Protein AF-A0A328SES2-F1 (afdb_monomer)

Radius of gyration: 32.85 Å; Cα contacts (8 Å, |Δi|>4): 841; chains: 1; bounding box: 102×54×84 Å

Structure (mmCIF, N/CA/C/O backbone):
data_AF-A0A328SES2-F1
#
_entry.id   AF-A0A328SES2-F1
#
loop_
_atom_site.group_PDB
_atom_site.id
_atom_site.type_symbol
_atom_site.label_atom_id
_atom_site.label_alt_id
_atom_site.label_comp_id
_atom_site.label_asym_id
_atom_site.label_entity_id
_atom_site.label_seq_id
_atom_site.pdbx_PDB_ins_code
_atom_site.Cartn_x
_atom_site.Cartn_y
_atom_site.Cartn_z
_atom_site.occupancy
_atom_site.B_iso_or_equiv
_atom_site.auth_seq_id
_atom_site.auth_comp_id
_atom_site.auth_asym_id
_atom_site.auth_atom_id
_atom_site.pdbx_PDB_model_num
ATOM 1 N N . GLN A 1 1 ? 52.566 -11.538 -6.339 1.00 69.50 1 GLN A N 1
ATOM 2 C CA . GLN A 1 1 ? 52.940 -10.993 -7.663 1.00 69.50 1 GLN A CA 1
ATOM 3 C C . GLN A 1 1 ? 52.123 -9.730 -7.871 1.00 69.50 1 GLN A C 1
ATOM 5 O O . GLN A 1 1 ? 51.000 -9.699 -7.387 1.00 69.50 1 GLN A O 1
ATOM 10 N N . TYR A 1 2 ? 52.681 -8.711 -8.521 1.00 86.81 2 TYR A N 1
ATOM 11 C CA . TYR A 1 2 ? 51.977 -7.472 -8.868 1.00 86.81 2 TYR A CA 1
ATOM 12 C C . TYR A 1 2 ? 52.009 -7.308 -10.385 1.00 86.81 2 TYR A C 1
ATOM 14 O O . TYR A 1 2 ? 53.005 -7.678 -11.009 1.00 86.81 2 TYR A O 1
ATOM 22 N N . ILE A 1 3 ? 50.939 -6.761 -10.957 1.00 83.75 3 ILE A N 1
ATOM 23 C CA . ILE A 1 3 ? 50.891 -6.361 -12.366 1.00 83.75 3 ILE A CA 1
ATOM 24 C C . ILE A 1 3 ? 51.272 -4.878 -12.438 1.00 83.75 3 ILE A C 1
ATOM 26 O O . ILE A 1 3 ? 50.857 -4.085 -11.596 1.00 83.75 3 ILE A O 1
ATOM 30 N N . SER A 1 4 ? 52.121 -4.518 -13.399 1.00 88.75 4 SER A N 1
ATOM 31 C CA . SER A 1 4 ? 52.596 -3.143 -13.587 1.00 88.75 4 SER A CA 1
ATOM 32 C C . SER A 1 4 ? 51.468 -2.234 -14.075 1.00 88.75 4 SER A C 1
ATOM 34 O O . SER A 1 4 ? 50.729 -2.618 -14.973 1.00 88.75 4 SER A O 1
ATOM 36 N N . TYR A 1 5 ? 51.395 -0.991 -13.589 1.00 85.81 5 TYR A N 1
ATOM 37 C CA . TYR A 1 5 ? 50.496 0.025 -14.161 1.00 85.81 5 TYR A CA 1
ATOM 38 C C . TYR A 1 5 ? 50.817 0.380 -15.624 1.00 85.81 5 TYR A C 1
ATOM 40 O O . TYR A 1 5 ? 49.983 0.961 -16.307 1.00 85.81 5 TYR A O 1
ATOM 48 N N . TYR A 1 6 ? 52.012 0.030 -16.113 1.00 87.06 6 TYR A N 1
ATOM 49 C CA . TYR A 1 6 ? 52.391 0.181 -17.523 1.00 87.06 6 TYR A CA 1
ATOM 50 C C . TYR A 1 6 ? 51.956 -1.003 -18.401 1.00 87.06 6 TYR A C 1
ATOM 52 O O . TYR A 1 6 ? 52.249 -1.008 -19.596 1.00 87.06 6 TYR A O 1
ATOM 60 N N . ASP A 1 7 ? 51.309 -2.022 -17.829 1.00 85.12 7 ASP A N 1
ATOM 61 C CA . ASP A 1 7 ? 50.757 -3.133 -18.597 1.00 85.12 7 ASP A CA 1
ATOM 62 C C . ASP A 1 7 ? 49.535 -2.660 -19.399 1.00 85.12 7 ASP A C 1
ATOM 64 O O . ASP A 1 7 ? 48.521 -2.233 -18.848 1.00 85.12 7 ASP A O 1
ATOM 68 N N . THR A 1 8 ? 49.643 -2.709 -20.724 1.00 83.06 8 THR A N 1
ATOM 69 C CA . THR A 1 8 ? 48.606 -2.221 -21.642 1.00 83.06 8 THR A CA 1
ATOM 70 C C . THR A 1 8 ? 47.561 -3.277 -21.991 1.00 83.06 8 THR A C 1
ATOM 72 O O . THR A 1 8 ? 46.571 -2.956 -22.649 1.00 83.06 8 THR A O 1
ATOM 75 N N . SER A 1 9 ? 47.744 -4.530 -21.562 1.00 82.38 9 SER A N 1
ATOM 76 C CA . SER A 1 9 ? 46.785 -5.606 -21.829 1.00 82.38 9 SER A CA 1
ATOM 77 C C . SER A 1 9 ? 45.557 -5.530 -20.919 1.00 82.38 9 SER A C 1
ATOM 79 O O . SER A 1 9 ? 44.481 -5.952 -21.324 1.00 82.38 9 SER A O 1
ATOM 81 N N . LEU A 1 10 ? 45.698 -4.941 -19.724 1.00 74.56 10 LEU A N 1
ATOM 82 C CA . LEU A 1 10 ? 44.627 -4.789 -18.729 1.00 74.56 10 LEU A CA 1
ATOM 83 C C . LEU A 1 10 ? 43.798 -3.508 -18.906 1.00 74.56 10 LEU A C 1
ATOM 85 O O . LEU A 1 10 ? 42.602 -3.517 -18.641 1.00 74.56 10 LEU A O 1
ATOM 89 N N . SER A 1 11 ? 44.405 -2.413 -19.372 1.00 66.06 11 SER A N 1
ATOM 90 C CA . SER A 1 11 ? 43.724 -1.119 -19.563 1.00 66.06 11 SER A CA 1
ATOM 91 C C . SER A 1 11 ? 42.945 -1.002 -20.878 1.00 66.06 11 SER A C 1
ATOM 93 O O . SER A 1 11 ? 42.232 -0.023 -21.082 1.00 66.06 11 SER A O 1
ATOM 95 N N . THR A 1 12 ? 43.079 -1.981 -21.776 1.00 64.62 12 THR A N 1
ATOM 96 C CA . THR A 1 12 ? 42.439 -1.989 -23.102 1.00 64.62 12 THR A CA 1
ATOM 97 C C . THR A 1 12 ? 41.215 -2.901 -23.184 1.00 64.62 12 THR A C 1
ATOM 99 O O . THR A 1 12 ? 40.553 -2.930 -24.220 1.00 64.62 12 THR A O 1
ATOM 102 N N . VAL A 1 13 ? 40.884 -3.623 -22.107 1.00 59.59 13 VAL A N 1
ATOM 103 C CA . VAL A 1 13 ? 39.721 -4.514 -22.065 1.00 59.59 13 VAL A CA 1
ATOM 104 C C . VAL A 1 13 ? 38.493 -3.723 -21.620 1.00 59.59 13 VAL A C 1
ATOM 106 O O . VAL A 1 13 ? 38.260 -3.489 -20.433 1.00 59.59 13 VAL A O 1
ATOM 109 N N . THR A 1 14 ? 37.706 -3.275 -22.591 1.00 63.66 14 THR A N 1
ATOM 110 C CA . THR A 1 14 ? 36.329 -2.847 -22.361 1.00 63.66 14 THR A CA 1
ATOM 111 C C . THR A 1 14 ? 35.420 -4.075 -22.303 1.00 63.66 14 THR A C 1
ATOM 113 O O . THR A 1 14 ? 35.560 -4.960 -23.153 1.00 63.66 14 THR A O 1
ATOM 116 N N . PRO A 1 15 ? 34.440 -4.140 -21.385 1.00 73.19 15 PRO A N 1
ATOM 117 C CA . PRO A 1 15 ? 34.197 -3.300 -20.196 1.00 73.19 15 PRO A CA 1
ATOM 118 C C . PRO A 1 15 ? 34.728 -3.898 -18.867 1.00 73.19 15 PRO A C 1
ATOM 120 O O . PRO A 1 15 ? 34.744 -5.112 -18.671 1.00 73.19 15 PRO A O 1
ATOM 123 N N . SER A 1 16 ? 35.133 -3.024 -17.933 1.00 76.62 16 SER A N 1
ATOM 124 C CA . SER A 1 16 ? 35.461 -3.363 -16.533 1.00 76.62 16 SER A CA 1
ATOM 125 C C . SER A 1 16 ? 34.283 -3.021 -15.616 1.00 76.62 16 SER A C 1
ATOM 127 O O . SER A 1 16 ? 33.669 -1.972 -15.788 1.00 76.62 16 SER A O 1
ATOM 129 N N . TYR A 1 17 ? 33.996 -3.867 -14.622 1.00 82.69 17 TYR A N 1
ATOM 130 C CA . TYR A 1 17 ? 32.842 -3.712 -13.729 1.00 82.69 17 TYR A CA 1
ATOM 131 C C . TYR A 1 17 ? 33.246 -3.770 -12.255 1.00 82.69 17 TYR A C 1
ATOM 133 O O . TYR A 1 17 ? 34.118 -4.552 -11.873 1.00 82.69 17 TYR A O 1
ATOM 141 N N . GLY A 1 18 ? 32.572 -2.970 -11.427 1.00 87.12 18 GLY A N 1
ATOM 142 C CA . GLY A 1 18 ? 32.596 -3.073 -9.970 1.00 87.12 18 GLY A CA 1
ATOM 143 C C . GLY A 1 18 ? 31.227 -3.510 -9.456 1.00 87.12 18 GLY A C 1
ATOM 144 O O . GLY A 1 18 ? 30.206 -3.073 -9.980 1.00 87.12 18 GLY A O 1
ATOM 145 N N . PHE A 1 19 ? 31.205 -4.369 -8.438 1.00 88.50 19 PHE A N 1
ATOM 146 C CA . PHE A 1 19 ? 29.973 -4.815 -7.787 1.00 88.50 19 PHE A CA 1
ATOM 147 C C . PHE A 1 19 ? 29.880 -4.188 -6.401 1.00 88.50 19 PHE A C 1
ATOM 149 O O . PHE A 1 19 ? 30.814 -4.307 -5.606 1.00 88.50 19 PHE A O 1
ATOM 156 N N . ILE A 1 20 ? 28.750 -3.548 -6.116 1.00 87.31 20 ILE A N 1
ATOM 157 C CA . ILE A 1 20 ? 28.427 -2.993 -4.801 1.00 87.31 20 ILE A CA 1
ATOM 158 C C . ILE A 1 20 ? 27.392 -3.922 -4.166 1.00 87.31 20 ILE A C 1
ATOM 160 O O . ILE A 1 20 ? 26.314 -4.123 -4.721 1.00 87.31 20 ILE A O 1
ATOM 164 N N . LEU A 1 21 ? 27.736 -4.525 -3.028 1.00 87.00 21 LEU A N 1
ATOM 165 C CA . LEU A 1 21 ? 26.884 -5.469 -2.301 1.00 87.00 21 LEU A CA 1
ATOM 166 C C . LEU A 1 21 ? 26.515 -4.870 -0.942 1.00 87.00 21 LEU A C 1
ATOM 168 O O . LEU A 1 21 ? 27.121 -5.191 0.075 1.00 87.00 21 LEU A O 1
ATOM 172 N N . GLU A 1 22 ? 25.535 -3.970 -0.947 1.00 83.88 22 GLU A N 1
ATOM 173 C CA . GLU A 1 22 ? 25.108 -3.196 0.233 1.00 83.88 22 GLU A CA 1
ATOM 174 C C . GLU A 1 22 ? 23.605 -3.351 0.512 1.00 83.88 22 GLU A C 1
ATOM 176 O O . GLU A 1 22 ? 22.967 -2.486 1.113 1.00 83.88 22 GLU A O 1
ATOM 181 N N . ASN A 1 23 ? 23.002 -4.442 0.035 1.00 80.94 23 ASN A N 1
ATOM 182 C CA . ASN A 1 23 ? 21.570 -4.630 0.187 1.00 80.94 23 ASN A CA 1
ATOM 183 C C . ASN A 1 23 ? 21.208 -4.860 1.663 1.00 80.94 23 ASN A C 1
ATOM 185 O O . ASN A 1 23 ? 21.763 -5.744 2.312 1.00 80.94 23 ASN A O 1
ATOM 189 N N . THR A 1 24 ? 20.275 -4.060 2.180 1.00 85.81 24 THR A N 1
ATOM 190 C CA . THR A 1 24 ? 19.804 -4.142 3.575 1.00 85.81 24 THR A CA 1
ATOM 191 C C . THR A 1 24 ? 18.396 -4.718 3.690 1.00 85.81 24 THR A C 1
ATOM 193 O O . THR A 1 24 ? 17.947 -4.955 4.802 1.00 85.81 24 THR A O 1
ATOM 196 N N . VAL A 1 25 ? 17.697 -4.883 2.563 1.00 88.56 25 VAL A N 1
ATOM 197 C CA . VAL A 1 25 ? 16.331 -5.415 2.495 1.00 88.56 25 VAL A CA 1
ATOM 198 C C . VAL A 1 25 ? 16.408 -6.870 2.049 1.00 88.56 25 VAL A C 1
ATOM 200 O O . VAL A 1 25 ? 17.062 -7.177 1.051 1.00 88.56 25 VAL A O 1
ATOM 203 N N . GLU A 1 26 ? 15.771 -7.775 2.782 1.00 91.00 26 GLU A N 1
ATOM 204 C CA . GLU A 1 26 ? 15.745 -9.200 2.452 1.00 91.00 26 GLU A CA 1
ATOM 205 C C . GLU A 1 26 ? 14.610 -9.494 1.465 1.00 91.00 26 GLU A C 1
ATOM 207 O O . GLU A 1 26 ? 13.495 -9.823 1.854 1.00 91.00 26 GLU A O 1
ATOM 212 N N . TYR A 1 27 ? 14.889 -9.336 0.169 1.00 94.81 27 TYR A N 1
ATOM 213 C CA . TYR A 1 27 ? 13.911 -9.628 -0.879 1.00 94.81 27 TYR A CA 1
ATOM 214 C C . TYR A 1 27 ? 13.677 -11.139 -1.034 1.00 94.81 27 TYR A C 1
ATOM 216 O O . TYR A 1 27 ? 14.643 -11.906 -1.093 1.00 94.81 27 TYR A O 1
ATOM 224 N N . ASN A 1 28 ? 12.415 -11.558 -1.167 1.00 95.50 28 ASN A N 1
ATOM 225 C CA . ASN A 1 28 ? 12.016 -12.959 -1.367 1.00 95.50 28 ASN A CA 1
ATOM 226 C C . ASN A 1 28 ? 11.808 -13.315 -2.852 1.00 95.50 28 ASN A C 1
ATOM 228 O O . ASN A 1 28 ? 12.178 -14.422 -3.255 1.00 95.50 28 ASN A O 1
ATOM 232 N N . VAL A 1 29 ? 11.316 -12.384 -3.684 1.00 97.56 29 VAL A N 1
ATOM 233 C CA . VAL A 1 29 ? 11.115 -12.601 -5.131 1.00 97.56 29 VAL A CA 1
ATOM 234 C C . VAL A 1 29 ? 11.803 -11.526 -5.974 1.00 97.56 29 VAL A C 1
ATOM 236 O O . VAL A 1 29 ? 11.881 -10.353 -5.616 1.00 97.56 29 VAL A O 1
ATOM 239 N N . ASN A 1 30 ? 12.312 -11.944 -7.137 1.00 96.62 30 ASN A N 1
ATOM 240 C CA . ASN A 1 30 ? 12.826 -11.072 -8.193 1.00 96.62 30 ASN A CA 1
ATOM 241 C C . ASN A 1 30 ? 12.067 -11.352 -9.497 1.00 96.62 30 ASN A C 1
ATOM 243 O O . ASN A 1 30 ? 12.238 -12.411 -10.111 1.00 96.62 30 ASN A O 1
ATOM 247 N N . TYR A 1 31 ? 11.275 -10.378 -9.932 1.00 97.50 31 TYR A N 1
ATOM 248 C CA . TYR A 1 31 ? 10.583 -10.386 -11.213 1.00 97.50 31 TYR A CA 1
ATOM 249 C C . TYR A 1 31 ? 11.470 -9.742 -12.277 1.00 97.50 31 TYR A C 1
ATOM 251 O O . TYR A 1 31 ? 11.835 -8.570 -12.179 1.00 97.50 31 TYR A O 1
ATOM 259 N N . GLN A 1 32 ? 11.816 -10.509 -13.311 1.00 95.12 32 GLN A N 1
ATOM 260 C CA . GLN A 1 32 ? 12.711 -10.067 -14.379 1.00 95.12 32 GLN A CA 1
ATOM 261 C C . GLN A 1 32 ? 12.426 -10.803 -15.692 1.00 95.12 32 GLN A C 1
ATOM 263 O O . GLN A 1 32 ? 12.086 -11.988 -15.695 1.00 95.12 32 GLN A O 1
ATOM 268 N N . TYR A 1 33 ? 12.629 -10.110 -16.813 1.00 93.94 33 TYR A N 1
ATOM 269 C CA . TYR A 1 33 ? 12.623 -10.710 -18.157 1.00 93.94 33 TYR A CA 1
ATOM 270 C C . TYR A 1 33 ? 14.027 -10.978 -18.700 1.00 93.94 33 TYR A C 1
ATOM 272 O O . TYR A 1 33 ? 14.179 -11.658 -19.718 1.00 93.94 33 TYR A O 1
ATOM 280 N N . ASP A 1 34 ? 15.042 -10.482 -17.996 1.00 89.31 34 ASP A N 1
ATOM 281 C CA . ASP A 1 34 ? 16.450 -10.658 -18.297 1.00 89.31 34 ASP A CA 1
ATOM 282 C C . ASP A 1 34 ? 17.204 -11.301 -17.130 1.00 89.31 34 ASP A C 1
ATOM 284 O O . ASP A 1 34 ? 16.841 -11.149 -15.965 1.00 89.31 34 ASP A O 1
ATOM 288 N N . ILE A 1 35 ? 18.284 -12.012 -17.446 1.00 80.75 35 ILE A N 1
ATOM 289 C CA . ILE A 1 35 ? 19.232 -12.541 -16.448 1.00 80.75 35 ILE A CA 1
ATOM 290 C C . ILE A 1 35 ? 20.620 -11.918 -16.649 1.00 80.75 35 ILE A C 1
ATOM 292 O O . ILE A 1 35 ? 21.322 -11.646 -15.682 1.00 80.75 35 ILE A O 1
ATOM 296 N N . LEU A 1 36 ? 21.009 -11.703 -17.909 1.00 76.62 36 LEU A N 1
ATOM 297 C CA . LEU A 1 36 ? 22.247 -11.081 -18.394 1.00 76.62 36 LEU A CA 1
ATOM 298 C C . LEU A 1 36 ? 21.985 -10.594 -19.824 1.00 76.62 36 LEU A C 1
ATOM 300 O O . LEU A 1 36 ? 21.034 -11.071 -20.441 1.00 76.62 36 LEU A O 1
ATOM 304 N N . GLY A 1 37 ? 22.844 -9.760 -20.403 1.00 85.50 37 GLY A N 1
ATOM 305 C CA . GLY A 1 37 ? 22.768 -9.417 -21.824 1.00 85.50 37 GLY A CA 1
ATOM 306 C C . GLY A 1 37 ? 23.779 -8.367 -22.246 1.00 85.50 37 GLY A C 1
ATOM 307 O O . GLY A 1 37 ? 24.443 -7.763 -21.405 1.00 85.50 37 GLY A O 1
ATOM 308 N N . GLU A 1 38 ? 23.877 -8.152 -23.555 1.00 89.94 38 GLU A N 1
ATOM 309 C CA . GLU A 1 38 ? 24.496 -6.937 -24.078 1.00 89.94 38 GLU A CA 1
ATOM 310 C C . GLU A 1 38 ? 23.543 -5.773 -23.805 1.00 89.94 38 GLU A C 1
ATOM 312 O O . GLU A 1 38 ? 22.374 -5.814 -24.200 1.00 89.94 38 GLU A O 1
ATOM 317 N N . LEU A 1 39 ? 24.048 -4.765 -23.098 1.00 90.19 39 LEU A N 1
ATOM 318 C CA . LEU A 1 39 ? 23.336 -3.524 -22.843 1.00 90.19 39 LEU A CA 1
ATOM 319 C C . LEU A 1 39 ? 23.386 -2.634 -24.084 1.00 90.19 39 LEU A C 1
ATOM 321 O O . LEU A 1 39 ? 24.448 -2.423 -24.667 1.00 90.19 39 LEU A O 1
ATOM 325 N N . ASP A 1 40 ? 22.238 -2.072 -24.434 1.00 89.75 40 ASP A N 1
ATOM 326 C CA . ASP A 1 40 ? 22.080 -1.066 -25.473 1.00 89.75 40 ASP A CA 1
ATOM 327 C C . ASP A 1 40 ? 21.216 0.076 -24.920 1.00 89.75 40 ASP A C 1
ATOM 329 O O . ASP A 1 40 ? 20.254 -0.165 -24.186 1.00 89.75 40 ASP A O 1
ATOM 333 N N . LEU A 1 41 ? 21.565 1.319 -25.241 1.00 84.62 41 LEU A N 1
ATOM 334 C CA . LEU A 1 41 ? 20.807 2.499 -24.823 1.00 84.62 41 LEU A CA 1
ATOM 335 C C . LEU A 1 41 ? 19.921 2.917 -25.991 1.00 84.62 41 LEU A C 1
ATOM 337 O O . LEU A 1 41 ? 20.386 3.481 -26.983 1.00 84.62 41 LEU A O 1
ATOM 341 N N . TYR A 1 42 ? 18.639 2.574 -25.900 1.00 79.25 42 TYR A N 1
ATOM 342 C CA . TYR A 1 42 ? 17.709 2.707 -27.013 1.00 79.25 42 TYR A CA 1
ATOM 343 C C . TYR A 1 42 ? 17.295 4.177 -27.198 1.00 79.25 42 TYR A C 1
ATOM 345 O O . TYR A 1 42 ? 16.676 4.784 -26.324 1.00 79.25 42 TYR A O 1
ATOM 353 N N . GLY A 1 43 ? 17.703 4.764 -28.328 1.00 68.44 43 GLY A N 1
ATOM 354 C CA . GLY A 1 43 ? 17.666 6.212 -28.561 1.00 68.44 43 GLY A CA 1
ATOM 355 C C . GLY A 1 43 ? 16.283 6.810 -28.868 1.00 68.44 43 GLY A C 1
ATOM 356 O O . GLY A 1 43 ? 15.444 6.174 -29.502 1.00 68.44 43 GLY A O 1
ATOM 357 N N . ASN A 1 44 ? 16.113 8.080 -28.466 1.00 75.81 44 ASN A N 1
ATOM 358 C CA . ASN A 1 44 ? 14.940 8.978 -28.573 1.00 75.81 44 ASN A CA 1
ATOM 359 C C . ASN A 1 44 ? 13.743 8.707 -27.645 1.00 75.81 44 ASN A C 1
ATOM 361 O O . ASN A 1 44 ? 12.771 9.458 -27.700 1.00 75.81 44 ASN A O 1
ATOM 365 N N . ALA A 1 45 ? 13.810 7.696 -26.782 1.00 87.50 45 ALA A N 1
ATOM 366 C CA . ALA A 1 45 ? 12.790 7.442 -25.771 1.00 87.50 45 ALA A CA 1
ATOM 367 C C . ALA A 1 45 ? 13.338 7.699 -24.363 1.00 87.50 45 ALA A C 1
ATOM 369 O O . ALA A 1 45 ? 14.512 7.458 -24.084 1.00 87.50 45 ALA A O 1
ATOM 370 N N . THR A 1 46 ? 12.464 8.169 -23.482 1.00 93.31 46 THR A N 1
ATOM 371 C CA . THR A 1 46 ? 12.772 8.493 -22.080 1.00 93.31 46 THR A CA 1
ATOM 372 C C . THR A 1 46 ? 11.869 7.752 -21.105 1.00 93.31 46 THR A C 1
ATOM 374 O O . THR A 1 46 ? 12.041 7.881 -19.901 1.00 93.31 46 THR A O 1
ATOM 377 N N . GLU A 1 47 ? 10.907 6.971 -21.602 1.00 97.06 47 GLU A N 1
ATOM 378 C CA . GLU A 1 47 ? 9.938 6.250 -20.782 1.00 97.06 47 GLU A CA 1
ATOM 379 C C . GLU A 1 47 ? 9.864 4.790 -21.212 1.00 97.06 47 GLU A C 1
ATOM 381 O O . GLU A 1 47 ? 9.793 4.471 -22.404 1.00 97.06 47 GLU A O 1
ATOM 386 N N . TYR A 1 48 ? 9.895 3.897 -20.232 1.00 97.62 48 TYR A N 1
ATOM 387 C CA . TYR A 1 48 ? 9.928 2.460 -20.449 1.00 97.62 48 TYR A CA 1
ATOM 388 C C . TYR A 1 48 ? 9.293 1.716 -19.287 1.00 97.62 48 TYR A C 1
ATOM 390 O O . TYR A 1 48 ? 9.235 2.221 -18.169 1.00 97.62 48 TYR A O 1
ATOM 398 N N . ARG A 1 49 ? 8.777 0.517 -19.553 1.00 98.06 49 ARG A N 1
ATOM 399 C CA . ARG A 1 49 ? 8.084 -0.278 -18.545 1.00 98.06 49 ARG A CA 1
ATOM 400 C C . ARG A 1 49 ? 8.183 -1.767 -18.788 1.00 98.06 49 ARG A C 1
ATOM 402 O O . ARG A 1 49 ? 8.246 -2.213 -19.936 1.00 98.06 49 ARG A O 1
ATOM 409 N N . ASN A 1 50 ? 8.098 -2.509 -17.692 1.00 98.25 50 ASN A N 1
ATOM 410 C CA . ASN A 1 50 ? 7.832 -3.937 -17.712 1.00 98.25 50 ASN A CA 1
ATOM 411 C C . ASN A 1 50 ? 6.539 -4.239 -16.941 1.00 98.25 50 ASN A C 1
ATOM 413 O O . ASN A 1 50 ? 6.317 -3.684 -15.865 1.00 98.25 50 ASN A O 1
ATOM 417 N N . ASN A 1 51 ? 5.723 -5.134 -17.493 1.00 97.62 51 ASN A N 1
ATOM 418 C CA . ASN A 1 51 ? 4.495 -5.645 -16.890 1.00 97.62 51 ASN A CA 1
ATOM 419 C C . ASN A 1 51 ? 4.767 -7.059 -16.391 1.00 97.62 51 ASN A C 1
ATOM 421 O O . ASN A 1 51 ? 5.259 -7.871 -17.167 1.00 97.62 51 ASN A O 1
ATOM 425 N N . TYR A 1 52 ? 4.410 -7.362 -15.152 1.00 97.81 52 TYR A N 1
ATOM 426 C CA . TYR A 1 52 ? 4.612 -8.653 -14.504 1.00 97.81 52 TYR A CA 1
ATOM 427 C C . TYR A 1 52 ? 3.279 -9.207 -14.000 1.00 97.81 52 TYR A C 1
ATOM 429 O O . TYR A 1 52 ? 2.308 -8.468 -13.857 1.00 97.81 52 TYR A O 1
ATOM 437 N N . VAL A 1 53 ? 3.246 -10.509 -13.720 1.00 97.50 53 VAL A N 1
ATOM 438 C CA . VAL A 1 53 ? 2.135 -11.158 -13.015 1.00 97.50 53 VAL A CA 1
ATOM 439 C C . VAL A 1 53 ? 2.667 -11.629 -11.673 1.00 97.50 53 VAL A C 1
ATOM 441 O O . VAL A 1 53 ? 3.643 -12.384 -11.650 1.00 97.50 53 VAL A O 1
ATOM 444 N N . ALA A 1 54 ? 2.058 -11.168 -10.585 1.00 98.06 54 ALA A N 1
ATOM 445 C CA . ALA A 1 54 ? 2.400 -11.580 -9.233 1.00 98.06 54 ALA A CA 1
ATOM 446 C C . ALA A 1 54 ? 2.136 -13.082 -9.055 1.00 98.06 54 ALA A C 1
ATOM 448 O O . ALA A 1 54 ? 1.091 -13.589 -9.469 1.00 98.06 54 ALA A O 1
ATOM 449 N N . ILE A 1 55 ? 3.094 -13.799 -8.469 1.00 96.75 55 ILE A N 1
ATOM 450 C CA . ILE A 1 55 ? 2.991 -15.254 -8.249 1.00 96.75 55 ILE A CA 1
ATOM 451 C C . ILE A 1 55 ? 2.600 -15.617 -6.815 1.00 96.75 55 ILE A C 1
ATOM 453 O O . ILE A 1 55 ? 2.331 -16.783 -6.546 1.00 96.75 55 ILE A O 1
ATOM 457 N N . GLU A 1 56 ? 2.590 -14.634 -5.918 1.00 95.62 56 GLU A N 1
ATOM 458 C CA . GLU A 1 56 ? 2.174 -14.750 -4.525 1.00 95.62 56 GLU A CA 1
ATOM 459 C C . GLU A 1 56 ? 1.761 -13.374 -3.982 1.00 95.62 56 GLU A C 1
ATOM 461 O O . GLU A 1 56 ? 1.991 -12.347 -4.630 1.00 95.62 56 GLU A O 1
ATOM 466 N N . ASP A 1 57 ? 1.123 -13.375 -2.813 1.00 94.50 57 ASP A N 1
ATOM 467 C CA . ASP A 1 57 ? 0.823 -12.170 -2.043 1.00 94.50 57 ASP A CA 1
ATOM 468 C C . ASP A 1 57 ? 2.113 -11.606 -1.447 1.00 94.50 57 ASP A C 1
ATOM 470 O O . ASP A 1 57 ? 2.779 -12.286 -0.671 1.00 94.50 57 ASP A O 1
ATOM 474 N N . ASP A 1 58 ? 2.443 -10.363 -1.786 1.00 97.12 58 ASP A N 1
ATOM 475 C CA . ASP A 1 58 ? 3.7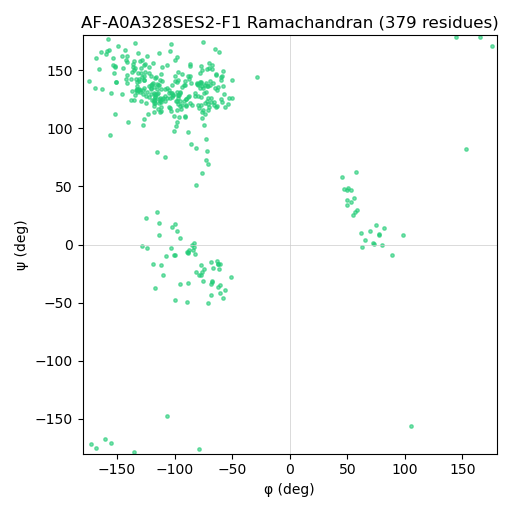38 -9.767 -1.462 1.00 97.12 58 ASP A CA 1
ATOM 476 C C . ASP A 1 58 ? 3.662 -8.231 -1.470 1.00 97.12 58 ASP A C 1
ATOM 478 O O . ASP A 1 58 ? 2.638 -7.620 -1.802 1.00 97.12 58 ASP A O 1
ATOM 482 N N . LEU A 1 59 ? 4.778 -7.590 -1.127 1.00 97.94 59 LEU A N 1
ATOM 483 C CA . LEU A 1 59 ? 4.962 -6.146 -1.219 1.00 97.94 59 LEU A CA 1
ATOM 484 C C . LEU A 1 59 ? 6.124 -5.822 -2.163 1.00 97.94 59 LEU A C 1
ATOM 486 O O . LEU A 1 59 ? 7.247 -6.262 -1.932 1.00 97.94 59 LEU A O 1
ATOM 490 N N . ILE A 1 60 ? 5.901 -5.014 -3.200 1.00 98.50 60 ILE A N 1
ATOM 491 C CA . ILE A 1 60 ? 6.982 -4.477 -4.039 1.00 98.50 60 ILE A CA 1
ATOM 492 C C . ILE A 1 60 ? 7.766 -3.464 -3.206 1.00 98.50 60 ILE A C 1
ATOM 494 O O . ILE A 1 60 ? 7.213 -2.449 -2.789 1.00 98.50 60 ILE A O 1
ATOM 498 N N . ALA A 1 61 ? 9.051 -3.738 -2.993 1.00 97.88 61 ALA A N 1
ATOM 499 C CA . ALA A 1 61 ? 9.928 -2.979 -2.101 1.00 97.88 61 ALA A CA 1
ATOM 500 C C . ALA A 1 61 ? 11.126 -2.342 -2.821 1.00 97.88 61 ALA A C 1
ATOM 502 O O . ALA A 1 61 ? 11.777 -1.436 -2.293 1.00 97.88 61 ALA A O 1
ATOM 503 N N . GLY A 1 62 ? 11.433 -2.796 -4.038 1.00 97.81 62 GLY A N 1
ATOM 504 C CA . GLY A 1 62 ? 12.540 -2.258 -4.814 1.00 97.81 62 GLY A CA 1
ATOM 505 C C . GLY A 1 62 ? 12.357 -2.403 -6.317 1.00 97.81 62 GLY A C 1
ATOM 506 O O . GLY A 1 62 ? 11.705 -3.326 -6.807 1.00 97.81 62 GLY A O 1
ATOM 507 N N . VAL A 1 63 ? 13.006 -1.510 -7.058 1.00 98.44 63 VAL A N 1
ATOM 508 C CA . VAL A 1 63 ? 13.057 -1.523 -8.522 1.00 98.44 63 VAL A CA 1
ATOM 509 C C . VAL A 1 63 ? 14.510 -1.468 -8.971 1.00 98.44 63 VAL A C 1
ATOM 511 O O . VAL A 1 63 ? 15.283 -0.628 -8.525 1.00 98.44 63 VAL A O 1
ATOM 514 N N . GLY A 1 64 ? 14.904 -2.372 -9.858 1.00 96.94 64 GLY A N 1
ATOM 515 C CA . GLY A 1 64 ? 16.232 -2.384 -10.461 1.00 96.94 64 GLY A CA 1
ATOM 516 C C . GLY A 1 64 ? 16.198 -1.832 -11.876 1.00 96.94 64 GLY A C 1
ATOM 517 O O . GLY A 1 64 ? 15.387 -2.297 -12.672 1.00 96.94 64 GLY A O 1
ATOM 518 N N . THR A 1 65 ? 17.087 -0.897 -12.207 1.00 96.94 65 THR A N 1
ATOM 519 C CA . THR A 1 65 ? 17.302 -0.444 -13.592 1.00 96.94 65 THR A CA 1
ATOM 520 C C . THR A 1 65 ? 18.747 -0.008 -13.832 1.00 96.94 65 THR A C 1
ATOM 522 O O . THR A 1 65 ? 19.543 0.066 -12.896 1.00 96.94 65 THR A O 1
ATOM 525 N N . TYR A 1 66 ? 19.109 0.249 -15.088 1.00 95.31 66 TYR A N 1
ATOM 526 C CA . TYR A 1 66 ? 20.424 0.750 -15.480 1.00 95.31 66 TYR A CA 1
ATOM 527 C C . TYR A 1 66 ? 20.390 2.253 -15.782 1.00 95.31 66 TYR A C 1
ATOM 529 O O . TYR A 1 66 ? 19.510 2.725 -16.498 1.00 95.31 66 TYR A O 1
ATOM 537 N N . PHE A 1 67 ? 21.398 2.982 -15.307 1.00 95.06 67 PHE A N 1
ATOM 538 C CA . PHE A 1 67 ? 21.623 4.393 -15.626 1.00 95.06 67 PHE A CA 1
ATOM 539 C C . PHE A 1 67 ? 22.923 4.576 -16.410 1.00 95.06 67 PHE A C 1
ATOM 541 O O . PHE A 1 67 ? 23.943 3.980 -16.066 1.00 95.06 67 PHE A O 1
ATOM 548 N N . GLU A 1 68 ? 22.902 5.420 -17.445 1.00 92.00 68 GLU A N 1
ATOM 549 C CA . GLU A 1 68 ? 24.096 5.723 -18.254 1.00 92.00 68 GLU A CA 1
ATOM 550 C C . GLU A 1 68 ? 25.155 6.507 -17.466 1.00 92.00 68 GLU A C 1
ATOM 552 O O . GLU A 1 68 ? 26.350 6.305 -17.674 1.00 92.00 68 GLU A O 1
ATOM 557 N N . ASP A 1 69 ? 24.733 7.354 -16.528 1.00 93.06 69 ASP A N 1
ATOM 558 C CA . ASP A 1 69 ? 25.615 8.200 -15.722 1.00 93.06 69 ASP A CA 1
ATOM 559 C C . ASP A 1 69 ? 25.096 8.327 -14.281 1.00 93.06 69 ASP A C 1
ATOM 561 O O . ASP A 1 69 ? 23.960 7.956 -13.973 1.00 93.06 69 ASP A O 1
ATOM 565 N N . SER A 1 70 ? 25.939 8.854 -13.397 1.00 95.62 70 SER A N 1
ATOM 566 C CA . SER A 1 70 ? 25.537 9.444 -12.119 1.00 95.62 70 SER A CA 1
ATOM 567 C C . SER A 1 70 ? 24.787 10.762 -12.331 1.00 95.62 70 SER A C 1
ATOM 569 O O . SER A 1 70 ? 24.984 11.442 -13.336 1.00 95.62 70 SER A O 1
ATOM 571 N N . GLY A 1 71 ? 23.961 11.168 -11.367 1.00 97.56 71 GLY A N 1
ATOM 572 C CA . GLY A 1 71 ? 23.264 12.455 -11.437 1.00 97.56 71 GLY A CA 1
ATOM 573 C C . GLY A 1 71 ? 22.059 12.466 -12.381 1.00 97.56 71 GLY A C 1
ATOM 574 O O . GLY A 1 71 ? 21.506 13.532 -12.637 1.00 97.56 71 GLY A O 1
ATOM 575 N N . VAL A 1 72 ? 21.645 11.307 -12.899 1.00 96.88 72 VAL A N 1
ATOM 576 C CA . VAL A 1 72 ? 20.480 11.185 -13.778 1.00 96.88 72 VAL A CA 1
ATOM 577 C C . VAL A 1 72 ? 19.216 11.219 -12.936 1.00 96.88 72 VAL A C 1
ATOM 579 O O . VAL A 1 72 ? 18.986 10.327 -12.121 1.00 96.88 72 VAL A O 1
ATOM 582 N N . GLU A 1 73 ? 18.384 12.231 -13.153 1.00 98.12 73 GLU A N 1
ATOM 583 C CA . GLU A 1 73 ? 17.046 12.289 -12.571 1.00 98.12 73 GLU A CA 1
ATOM 584 C C . GLU A 1 73 ? 16.159 11.185 -13.156 1.00 98.12 73 GLU A C 1
ATOM 586 O O . GLU A 1 73 ? 16.187 10.892 -14.359 1.00 98.12 73 GLU A O 1
ATOM 591 N N . TYR A 1 74 ? 15.361 10.563 -12.297 1.00 98.00 74 TYR A N 1
ATOM 592 C CA . TYR A 1 74 ? 14.390 9.562 -12.701 1.00 98.00 74 TYR A CA 1
ATOM 593 C C . TYR A 1 74 ? 13.092 9.686 -11.911 1.00 98.00 74 TYR A C 1
ATOM 595 O O . TYR A 1 74 ? 13.073 10.173 -10.779 1.00 98.00 74 TYR A O 1
ATOM 603 N N . LYS A 1 75 ? 12.018 9.171 -12.508 1.00 98.62 75 LYS A N 1
ATOM 604 C CA . LYS A 1 75 ? 10.729 8.933 -11.859 1.00 98.62 75 LYS A CA 1
ATOM 605 C C . LYS A 1 75 ? 10.318 7.482 -12.081 1.00 98.62 75 LYS A C 1
ATOM 607 O O . LYS A 1 75 ? 10.423 6.978 -13.197 1.00 98.62 75 LYS A O 1
ATOM 612 N N . ILE A 1 76 ? 9.862 6.827 -11.026 1.00 98.75 76 ILE A N 1
ATOM 613 C CA . ILE A 1 76 ? 9.298 5.480 -11.023 1.00 98.75 76 ILE A CA 1
ATOM 614 C C . ILE A 1 76 ? 7.816 5.610 -10.707 1.00 98.75 76 ILE A C 1
ATOM 616 O O . ILE A 1 76 ? 7.438 6.306 -9.767 1.00 98.75 76 ILE A O 1
ATOM 620 N N . GLU A 1 77 ? 6.993 4.913 -11.475 1.00 98.62 77 GLU A N 1
ATOM 621 C CA . GLU A 1 77 ? 5.569 4.748 -11.219 1.00 98.62 77 GLU A CA 1
ATOM 622 C C . GLU A 1 77 ? 5.255 3.253 -11.161 1.00 98.62 77 GLU A C 1
ATOM 624 O O . GLU A 1 77 ? 5.676 2.482 -12.032 1.00 98.62 77 GLU A O 1
ATOM 629 N N . ILE A 1 78 ? 4.531 2.842 -10.122 1.00 98.69 78 ILE A N 1
ATOM 630 C CA . ILE A 1 78 ? 4.082 1.460 -9.953 1.00 98.69 78 ILE A CA 1
ATOM 631 C C . ILE A 1 78 ? 2.575 1.429 -10.113 1.00 98.69 78 ILE A C 1
ATOM 633 O O . ILE A 1 78 ? 1.853 2.103 -9.378 1.00 98.69 78 ILE A O 1
ATOM 637 N N . TYR A 1 79 ? 2.115 0.621 -11.060 1.00 98.38 79 TYR A N 1
ATOM 638 C CA . TYR A 1 79 ? 0.699 0.366 -11.273 1.00 98.38 79 TYR A CA 1
ATOM 639 C C . TYR A 1 79 ? 0.374 -1.065 -10.877 1.00 98.38 79 TYR A C 1
ATOM 641 O O . TYR A 1 79 ? 1.142 -1.970 -11.196 1.00 98.38 79 TYR A O 1
ATOM 649 N N . VAL A 1 80 ? -0.774 -1.280 -10.246 1.00 98.06 80 VAL A N 1
ATOM 650 C CA . VAL A 1 80 ? -1.324 -2.611 -9.964 1.00 98.06 80 VAL A CA 1
ATOM 651 C C . VAL A 1 80 ? -2.729 -2.645 -10.544 1.00 98.06 80 VAL A C 1
ATOM 653 O O . VAL A 1 80 ? -3.550 -1.795 -10.208 1.00 98.06 80 VAL A O 1
ATOM 656 N N . ASN A 1 81 ? -2.989 -3.587 -11.450 1.00 96.69 81 ASN A N 1
ATOM 657 C CA . ASN A 1 81 ? -4.246 -3.714 -12.192 1.00 96.69 81 ASN A CA 1
ATOM 658 C C . ASN A 1 81 ? -4.684 -2.392 -12.853 1.00 96.69 81 ASN A C 1
ATOM 660 O O . ASN A 1 81 ? -5.821 -1.956 -12.708 1.00 96.69 81 ASN A O 1
ATOM 664 N N . ASP A 1 82 ? -3.744 -1.752 -13.557 1.00 95.75 82 ASP A N 1
ATOM 665 C CA . ASP A 1 82 ? -3.898 -0.459 -14.246 1.00 95.75 82 ASP A CA 1
ATOM 666 C C . ASP A 1 82 ? -4.154 0.765 -13.336 1.00 95.75 82 ASP A C 1
ATOM 668 O O . ASP A 1 82 ? -4.290 1.885 -13.833 1.00 95.75 82 ASP A O 1
ATOM 672 N N . GLU A 1 83 ? -4.139 0.603 -12.010 1.00 96.00 83 GLU A N 1
ATOM 673 C CA . GLU A 1 83 ? -4.226 1.710 -11.054 1.00 96.00 83 GLU A CA 1
ATOM 674 C C . GLU A 1 83 ? -2.841 2.134 -10.566 1.00 96.00 83 GLU A C 1
ATOM 676 O O . GLU A 1 83 ? -2.069 1.306 -10.087 1.00 96.00 83 GLU A O 1
ATOM 681 N N . LEU A 1 84 ? -2.534 3.433 -10.640 1.00 96.38 84 LEU A N 1
ATOM 682 C CA . LEU A 1 84 ? -1.304 3.994 -10.078 1.00 96.38 84 LEU A CA 1
ATOM 683 C C . LEU A 1 84 ? -1.329 3.871 -8.549 1.00 96.38 84 LEU A C 1
ATOM 685 O O . LEU A 1 84 ? -2.243 4.392 -7.910 1.00 96.38 84 LEU A O 1
ATOM 689 N N . LYS A 1 85 ? -0.323 3.206 -7.974 1.00 95.94 85 LYS A N 1
ATOM 690 C CA . LYS A 1 85 ? -0.196 2.989 -6.524 1.00 95.94 85 LYS A CA 1
ATOM 691 C C . LYS A 1 85 ? 0.937 3.773 -5.872 1.00 95.94 85 LYS A C 1
ATOM 693 O O . LYS A 1 85 ? 0.850 4.039 -4.684 1.00 95.94 85 LYS A O 1
ATOM 698 N N . LEU A 1 86 ? 1.985 4.110 -6.624 1.00 97.62 86 LEU A N 1
ATOM 699 C CA . LEU A 1 86 ? 3.147 4.833 -6.106 1.00 97.62 86 LEU A CA 1
ATOM 700 C C . LEU A 1 86 ? 3.793 5.671 -7.206 1.00 97.62 86 LEU A C 1
ATOM 702 O O . LEU A 1 86 ? 3.957 5.187 -8.330 1.00 97.62 86 LEU A O 1
ATOM 706 N N . THR A 1 87 ? 4.226 6.883 -6.853 1.00 97.69 87 THR A N 1
ATOM 707 C CA . THR A 1 87 ? 5.178 7.678 -7.641 1.00 97.69 87 THR A CA 1
ATOM 708 C C . THR A 1 87 ? 6.400 8.014 -6.793 1.00 97.69 87 THR A C 1
ATOM 710 O O . THR A 1 87 ? 6.269 8.601 -5.726 1.00 97.69 87 THR A O 1
ATOM 713 N N . GLN A 1 88 ? 7.599 7.712 -7.285 1.00 97.94 88 GLN A N 1
ATOM 714 C CA . GLN A 1 88 ? 8.848 8.036 -6.594 1.00 97.94 88 GLN A CA 1
ATOM 715 C C . GLN A 1 88 ? 9.846 8.686 -7.543 1.00 97.94 88 GLN A C 1
ATOM 717 O O . GLN A 1 88 ? 10.076 8.201 -8.648 1.00 97.94 88 GLN A O 1
ATOM 722 N N . ASN A 1 89 ? 10.472 9.772 -7.100 1.00 98.31 89 ASN A N 1
ATOM 723 C CA . ASN A 1 89 ? 11.521 10.457 -7.850 1.00 98.31 89 ASN A CA 1
ATOM 724 C C . ASN A 1 89 ? 12.883 10.191 -7.209 1.00 98.31 89 ASN A C 1
ATOM 726 O O . ASN A 1 89 ? 12.976 9.954 -6.006 1.00 98.31 89 ASN A O 1
ATOM 730 N N . GLY A 1 90 ? 13.950 10.280 -7.993 1.00 98.06 90 GLY A N 1
ATOM 731 C CA . GLY A 1 90 ? 15.298 10.152 -7.462 1.00 98.06 90 GLY A CA 1
ATOM 732 C C . GLY A 1 90 ? 16.376 10.567 -8.448 1.00 98.06 90 GLY A C 1
ATOM 733 O O . GLY A 1 90 ? 16.099 11.070 -9.536 1.00 98.06 90 GLY A O 1
ATOM 734 N N . VAL A 1 91 ? 17.625 10.364 -8.033 1.00 98.12 91 VAL A N 1
ATOM 735 C CA . VAL A 1 91 ? 18.820 10.675 -8.819 1.00 98.12 91 VAL A CA 1
ATOM 736 C C . VAL A 1 91 ? 19.756 9.473 -8.781 1.00 98.12 91 VAL A C 1
ATOM 738 O O . VAL A 1 91 ? 19.985 8.900 -7.714 1.00 98.12 91 VAL A O 1
ATOM 741 N N . SER A 1 92 ? 20.279 9.061 -9.935 1.00 97.31 92 SER A N 1
ATOM 742 C CA . SER A 1 92 ? 21.189 7.920 -10.024 1.00 97.31 92 SER A CA 1
ATOM 743 C C . SER A 1 92 ? 22.504 8.199 -9.273 1.00 97.31 92 SER A C 1
ATOM 745 O O . SER A 1 92 ? 23.110 9.265 -9.434 1.00 97.31 92 SER A O 1
ATOM 747 N N . PRO A 1 93 ? 23.003 7.253 -8.462 1.00 95.00 93 PRO A N 1
ATOM 748 C CA . PRO A 1 93 ? 24.256 7.449 -7.734 1.00 95.00 93 PRO A CA 1
ATOM 749 C C . PRO A 1 93 ? 25.501 7.236 -8.609 1.00 95.00 93 PRO A C 1
ATOM 751 O O . PRO A 1 93 ? 26.565 7.775 -8.311 1.00 95.00 93 PRO A O 1
ATOM 754 N N . PHE A 1 94 ? 25.393 6.435 -9.670 1.00 93.94 94 PHE A N 1
ATOM 755 C CA . PHE A 1 94 ? 26.493 6.052 -10.555 1.00 93.94 94 PHE A CA 1
ATOM 756 C C . PHE A 1 94 ? 25.972 5.562 -11.911 1.00 93.94 94 PHE A C 1
ATOM 758 O O . PHE A 1 94 ? 24.808 5.186 -12.035 1.00 93.94 94 PHE A O 1
ATOM 765 N N . SER A 1 95 ? 26.869 5.511 -12.900 1.00 93.25 95 SER A N 1
ATOM 766 C CA . SER A 1 95 ? 26.663 4.757 -14.141 1.00 93.25 95 SER A CA 1
ATOM 767 C C . SER A 1 95 ? 26.670 3.259 -13.838 1.00 93.25 95 SER A C 1
ATOM 769 O O . SER A 1 95 ? 27.640 2.746 -13.269 1.00 93.25 95 SER A O 1
ATOM 771 N N . GLY A 1 96 ? 25.600 2.549 -14.182 1.00 93.31 96 GLY A N 1
ATOM 772 C CA . GLY A 1 96 ? 25.467 1.132 -13.862 1.00 93.31 96 GLY A CA 1
ATOM 773 C C . GLY A 1 96 ? 24.050 0.692 -13.521 1.00 93.31 96 GLY A C 1
ATOM 774 O O . GLY A 1 96 ? 23.112 1.485 -13.475 1.00 93.31 96 GLY A O 1
ATOM 775 N N . PHE A 1 97 ? 23.914 -0.607 -13.253 1.00 94.12 97 PHE A N 1
ATOM 776 C CA . PHE A 1 97 ? 22.686 -1.169 -12.703 1.00 94.12 97 PHE A CA 1
ATOM 777 C C . PHE A 1 97 ? 22.568 -0.813 -11.221 1.00 94.12 97 PHE A C 1
ATOM 779 O O . PHE A 1 97 ? 23.503 -1.037 -10.450 1.00 94.12 97 PHE A O 1
ATOM 786 N N . HIS A 1 98 ? 21.414 -0.295 -10.823 1.00 94.88 98 HIS A N 1
ATOM 787 C CA . HIS A 1 98 ? 21.135 0.128 -9.464 1.00 94.88 98 HIS A CA 1
ATOM 788 C C . HIS A 1 98 ? 19.779 -0.409 -9.005 1.00 94.88 98 HIS A C 1
ATOM 790 O O . HIS A 1 98 ? 18.780 -0.302 -9.716 1.00 94.88 98 HIS A O 1
ATOM 796 N N . THR A 1 99 ? 19.755 -0.979 -7.800 1.00 95.56 99 THR A N 1
ATOM 797 C CA . THR A 1 99 ? 18.523 -1.351 -7.101 1.00 95.56 99 THR A CA 1
ATOM 798 C C . THR A 1 99 ? 18.082 -0.178 -6.238 1.00 95.56 99 THR A C 1
ATOM 800 O O . THR A 1 99 ? 18.719 0.143 -5.236 1.00 95.56 99 THR A O 1
ATOM 803 N N . ILE A 1 100 ? 16.986 0.444 -6.643 1.00 96.56 100 ILE A N 1
ATOM 804 C CA . ILE A 1 100 ? 16.348 1.580 -5.991 1.00 96.56 100 ILE A CA 1
ATOM 805 C C . ILE A 1 100 ? 15.400 1.018 -4.937 1.00 96.56 100 ILE A C 1
ATOM 807 O O . ILE A 1 100 ? 14.510 0.230 -5.262 1.00 96.56 100 ILE A O 1
ATOM 811 N N . LYS A 1 101 ? 15.610 1.400 -3.676 1.00 95.69 101 LYS A N 1
ATOM 812 C CA . LYS A 1 101 ? 14.670 1.096 -2.591 1.00 95.69 101 LYS A CA 1
ATOM 813 C C . LYS A 1 101 ? 13.474 2.024 -2.721 1.00 95.69 101 LYS A C 1
ATOM 815 O O . LYS A 1 101 ? 13.661 3.220 -2.959 1.00 95.69 101 LYS A O 1
ATOM 820 N N . LEU A 1 102 ? 12.279 1.471 -2.586 1.00 97.19 102 LEU A N 1
ATOM 821 C CA . LEU A 1 102 ? 11.077 2.284 -2.573 1.00 97.19 102 LEU A CA 1
ATOM 822 C C . LEU A 1 102 ? 10.886 2.904 -1.187 1.00 97.19 102 LEU A C 1
ATOM 824 O O . LEU A 1 102 ? 11.102 2.229 -0.180 1.00 97.19 102 LEU A O 1
ATOM 828 N N . ASP A 1 103 ? 10.493 4.175 -1.148 1.00 95.31 103 ASP A N 1
ATOM 829 C CA . ASP A 1 103 ? 10.210 4.903 0.096 1.00 95.31 103 ASP A CA 1
ATOM 830 C C . ASP A 1 103 ? 8.962 4.333 0.790 1.00 95.31 103 ASP A C 1
ATOM 832 O O . ASP A 1 103 ? 8.896 4.275 2.020 1.00 95.31 103 ASP A O 1
ATOM 836 N N . SER A 1 104 ? 8.023 3.838 -0.021 1.00 96.75 104 SER A N 1
ATOM 837 C CA . SER A 1 104 ? 6.836 3.099 0.397 1.00 96.75 104 SER A CA 1
ATOM 838 C C . SER A 1 104 ? 6.649 1.860 -0.459 1.00 96.75 104 SER A C 1
ATOM 840 O O . SER A 1 104 ? 6.898 1.873 -1.665 1.00 96.75 104 SER A O 1
ATOM 842 N N . TYR A 1 105 ? 6.212 0.775 0.166 1.00 98.06 105 TYR A N 1
ATOM 843 C CA . TYR A 1 105 ? 6.008 -0.494 -0.515 1.00 98.06 105 TYR A CA 1
ATOM 844 C C . TYR A 1 105 ? 4.612 -0.559 -1.128 1.00 98.06 105 TYR A C 1
ATOM 846 O O . TYR A 1 105 ? 3.689 0.114 -0.672 1.00 98.06 105 TYR A O 1
ATOM 854 N N . VAL A 1 106 ? 4.446 -1.379 -2.162 1.00 98.25 106 VAL A N 1
ATOM 855 C CA . VAL A 1 106 ? 3.166 -1.527 -2.870 1.00 98.25 106 VAL A CA 1
ATOM 856 C C . VAL A 1 106 ? 2.666 -2.955 -2.729 1.00 98.25 106 VAL A C 1
ATOM 858 O O . VAL A 1 106 ? 3.355 -3.885 -3.137 1.00 98.25 106 VAL A O 1
ATOM 861 N N . SER A 1 107 ? 1.469 -3.130 -2.170 1.00 96.38 107 SER A N 1
ATOM 862 C CA . SER A 1 107 ? 0.860 -4.455 -2.020 1.00 96.38 107 SER A CA 1
ATOM 863 C C . SER A 1 107 ? 0.414 -5.027 -3.366 1.00 96.38 107 SER A C 1
ATOM 865 O O . SER A 1 107 ? -0.185 -4.321 -4.181 1.00 96.38 107 SER A O 1
ATOM 867 N N . ILE A 1 108 ? 0.703 -6.310 -3.574 1.00 97.00 108 ILE A N 1
ATOM 868 C CA . ILE A 1 108 ? 0.250 -7.118 -4.708 1.00 97.00 108 ILE A CA 1
ATOM 869 C C . ILE A 1 108 ? -0.306 -8.449 -4.199 1.00 97.00 108 ILE A C 1
ATOM 871 O O . ILE A 1 108 ? 0.149 -8.984 -3.186 1.00 97.00 108 ILE A O 1
ATOM 875 N N . LYS A 1 109 ? -1.301 -8.980 -4.904 1.00 94.88 109 LYS A N 1
ATOM 876 C CA . LYS A 1 109 ? -1.918 -10.284 -4.647 1.00 94.88 109 LYS A CA 1
ATOM 877 C C . LYS A 1 109 ? -1.588 -11.271 -5.754 1.00 94.88 109 LYS A C 1
ATOM 879 O O . LYS A 1 109 ? -1.367 -10.862 -6.894 1.00 94.88 109 LYS A O 1
ATOM 884 N N . GLU A 1 110 ? -1.567 -12.566 -5.439 1.00 96.44 110 GLU A N 1
ATOM 885 C CA . GLU A 1 110 ? -1.342 -13.606 -6.451 1.00 96.44 110 GLU A CA 1
ATOM 886 C C . GLU A 1 110 ? -2.283 -13.403 -7.656 1.00 96.44 110 GLU A C 1
ATOM 888 O O . GLU A 1 110 ? -3.505 -13.319 -7.518 1.00 96.44 110 GLU A O 1
ATOM 893 N N . GLY A 1 111 ? -1.706 -13.331 -8.857 1.00 97.31 111 GLY A N 1
ATOM 894 C CA . GLY A 1 111 ? -2.436 -13.109 -10.104 1.00 97.31 111 GLY A CA 1
ATOM 895 C C . GLY A 1 111 ? -2.631 -11.644 -10.504 1.00 97.31 111 GLY A C 1
ATOM 896 O O . GLY A 1 111 ? -3.028 -11.408 -11.649 1.00 97.31 111 GLY A O 1
ATOM 897 N N . ASP A 1 112 ? -2.310 -10.675 -9.640 1.00 97.62 112 ASP A N 1
ATOM 898 C CA . ASP A 1 112 ? -2.303 -9.259 -10.015 1.00 97.62 112 ASP A CA 1
ATOM 899 C C . ASP A 1 112 ? -1.325 -9.004 -11.164 1.00 97.62 112 ASP A C 1
ATOM 901 O O . ASP A 1 112 ? -0.217 -9.551 -11.211 1.00 97.62 112 ASP A O 1
ATOM 905 N N . VAL A 1 113 ? -1.717 -8.117 -12.080 1.00 97.81 113 VAL A N 1
ATOM 906 C CA . VAL A 1 113 ? -0.806 -7.586 -13.095 1.00 97.81 113 VAL A CA 1
ATOM 907 C C . VAL A 1 113 ? -0.245 -6.274 -12.578 1.00 97.81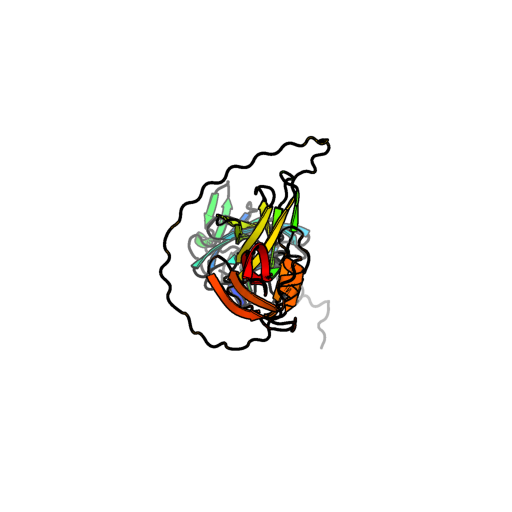 113 VAL A C 1
ATOM 909 O O . VAL A 1 113 ? -0.990 -5.309 -12.412 1.00 97.81 113 VAL A O 1
ATOM 912 N N . PHE A 1 114 ? 1.066 -6.206 -12.364 1.00 98.56 114 PHE A N 1
ATOM 913 C CA . PHE A 1 114 ? 1.718 -4.971 -11.942 1.00 98.56 114 PHE A CA 1
ATOM 914 C C . PHE A 1 114 ? 2.716 -4.469 -12.981 1.00 98.56 114 PHE A C 1
ATOM 916 O O . PHE A 1 114 ? 3.404 -5.238 -13.650 1.00 98.56 114 PHE A O 1
ATOM 923 N N . THR A 1 115 ? 2.782 -3.152 -13.131 1.00 98.69 115 THR A N 1
ATOM 924 C CA . THR A 1 115 ? 3.643 -2.464 -14.090 1.00 98.69 115 THR A CA 1
ATOM 925 C C . THR A 1 115 ? 4.642 -1.612 -13.340 1.00 98.69 115 THR A C 1
ATOM 927 O O . THR A 1 115 ? 4.254 -0.766 -12.538 1.00 98.69 115 THR A O 1
ATOM 930 N N . VAL A 1 116 ? 5.921 -1.798 -13.648 1.00 98.81 116 VAL A N 1
ATOM 931 C CA . VAL A 1 116 ? 6.980 -0.881 -13.228 1.00 98.81 116 VAL A CA 1
ATOM 932 C C . VAL A 1 116 ? 7.318 -0.001 -14.419 1.00 98.81 116 VAL A C 1
ATOM 934 O O . VAL A 1 116 ? 7.869 -0.490 -15.408 1.00 98.81 116 VAL A O 1
ATOM 937 N N . GLN A 1 117 ? 6.967 1.279 -14.329 1.00 98.69 117 GLN A N 1
ATOM 938 C CA . GLN A 1 117 ? 7.215 2.290 -15.349 1.00 98.69 117 GLN A CA 1
ATOM 939 C C . GLN A 1 117 ? 8.300 3.249 -14.861 1.00 98.69 117 GLN A C 1
ATOM 941 O O . GLN A 1 117 ? 8.273 3.700 -13.719 1.00 98.69 117 GLN A O 1
ATOM 946 N N . ILE A 1 118 ? 9.267 3.558 -15.720 1.00 98.56 118 ILE A N 1
ATOM 947 C CA . ILE A 1 118 ? 10.409 4.409 -15.393 1.00 98.56 118 ILE A CA 1
ATOM 948 C C . ILE A 1 118 ? 10.554 5.490 -16.458 1.00 98.56 118 ILE A C 1
ATOM 950 O O . ILE A 1 118 ? 10.535 5.209 -17.656 1.00 98.56 118 ILE A O 1
ATOM 954 N N . MET A 1 119 ? 10.702 6.728 -15.996 1.00 97.69 119 MET A N 1
ATOM 955 C CA . MET A 1 119 ? 11.031 7.894 -16.798 1.00 97.69 119 MET A CA 1
ATOM 956 C C . MET A 1 119 ? 12.441 8.339 -16.426 1.00 97.69 119 MET A C 1
ATOM 958 O O . MET A 1 119 ? 12.736 8.541 -15.249 1.00 97.69 119 MET A O 1
ATOM 962 N N . SER A 1 120 ? 13.322 8.450 -17.414 1.00 95.50 120 SER A N 1
ATOM 963 C CA . SER A 1 120 ? 14.733 8.801 -17.235 1.00 95.50 120 SER A CA 1
ATOM 964 C C . SER A 1 120 ? 15.301 9.425 -18.518 1.00 95.50 120 SER A C 1
ATOM 966 O O . SER A 1 120 ? 14.556 9.736 -19.442 1.00 95.50 120 SER A O 1
ATOM 968 N N . ASN A 1 121 ? 16.616 9.629 -18.599 1.00 92.56 121 ASN A N 1
ATOM 969 C CA . ASN A 1 121 ? 17.257 10.227 -19.774 1.00 92.56 121 ASN A CA 1
ATOM 970 C C . ASN A 1 121 ? 17.386 9.265 -20.972 1.00 92.56 121 ASN A C 1
ATOM 972 O O . ASN A 1 121 ? 17.450 9.735 -22.106 1.00 92.56 121 ASN A O 1
ATOM 976 N N . TYR A 1 122 ? 17.387 7.948 -20.733 1.00 92.38 122 TYR A N 1
ATOM 977 C CA . TYR A 1 122 ? 17.453 6.902 -21.761 1.00 92.38 122 TYR A CA 1
ATOM 978 C C . TYR A 1 122 ? 16.641 5.664 -21.376 1.00 92.38 122 TYR A C 1
ATOM 980 O O . TYR A 1 122 ? 16.351 5.428 -20.201 1.00 92.38 122 TYR A O 1
ATOM 988 N N . VAL A 1 123 ? 16.337 4.832 -22.378 1.00 95.12 123 VAL A N 1
ATOM 989 C CA . VAL A 1 123 ? 15.766 3.494 -22.193 1.00 95.12 123 VAL A CA 1
ATOM 990 C C . VAL A 1 123 ? 16.881 2.440 -22.258 1.00 95.12 123 VAL A C 1
ATOM 992 O O . VAL A 1 123 ? 17.365 2.132 -23.352 1.00 95.12 123 VAL A O 1
ATOM 995 N N . PRO A 1 124 ? 17.302 1.853 -21.123 1.00 94.88 124 PRO A N 1
ATOM 996 C CA . PRO A 1 124 ? 18.267 0.764 -21.117 1.00 94.88 124 PRO A CA 1
ATOM 997 C C . PRO A 1 124 ? 17.595 -0.545 -21.534 1.00 94.88 124 PRO A C 1
ATOM 999 O O . PRO A 1 124 ? 16.594 -0.969 -20.947 1.00 94.88 124 PRO A O 1
ATOM 1002 N N . VAL A 1 125 ? 18.158 -1.222 -22.532 1.00 94.06 125 VAL A N 1
ATOM 1003 C CA . VAL A 1 125 ? 17.619 -2.485 -23.046 1.00 94.06 125 VAL A CA 1
ATOM 1004 C C . VAL A 1 125 ? 18.702 -3.547 -23.100 1.00 94.06 125 VAL A C 1
ATOM 1006 O O . VAL A 1 125 ? 19.870 -3.260 -23.347 1.00 94.06 125 VAL A O 1
ATOM 1009 N N . LEU A 1 126 ? 18.303 -4.793 -22.887 1.00 93.25 126 LEU A N 1
ATOM 1010 C CA . LEU A 1 126 ? 19.179 -5.951 -22.929 1.00 93.25 126 LEU A CA 1
ATOM 1011 C C . LEU A 1 126 ? 18.806 -6.845 -24.109 1.00 93.25 126 LEU A C 1
ATOM 1013 O O . LEU A 1 126 ? 17.628 -7.106 -24.375 1.00 93.25 126 LEU A O 1
ATOM 1017 N N . LYS A 1 127 ? 19.832 -7.323 -24.811 1.00 90.44 127 LYS A N 1
ATOM 1018 C CA . LYS A 1 127 ? 19.733 -8.259 -25.941 1.00 90.44 127 LYS A CA 1
ATOM 1019 C C . LYS A 1 127 ? 20.779 -9.371 -25.816 1.00 90.44 127 LYS A C 1
ATOM 1021 O O . LYS A 1 127 ? 21.511 -9.436 -24.828 1.00 90.44 127 LYS A O 1
ATOM 1026 N N . ASP A 1 128 ? 20.811 -10.259 -26.805 1.00 83.56 128 ASP A N 1
ATOM 1027 C CA . ASP A 1 128 ? 21.900 -11.219 -27.039 1.00 83.56 128 ASP A CA 1
ATOM 1028 C C . ASP A 1 128 ? 22.262 -12.091 -25.821 1.00 83.56 128 ASP A C 1
ATOM 1030 O O . ASP A 1 128 ? 23.4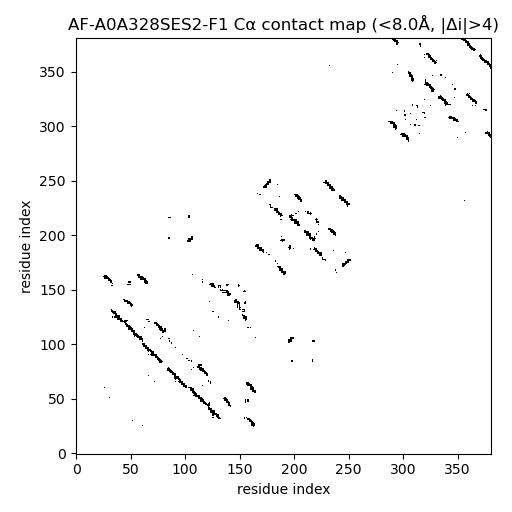22 -12.278 -25.457 1.00 83.56 128 ASP A O 1
ATOM 1034 N N . SER A 1 129 ? 21.233 -12.645 -25.173 1.00 79.44 129 SER A N 1
ATOM 1035 C CA . SER A 1 129 ? 21.344 -13.573 -24.040 1.00 79.44 129 SER A CA 1
ATOM 1036 C C . SER A 1 129 ? 20.035 -14.361 -23.864 1.00 79.44 129 SER A C 1
ATOM 1038 O O . SER A 1 129 ? 19.175 -14.363 -24.746 1.00 79.44 129 SER A O 1
ATOM 1040 N N . ARG A 1 130 ? 19.864 -15.058 -22.736 1.00 78.31 130 ARG A N 1
ATOM 1041 C CA . ARG A 1 130 ? 18.644 -15.790 -22.355 1.00 78.31 130 ARG A CA 1
ATOM 1042 C C . ARG A 1 130 ? 17.542 -14.840 -21.870 1.00 78.31 130 ARG A C 1
ATOM 1044 O O . ARG A 1 130 ? 17.121 -14.927 -20.720 1.00 78.31 130 ARG A O 1
ATOM 1051 N N . GLN A 1 131 ? 17.104 -13.938 -22.744 1.00 83.44 131 GLN A N 1
ATOM 1052 C CA . GLN A 1 131 ? 15.961 -13.069 -22.472 1.00 83.44 131 GLN A CA 1
ATOM 1053 C C . GLN A 1 131 ? 14.647 -13.831 -22.653 1.00 83.44 131 GLN A C 1
ATOM 1055 O O . GLN A 1 131 ? 14.535 -14.703 -23.522 1.00 83.44 131 GLN A O 1
ATOM 1060 N N . HIS A 1 132 ? 13.634 -13.469 -21.871 1.00 85.50 132 HIS A N 1
ATOM 1061 C CA . HIS A 1 132 ? 12.281 -13.982 -22.029 1.00 85.50 132 HIS A CA 1
ATOM 1062 C C . HIS A 1 132 ? 11.406 -12.957 -22.761 1.00 85.50 132 HIS A C 1
ATOM 1064 O O . HIS A 1 132 ? 10.870 -12.019 -22.175 1.00 85.50 132 HIS A O 1
ATOM 1070 N N . TYR A 1 133 ? 11.255 -13.150 -24.071 1.00 87.62 133 TYR A N 1
ATOM 1071 C CA . TYR A 1 133 ? 10.473 -12.266 -24.935 1.00 87.62 133 TYR A CA 1
ATOM 1072 C C . TYR A 1 133 ? 8.976 -12.578 -24.848 1.00 87.62 133 TYR A C 1
ATOM 1074 O O . TYR A 1 133 ? 8.417 -13.295 -25.681 1.00 87.62 133 TYR A O 1
ATOM 1082 N N . VAL A 1 134 ? 8.318 -12.032 -23.828 1.00 88.44 134 VAL A N 1
ATOM 1083 C CA . VAL A 1 134 ? 6.861 -12.115 -23.680 1.00 88.44 134 VAL A CA 1
ATOM 1084 C C . VAL A 1 134 ? 6.214 -10.921 -24.379 1.00 88.44 134 VAL A C 1
ATOM 1086 O O . VAL A 1 134 ? 6.541 -9.762 -24.119 1.00 88.44 134 VAL A O 1
ATOM 1089 N N . LYS A 1 135 ? 5.276 -11.198 -25.291 1.00 86.50 135 LYS A N 1
ATOM 1090 C CA . LYS A 1 135 ? 4.580 -10.155 -26.051 1.00 86.50 135 LYS A CA 1
ATOM 1091 C C . LYS A 1 135 ? 3.851 -9.200 -25.102 1.00 86.50 135 LYS A C 1
ATOM 1093 O O . LYS A 1 135 ? 2.979 -9.628 -24.357 1.00 86.50 135 LYS A O 1
ATOM 1098 N N . GLY A 1 136 ? 4.168 -7.909 -25.196 1.00 85.62 136 GLY A N 1
ATOM 1099 C CA . GLY A 1 136 ? 3.535 -6.856 -24.398 1.00 85.62 136 GLY A CA 1
ATOM 1100 C C . GLY A 1 136 ? 4.070 -6.731 -22.972 1.00 85.62 136 GLY A C 1
ATOM 1101 O O . GLY A 1 136 ? 3.616 -5.851 -22.253 1.00 85.62 136 GLY A O 1
ATOM 1102 N N . ALA A 1 137 ? 5.034 -7.559 -22.565 1.00 92.75 137 ALA A N 1
ATOM 1103 C CA . ALA A 1 137 ? 5.590 -7.504 -21.218 1.00 92.75 137 ALA A CA 1
ATOM 1104 C C . ALA A 1 137 ? 6.658 -6.424 -21.041 1.00 92.75 137 ALA A C 1
ATOM 1106 O O . ALA A 1 137 ? 6.878 -5.986 -19.926 1.00 92.75 137 ALA A O 1
ATOM 1107 N N . SER A 1 138 ? 7.319 -5.995 -22.117 1.00 95.69 138 SER A N 1
ATOM 1108 C CA . SER A 1 138 ? 8.387 -4.998 -22.062 1.00 95.69 138 SER A CA 1
ATOM 1109 C C . SER A 1 138 ? 8.203 -3.972 -23.168 1.00 95.69 138 SER A C 1
ATOM 1111 O O . SER A 1 138 ? 8.031 -4.335 -24.340 1.00 95.69 138 SER A O 1
ATOM 1113 N N . GLN A 1 139 ? 8.146 -2.697 -22.795 1.00 95.88 139 GLN A N 1
ATOM 1114 C CA . GLN A 1 139 ? 7.691 -1.633 -23.680 1.00 95.88 139 GLN A CA 1
ATOM 1115 C C . GLN A 1 139 ? 8.454 -0.334 -23.440 1.00 95.88 139 GLN A C 1
ATOM 1117 O O . GLN A 1 139 ? 8.868 -0.043 -22.322 1.00 95.88 139 GLN A O 1
ATOM 1122 N N . TYR A 1 140 ? 8.565 0.481 -24.482 1.00 95.31 140 TYR A N 1
ATOM 1123 C CA . TYR A 1 140 ? 9.015 1.867 -24.384 1.00 95.31 140 TYR A CA 1
ATOM 1124 C C . TYR A 1 140 ? 7.996 2.791 -25.044 1.00 95.31 140 TYR A C 1
ATOM 1126 O O . TYR A 1 140 ? 7.222 2.358 -25.906 1.00 95.31 140 TYR A O 1
ATOM 1134 N N . LEU A 1 141 ? 7.965 4.049 -24.620 1.00 94.50 141 LEU A N 1
ATOM 1135 C CA . LEU A 1 141 ? 7.069 5.043 -25.193 1.00 94.50 141 LEU A CA 1
ATOM 1136 C C . LEU A 1 141 ? 7.730 5.707 -26.405 1.00 94.50 141 LEU A C 1
ATOM 1138 O O . LEU A 1 141 ? 8.851 6.210 -26.319 1.00 94.50 141 LEU A O 1
ATOM 1142 N N . CYS A 1 142 ? 7.023 5.730 -27.532 1.00 90.38 142 CYS A N 1
ATOM 1143 C CA . CYS A 1 142 ? 7.451 6.399 -28.757 1.00 90.38 142 CYS A CA 1
ATOM 1144 C C . CYS A 1 142 ? 6.257 7.131 -29.369 1.00 90.38 142 CYS A C 1
ATOM 1146 O O . CYS A 1 142 ? 5.211 6.521 -29.583 1.00 90.38 142 CYS A O 1
ATOM 1148 N N . ASP A 1 143 ? 6.386 8.440 -29.602 1.00 88.62 143 ASP A N 1
ATOM 1149 C CA . ASP A 1 143 ? 5.324 9.287 -30.166 1.00 88.62 143 ASP A CA 1
ATOM 1150 C C . ASP A 1 143 ? 3.958 9.131 -29.456 1.00 88.62 143 ASP A C 1
ATOM 1152 O O . ASP A 1 143 ? 2.898 9.130 -30.081 1.00 88.62 143 ASP A O 1
ATOM 1156 N N . GLY A 1 144 ? 3.982 8.972 -28.125 1.00 90.25 144 GLY A N 1
ATOM 1157 C CA . GLY A 1 144 ? 2.785 8.796 -27.291 1.00 90.25 144 GLY A CA 1
ATOM 1158 C C . GLY A 1 144 ? 2.160 7.395 -27.333 1.00 90.25 144 GLY A C 1
ATOM 1159 O O . GLY A 1 144 ? 1.076 7.197 -26.786 1.00 90.25 144 GLY A O 1
ATOM 1160 N N . VAL A 1 145 ? 2.819 6.417 -27.961 1.00 92.50 145 VAL A N 1
ATOM 1161 C CA . VAL A 1 145 ? 2.341 5.034 -28.082 1.00 92.50 145 VAL A CA 1
ATOM 1162 C C . VAL A 1 145 ? 3.334 4.067 -27.442 1.00 92.50 145 VAL A C 1
ATOM 1164 O O . VAL A 1 145 ? 4.537 4.134 -27.682 1.00 92.50 145 VAL A O 1
ATOM 1167 N N . TRP A 1 146 ? 2.827 3.132 -26.634 1.00 94.12 146 TRP A N 1
ATOM 1168 C CA . TRP A 1 146 ? 3.635 2.060 -26.052 1.00 94.12 146 TRP A CA 1
ATOM 1169 C C . TRP A 1 146 ? 4.003 1.017 -27.108 1.00 94.12 146 TRP A C 1
ATOM 1171 O O . TRP A 1 146 ? 3.150 0.263 -27.589 1.00 94.12 146 TRP A O 1
ATOM 1181 N N . VAL A 1 147 ? 5.289 0.937 -27.436 1.00 93.25 147 VAL A N 1
ATOM 1182 C CA . VAL A 1 147 ? 5.845 -0.011 -28.403 1.00 93.25 147 VAL A CA 1
ATOM 1183 C C . VAL A 1 147 ? 6.407 -1.219 -27.661 1.00 93.25 147 VAL A C 1
ATOM 1185 O O . VAL A 1 147 ? 7.177 -1.082 -26.717 1.00 93.25 147 VAL A O 1
ATOM 1188 N N . ASN A 1 148 ? 6.013 -2.425 -28.076 1.00 93.88 148 ASN A N 1
ATOM 1189 C CA . ASN A 1 148 ? 6.509 -3.673 -27.497 1.00 93.88 148 ASN A CA 1
ATOM 1190 C C . ASN A 1 148 ? 7.926 -3.981 -27.997 1.00 93.88 148 ASN A C 1
ATOM 1192 O O . ASN A 1 148 ? 8.087 -4.399 -29.139 1.00 93.88 148 ASN A O 1
ATOM 1196 N N . ILE A 1 149 ? 8.932 -3.861 -27.133 1.00 91.88 149 ILE A N 1
ATOM 1197 C CA . ILE A 1 149 ? 10.336 -4.000 -27.539 1.00 91.88 149 ILE A CA 1
ATOM 1198 C C . ILE A 1 149 ? 10.770 -5.460 -27.745 1.00 91.88 149 ILE A C 1
ATOM 1200 O O . ILE A 1 149 ? 11.732 -5.750 -28.457 1.00 91.88 149 ILE A O 1
ATOM 1204 N N . SER A 1 150 ? 10.003 -6.410 -27.203 1.00 88.81 150 SER A N 1
ATOM 1205 C CA . SER A 1 150 ? 10.274 -7.843 -27.378 1.00 88.81 150 SER A CA 1
ATOM 1206 C C . SER A 1 150 ? 10.218 -8.309 -28.838 1.00 88.81 150 SER A C 1
ATOM 1208 O O . SER A 1 150 ? 10.841 -9.314 -29.172 1.00 88.81 150 SER A O 1
ATOM 1210 N N . THR A 1 151 ? 9.551 -7.571 -29.740 1.00 89.00 151 THR A N 1
ATOM 1211 C CA . THR A 1 151 ? 9.571 -7.876 -31.186 1.00 89.00 151 THR A CA 1
ATOM 1212 C C . THR A 1 151 ? 10.929 -7.635 -31.840 1.00 89.00 151 THR A C 1
ATOM 1214 O O . THR A 1 151 ? 11.166 -8.120 -32.943 1.00 89.00 151 THR A O 1
ATOM 1217 N N . GLU A 1 152 ? 11.824 -6.915 -31.165 1.00 88.56 152 GLU A N 1
ATOM 1218 C CA . GLU A 1 152 ? 13.188 -6.624 -31.613 1.00 88.56 152 GLU A CA 1
ATOM 1219 C C . GLU A 1 152 ? 14.230 -7.506 -30.909 1.00 88.56 152 GLU A C 1
ATOM 1221 O O . GLU A 1 152 ? 15.422 -7.207 -30.948 1.00 88.56 152 GLU A O 1
ATOM 1226 N N . ASN A 1 153 ? 13.798 -8.595 -30.257 1.00 90.44 153 ASN A N 1
ATOM 1227 C CA . ASN A 1 153 ? 14.642 -9.458 -29.423 1.00 90.44 153 ASN A CA 1
ATOM 1228 C C . ASN A 1 153 ? 15.365 -8.674 -28.312 1.00 90.44 153 ASN A C 1
ATOM 1230 O O . ASN A 1 153 ? 16.530 -8.924 -27.988 1.00 90.44 153 ASN A O 1
ATOM 1234 N N . ARG A 1 154 ? 14.651 -7.728 -27.703 1.00 91.81 154 ARG A N 1
ATOM 1235 C CA . ARG A 1 154 ? 15.131 -6.870 -26.617 1.00 91.81 154 ARG A CA 1
ATOM 1236 C C . ARG A 1 154 ? 14.140 -6.871 -25.462 1.00 91.81 154 ARG A C 1
ATOM 1238 O O . ARG A 1 154 ? 12.961 -7.158 -25.654 1.00 91.81 154 ARG A O 1
ATOM 1245 N N . VAL A 1 155 ? 14.617 -6.534 -24.273 1.00 94.69 155 VAL A N 1
ATOM 1246 C CA . VAL A 1 155 ? 13.788 -6.260 -23.091 1.00 94.69 155 VAL A CA 1
ATOM 1247 C C . VAL A 1 155 ? 14.356 -5.050 -22.367 1.00 94.69 155 VAL A C 1
ATOM 1249 O O . VAL A 1 155 ? 15.572 -4.880 -22.316 1.00 94.69 155 VAL A O 1
ATOM 1252 N N . CYS A 1 156 ? 13.503 -4.195 -21.823 1.00 95.31 156 CYS A N 1
ATOM 1253 C CA . CYS A 1 156 ? 13.928 -3.123 -20.938 1.00 95.31 156 CYS A CA 1
ATOM 1254 C C . CYS A 1 156 ? 14.579 -3.721 -19.687 1.00 95.31 156 CYS A C 1
ATOM 1256 O O . CYS A 1 156 ? 14.054 -4.677 -19.106 1.00 95.31 156 CYS A O 1
ATOM 1258 N N . SER A 1 157 ? 15.707 -3.143 -19.279 1.00 95.44 157 SER A N 1
ATOM 1259 C CA . SER A 1 157 ? 16.448 -3.528 -18.078 1.00 95.44 157 SER A CA 1
ATOM 1260 C C . SER A 1 157 ? 15.695 -3.060 -16.833 1.00 95.44 157 SER A C 1
ATOM 1262 O O . SER A 1 157 ? 16.109 -2.105 -16.186 1.00 95.44 157 SER A O 1
ATOM 1264 N N . ILE A 1 158 ? 14.582 -3.716 -16.511 1.00 97.31 158 ILE A N 1
ATOM 1265 C CA . ILE A 1 158 ? 13.807 -3.481 -15.293 1.00 97.31 158 ILE A CA 1
ATOM 1266 C C . ILE A 1 158 ? 13.711 -4.792 -14.526 1.00 97.31 158 ILE A C 1
ATOM 1268 O O . ILE A 1 158 ? 13.408 -5.837 -15.106 1.00 97.31 158 ILE A O 1
ATOM 1272 N N . LYS A 1 159 ? 13.909 -4.707 -13.213 1.00 97.38 159 LYS A N 1
ATOM 1273 C CA . LYS A 1 159 ? 13.592 -5.764 -12.252 1.00 97.38 159 LYS A CA 1
ATOM 1274 C C . LYS A 1 159 ? 12.693 -5.204 -11.159 1.00 97.38 159 LYS A C 1
ATOM 1276 O O . LYS A 1 159 ? 12.829 -4.031 -10.812 1.00 97.38 159 LYS A O 1
ATOM 1281 N N . ALA A 1 160 ? 11.811 -6.028 -10.613 1.00 98.50 160 ALA A N 1
ATOM 1282 C CA . ALA A 1 160 ? 11.050 -5.699 -9.411 1.00 98.50 160 ALA A CA 1
ATOM 1283 C C . ALA A 1 160 ? 11.400 -6.690 -8.302 1.00 98.50 160 ALA A C 1
ATOM 1285 O O . ALA A 1 160 ? 11.492 -7.893 -8.551 1.00 98.50 160 ALA A O 1
ATOM 1286 N N . TYR A 1 161 ? 11.607 -6.174 -7.098 1.00 98.06 161 TYR A N 1
ATOM 1287 C CA . TYR A 1 161 ? 11.970 -6.955 -5.925 1.00 98.06 161 TYR A CA 1
ATOM 1288 C C . TYR A 1 161 ? 10.877 -6.821 -4.877 1.00 98.06 161 TYR A C 1
ATOM 1290 O O . TYR A 1 161 ? 10.462 -5.699 -4.565 1.00 98.06 161 TYR A O 1
ATOM 1298 N N . THR A 1 162 ? 10.427 -7.948 -4.341 1.00 98.31 162 THR A N 1
ATOM 1299 C CA . THR A 1 162 ? 9.382 -7.978 -3.318 1.00 98.31 162 THR A CA 1
ATOM 1300 C C . THR A 1 162 ? 9.910 -8.467 -1.978 1.00 98.31 162 THR A C 1
ATOM 1302 O O . THR A 1 162 ? 11.023 -8.995 -1.889 1.00 98.31 162 THR A O 1
ATOM 1305 N N . VAL A 1 163 ? 9.120 -8.223 -0.938 1.00 97.19 163 VAL A N 1
ATOM 1306 C CA . VAL A 1 163 ? 9.246 -8.796 0.402 1.00 97.19 163 VAL A CA 1
ATOM 1307 C C . VAL A 1 163 ? 7.901 -9.394 0.810 1.00 97.19 163 VAL A C 1
ATOM 1309 O O . VAL A 1 163 ? 6.861 -8.974 0.299 1.00 97.19 163 VAL A O 1
ATOM 1312 N N . ALA A 1 164 ? 7.928 -10.315 1.773 1.00 95.44 164 ALA A N 1
ATOM 1313 C CA . ALA A 1 164 ? 6.718 -10.887 2.350 1.00 95.44 164 ALA A CA 1
ATOM 1314 C C . ALA A 1 164 ? 5.826 -9.810 2.995 1.00 95.44 164 ALA A C 1
ATOM 1316 O O . ALA A 1 164 ? 6.322 -8.867 3.615 1.00 95.44 164 ALA A O 1
ATOM 1317 N N . ASP A 1 165 ? 4.508 -9.979 2.892 1.00 92.94 165 ASP A N 1
ATOM 1318 C CA . ASP A 1 165 ? 3.531 -9.113 3.556 1.00 92.94 165 ASP A CA 1
ATOM 1319 C C . ASP A 1 165 ? 3.463 -9.410 5.068 1.00 92.94 165 ASP A C 1
ATOM 1321 O O . ASP A 1 165 ? 2.870 -10.398 5.507 1.00 92.94 165 ASP A O 1
ATOM 1325 N N . ASP A 1 166 ? 4.081 -8.544 5.875 1.00 92.19 166 ASP A N 1
ATOM 1326 C CA . ASP A 1 166 ? 4.060 -8.569 7.345 1.00 92.19 166 ASP A CA 1
ATOM 1327 C C . ASP A 1 166 ? 3.355 -7.337 7.949 1.00 92.19 166 ASP A C 1
ATOM 1329 O O . ASP A 1 166 ? 3.657 -6.886 9.063 1.00 92.19 166 ASP A O 1
ATOM 1333 N N . THR A 1 167 ? 2.418 -6.771 7.186 1.00 94.75 167 THR A N 1
ATOM 1334 C CA . THR A 1 167 ? 1.835 -5.461 7.474 1.00 94.75 167 THR A CA 1
ATOM 1335 C C . THR A 1 167 ? 0.971 -5.410 8.735 1.00 94.75 167 THR A C 1
ATOM 1337 O O . THR A 1 167 ? 0.316 -6.372 9.152 1.00 94.75 167 THR A O 1
ATOM 1340 N N . LYS A 1 168 ? 0.945 -4.223 9.344 1.00 92.94 168 LYS A N 1
ATOM 1341 C CA . LYS A 1 168 ? 0.144 -3.877 10.523 1.00 92.94 168 LYS A CA 1
ATOM 1342 C C . LYS A 1 168 ? -0.399 -2.455 10.421 1.00 92.94 168 LYS A C 1
ATOM 1344 O O . LYS A 1 168 ? 0.166 -1.605 9.729 1.00 92.94 168 LYS A O 1
ATOM 1349 N N . ILE A 1 169 ? -1.458 -2.188 11.179 1.00 93.75 169 ILE A N 1
ATOM 1350 C CA . ILE A 1 169 ? -1.993 -0.839 11.379 1.00 93.75 169 ILE A CA 1
ATOM 1351 C C . ILE A 1 169 ? -1.343 -0.185 12.605 1.00 93.75 169 ILE A C 1
ATOM 1353 O O . ILE A 1 169 ? -1.189 -0.811 13.655 1.00 93.75 169 ILE A O 1
ATOM 1357 N N . ILE A 1 170 ? -0.986 1.092 12.470 1.00 92.81 170 ILE A N 1
ATOM 1358 C CA . ILE A 1 170 ? -0.581 1.983 13.563 1.00 92.81 170 ILE A CA 1
ATOM 1359 C C . ILE A 1 170 ? -1.286 3.343 13.438 1.00 92.81 170 ILE A C 1
ATOM 1361 O O . ILE A 1 170 ? -1.932 3.635 12.431 1.00 92.81 170 ILE A O 1
ATOM 1365 N N . ASN A 1 171 ? -1.114 4.207 14.444 1.00 90.69 171 ASN A N 1
ATOM 1366 C CA . ASN A 1 171 ? -1.632 5.584 14.474 1.00 90.69 171 ASN A CA 1
ATOM 1367 C C . ASN A 1 171 ? -3.157 5.699 14.285 1.00 90.69 171 ASN A C 1
ATOM 1369 O O . ASN A 1 171 ? -3.641 6.715 13.803 1.00 90.69 171 ASN A O 1
ATOM 1373 N N . ASN A 1 172 ? -3.902 4.669 14.681 1.00 89.75 172 ASN A N 1
ATOM 1374 C CA . ASN A 1 172 ? -5.358 4.617 14.697 1.00 89.75 172 ASN A CA 1
ATOM 1375 C C . ASN A 1 172 ? -5.846 4.673 16.150 1.00 89.75 172 ASN A C 1
ATOM 1377 O O . ASN A 1 172 ? -6.184 3.646 16.723 1.00 89.75 172 ASN A O 1
ATOM 1381 N N . SER A 1 173 ? -5.805 5.842 16.780 1.00 85.75 173 SER A N 1
ATOM 1382 C CA . SER A 1 173 ? -6.216 6.011 18.179 1.00 85.75 173 SER A CA 1
ATOM 1383 C C . SER A 1 173 ? -7.577 6.684 18.296 1.00 85.75 173 SER A C 1
ATOM 1385 O O . SER A 1 173 ? -8.039 7.315 17.348 1.00 85.75 173 SER A O 1
ATOM 1387 N N . ASP A 1 174 ? -8.172 6.632 19.487 1.00 88.25 174 ASP A N 1
ATOM 1388 C CA . ASP A 1 174 ? -9.316 7.475 19.836 1.00 88.25 174 ASP A CA 1
ATOM 1389 C C . ASP A 1 174 ? -9.045 8.953 19.513 1.00 88.25 174 ASP A C 1
ATOM 1391 O O . ASP A 1 174 ? -7.935 9.454 19.738 1.00 88.25 174 ASP A O 1
ATOM 1395 N N . ILE A 1 175 ? -10.068 9.660 19.031 1.00 86.94 175 ILE A N 1
ATOM 1396 C CA . ILE A 1 175 ? -9.999 11.096 18.742 1.00 86.94 175 ILE A CA 1
ATOM 1397 C C . ILE A 1 175 ? -11.248 11.830 19.229 1.00 86.94 175 ILE A C 1
ATOM 1399 O O . ILE A 1 175 ? -12.342 11.273 19.299 1.00 86.94 175 ILE A O 1
ATOM 1403 N N . SER A 1 176 ? -11.074 13.112 19.541 1.00 88.69 176 SER A N 1
ATOM 1404 C CA . SER A 1 176 ? -12.162 14.053 19.793 1.00 88.69 176 SER A CA 1
ATOM 1405 C C . SER A 1 176 ? -12.058 15.188 18.782 1.00 88.69 176 SER A C 1
ATOM 1407 O O . SER A 1 176 ? -10.972 15.730 18.573 1.00 88.69 176 SER A O 1
ATOM 1409 N N . VAL A 1 177 ? -13.169 15.485 18.120 1.00 89.56 177 VAL A N 1
ATOM 1410 C CA . VAL A 1 177 ? -13.270 16.430 17.007 1.00 89.56 177 VAL A CA 1
ATOM 1411 C C . VAL A 1 177 ? -14.481 17.326 17.215 1.00 89.56 177 VAL A C 1
ATOM 1413 O O . VAL A 1 177 ? -15.456 16.906 17.832 1.00 89.56 177 VAL A O 1
ATOM 1416 N N . ASP A 1 178 ? -14.452 18.544 16.689 1.00 88.75 178 ASP A N 1
ATOM 1417 C CA . ASP A 1 178 ? -15.612 19.434 16.757 1.00 88.75 178 ASP A CA 1
ATOM 1418 C C . ASP A 1 178 ? -16.529 19.202 15.553 1.00 88.75 178 ASP A C 1
ATOM 1420 O O . ASP A 1 178 ? -16.070 18.928 14.438 1.00 88.75 178 ASP A O 1
ATOM 1424 N N . TYR A 1 179 ? -17.839 19.313 15.753 1.00 87.38 179 TYR A N 1
ATOM 1425 C CA . TYR A 1 179 ? -18.795 19.206 14.657 1.00 87.38 179 TYR A CA 1
ATOM 1426 C C . TYR A 1 179 ? -18.521 20.261 13.570 1.00 87.38 179 TYR A C 1
ATOM 1428 O O . TYR A 1 179 ? -18.265 21.427 13.872 1.00 87.38 179 TYR A O 1
ATOM 1436 N N . ALA A 1 180 ? -18.591 19.845 12.300 1.00 78.25 180 ALA A N 1
ATOM 1437 C CA . ALA A 1 180 ? -18.333 20.680 11.120 1.00 78.25 180 ALA A CA 1
ATOM 1438 C C . ALA A 1 180 ? -16.923 21.320 11.051 1.00 78.25 180 ALA A C 1
ATOM 1440 O O . ALA A 1 180 ? -16.763 22.399 10.481 1.00 78.25 180 ALA A O 1
ATOM 1441 N N . SER A 1 181 ? -15.900 20.668 11.623 1.00 76.94 181 SER A N 1
ATOM 1442 C CA . SER A 1 181 ? -14.523 21.192 11.704 1.00 76.94 181 SER A CA 1
ATOM 1443 C C . SER A 1 181 ? -13.528 20.649 10.660 1.00 76.94 181 SER A C 1
ATOM 1445 O O . SER A 1 181 ? -12.324 20.774 10.868 1.00 76.94 181 SER A O 1
ATOM 1447 N N . ASP A 1 182 ? -13.987 20.050 9.552 1.00 85.31 182 ASP A N 1
ATOM 1448 C CA . ASP A 1 182 ? -13.130 19.363 8.560 1.00 85.31 182 ASP A CA 1
ATOM 1449 C C . ASP A 1 182 ? -12.158 18.358 9.223 1.00 85.31 182 ASP A C 1
ATOM 1451 O O . ASP A 1 182 ? -10.951 18.335 8.963 1.00 85.31 182 ASP A O 1
ATOM 1455 N N . SER A 1 183 ? -12.682 17.538 10.139 1.00 89.56 183 SER A N 1
ATOM 1456 C CA . SER A 1 183 ? -11.892 16.587 10.925 1.00 89.56 183 SER A CA 1
ATOM 1457 C C . SER A 1 183 ? -11.836 15.195 10.293 1.00 89.56 183 SER A C 1
ATOM 1459 O O . SER A 1 183 ? -12.803 14.720 9.702 1.00 89.56 183 SER A O 1
ATOM 1461 N N . PHE A 1 184 ? -10.704 14.504 10.462 1.00 94.62 184 PHE A N 1
ATOM 1462 C CA . PHE A 1 184 ? -10.446 13.196 9.856 1.00 94.62 184 PHE A CA 1
ATOM 1463 C C . PHE A 1 184 ? -10.037 12.162 10.902 1.00 94.62 184 PHE A C 1
ATOM 1465 O O . PHE A 1 184 ? -9.234 12.455 11.789 1.00 94.62 184 PHE A O 1
ATOM 1472 N N . PHE A 1 185 ? -10.511 10.930 10.733 1.00 95.69 185 PHE A N 1
ATOM 1473 C CA . PHE A 1 185 ? -9.915 9.766 11.381 1.00 95.69 185 PHE A CA 1
ATOM 1474 C C . PHE A 1 185 ? -8.852 9.168 10.460 1.00 95.69 185 PHE A C 1
ATOM 1476 O O . PHE A 1 185 ? -9.044 9.115 9.240 1.00 95.69 185 PHE A O 1
ATOM 1483 N N . THR A 1 186 ? -7.731 8.723 11.028 1.00 97.06 186 THR A N 1
ATOM 1484 C CA . THR A 1 186 ? -6.590 8.213 10.263 1.00 97.06 186 THR A CA 1
ATOM 1485 C C . THR A 1 186 ? -6.128 6.849 10.768 1.00 97.06 186 THR A C 1
ATOM 1487 O O . THR A 1 186 ? -6.293 6.493 11.933 1.00 97.06 186 THR A O 1
ATOM 1490 N N . ALA A 1 187 ? -5.551 6.069 9.862 1.00 97.12 187 ALA A N 1
ATOM 1491 C CA . ALA A 1 187 ? -4.811 4.854 10.164 1.00 97.12 187 ALA A CA 1
ATOM 1492 C C . ALA A 1 187 ? -3.617 4.770 9.213 1.00 97.12 187 ALA A C 1
ATOM 1494 O O . ALA A 1 187 ? -3.731 5.134 8.042 1.00 97.12 187 ALA A O 1
ATOM 1495 N N . LYS A 1 188 ? -2.471 4.293 9.698 1.00 97.50 188 LYS A N 1
ATOM 1496 C CA . LYS A 1 188 ? -1.267 4.129 8.882 1.00 97.50 188 LYS A CA 1
ATOM 1497 C C . LYS A 1 188 ? -0.926 2.650 8.737 1.00 97.50 188 LYS A C 1
ATOM 1499 O O . LYS A 1 188 ? -0.774 1.958 9.743 1.00 97.50 188 LYS A O 1
ATOM 1504 N N . VAL A 1 189 ? -0.798 2.186 7.498 1.00 97.81 189 VAL A N 1
ATOM 1505 C CA . VAL A 1 189 ? -0.350 0.829 7.166 1.00 97.81 189 VAL A CA 1
ATOM 1506 C C . VAL A 1 189 ? 1.166 0.841 7.026 1.00 97.81 189 VAL A C 1
ATOM 1508 O O . VAL A 1 189 ? 1.723 1.619 6.244 1.00 97.81 189 VAL A O 1
ATOM 1511 N N . VAL A 1 190 ? 1.834 -0.024 7.784 1.00 96.81 190 VAL A N 1
ATOM 1512 C CA . VAL A 1 190 ? 3.287 -0.210 7.718 1.00 96.81 190 VAL A CA 1
ATOM 1513 C C . VAL A 1 190 ? 3.655 -1.688 7.731 1.00 96.81 190 VAL A C 1
ATOM 1515 O O . VAL A 1 190 ? 2.919 -2.502 8.287 1.00 96.81 190 VAL A O 1
ATOM 1518 N N . THR A 1 191 ? 4.813 -2.033 7.182 1.00 94.06 191 THR A N 1
ATOM 1519 C CA . THR A 1 191 ? 5.487 -3.318 7.430 1.00 94.06 191 THR A CA 1
ATOM 1520 C C . THR A 1 191 ? 5.919 -3.439 8.895 1.00 94.06 191 THR A C 1
ATOM 1522 O O . THR A 1 191 ? 5.914 -2.461 9.663 1.00 94.06 191 THR A O 1
ATOM 1525 N N . ALA A 1 192 ? 6.328 -4.634 9.326 1.00 89.75 192 ALA A N 1
ATOM 1526 C CA . ALA A 1 192 ? 6.756 -4.845 10.709 1.00 89.75 192 ALA A CA 1
ATOM 1527 C C . ALA A 1 192 ? 7.961 -3.965 11.093 1.00 89.75 192 ALA A C 1
ATOM 1529 O O . ALA A 1 192 ? 8.012 -3.482 12.234 1.00 89.75 192 ALA A O 1
ATOM 1530 N N . ASP A 1 193 ? 8.869 -3.721 10.141 1.00 87.44 193 ASP A N 1
ATOM 1531 C CA . ASP A 1 193 ? 10.058 -2.870 10.275 1.00 87.44 193 ASP A CA 1
ATOM 1532 C C . ASP A 1 193 ? 9.794 -1.365 10.058 1.00 87.44 193 ASP A C 1
ATOM 1534 O O . ASP A 1 193 ? 10.684 -0.547 10.292 1.00 87.44 193 ASP A O 1
ATOM 1538 N N . GLY A 1 194 ? 8.554 -0.985 9.729 1.00 91.75 194 GLY A N 1
ATOM 1539 C CA . GLY A 1 194 ? 8.080 0.400 9.753 1.00 91.75 194 GLY A CA 1
ATOM 1540 C C . GLY A 1 194 ? 8.071 1.134 8.411 1.00 91.75 194 GLY A C 1
ATOM 1541 O O . GLY A 1 194 ? 7.802 2.337 8.411 1.00 91.75 194 GLY A O 1
ATOM 1542 N N . HIS A 1 195 ? 8.323 0.454 7.288 1.00 94.56 195 HIS A N 1
ATOM 1543 C CA . HIS A 1 195 ? 8.131 1.036 5.956 1.00 94.56 195 HIS A CA 1
ATOM 1544 C C . HIS A 1 195 ? 6.641 1.239 5.680 1.00 94.56 195 HIS A C 1
ATOM 1546 O O . HIS A 1 195 ? 5.813 0.390 6.004 1.00 94.56 195 HIS A O 1
ATOM 1552 N N . ALA A 1 196 ? 6.287 2.383 5.101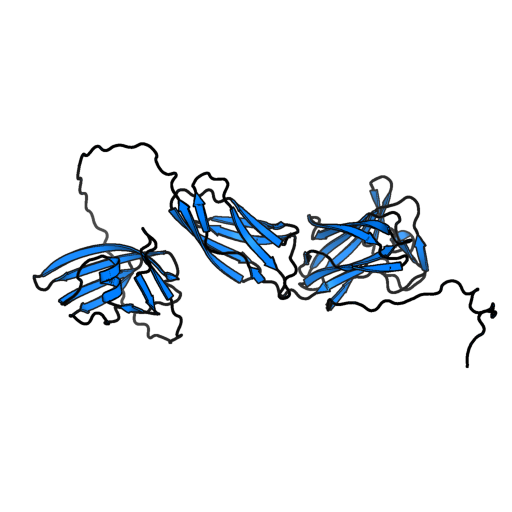 1.00 97.38 196 ALA A N 1
ATOM 1553 C CA . ALA A 1 196 ? 4.909 2.680 4.733 1.00 97.38 196 ALA A CA 1
ATOM 1554 C C . ALA A 1 196 ? 4.452 1.817 3.549 1.00 97.38 196 ALA A C 1
ATOM 1556 O O . ALA A 1 196 ? 5.267 1.413 2.721 1.00 97.38 196 ALA A O 1
ATOM 1557 N N . VAL A 1 197 ? 3.148 1.544 3.464 1.00 97.62 197 VAL A N 1
ATOM 1558 C CA . VAL A 1 197 ? 2.559 0.797 2.342 1.00 97.62 197 VAL A CA 1
ATOM 1559 C C . VAL A 1 197 ? 1.561 1.674 1.601 1.00 97.62 197 VAL A C 1
ATOM 1561 O O . VAL A 1 197 ? 0.520 2.030 2.153 1.00 97.62 197 VAL A O 1
ATOM 1564 N N . ALA A 1 198 ? 1.879 2.013 0.355 1.00 96.88 198 ALA A N 1
ATOM 1565 C CA . ALA A 1 198 ? 1.085 2.883 -0.502 1.00 96.88 198 ALA A CA 1
ATOM 1566 C C . ALA A 1 198 ? -0.001 2.108 -1.263 1.00 96.88 198 ALA A C 1
ATOM 1568 O O . ALA A 1 198 ? 0.187 0.954 -1.663 1.00 96.88 198 ALA A O 1
ATOM 1569 N N . GLY A 1 199 ? -1.155 2.749 -1.470 1.00 93.38 199 GLY A N 1
ATOM 1570 C CA . GLY A 1 199 ? -2.261 2.195 -2.248 1.00 93.38 199 GLY A CA 1
ATOM 1571 C C . GLY A 1 199 ? -2.997 1.013 -1.602 1.00 93.38 199 GLY A C 1
ATOM 1572 O O . GLY A 1 199 ? -3.797 0.360 -2.278 1.00 93.38 199 GLY A O 1
ATOM 1573 N N . ALA A 1 200 ? -2.749 0.736 -0.320 1.00 94.56 200 ALA A N 1
ATOM 1574 C CA . ALA A 1 200 ? -3.354 -0.354 0.436 1.00 94.56 200 ALA A CA 1
ATOM 1575 C C . ALA A 1 200 ? -4.831 -0.049 0.762 1.00 94.56 200 ALA A C 1
ATOM 1577 O O . ALA A 1 200 ? -5.126 1.047 1.244 1.00 94.56 200 ALA A O 1
ATOM 1578 N N . PRO A 1 201 ? -5.774 -0.980 0.523 1.00 93.75 201 PRO A N 1
ATOM 1579 C CA . PRO A 1 201 ? -7.194 -0.754 0.780 1.00 93.75 201 PRO A CA 1
ATOM 1580 C C . PRO A 1 201 ? -7.529 -0.925 2.268 1.00 93.75 201 PRO A C 1
ATOM 1582 O O . PRO A 1 201 ? -7.376 -2.012 2.819 1.00 93.75 201 PRO A O 1
ATOM 1585 N N . VAL A 1 202 ? -8.037 0.129 2.904 1.00 96.75 202 VAL A N 1
ATOM 1586 C CA . VAL A 1 202 ? -8.464 0.155 4.311 1.00 96.75 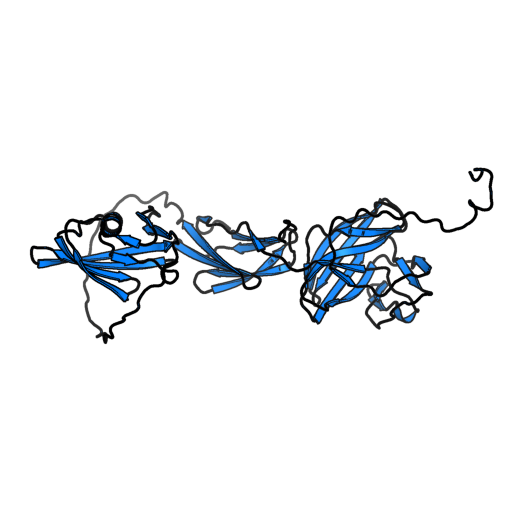202 VAL A CA 1
ATOM 1587 C C . VAL A 1 202 ? -9.962 0.445 4.385 1.00 96.75 202 VAL A C 1
ATOM 1589 O O . VAL A 1 202 ? -10.449 1.401 3.775 1.00 96.75 202 VAL A O 1
ATOM 1592 N N . GLY A 1 203 ? -10.696 -0.373 5.139 1.00 97.31 203 GLY A N 1
ATOM 1593 C CA . GLY A 1 203 ? -12.118 -0.174 5.407 1.00 97.31 203 GLY A CA 1
ATOM 1594 C C . GLY A 1 203 ? -12.333 0.500 6.758 1.00 97.31 203 GLY A C 1
ATOM 1595 O O . GLY A 1 203 ? -11.897 -0.021 7.778 1.00 97.31 203 GLY A O 1
ATOM 1596 N N . PHE A 1 204 ? -13.026 1.634 6.787 1.00 97.12 204 PHE A N 1
ATOM 1597 C CA . PHE A 1 204 ? -13.485 2.263 8.025 1.00 97.12 204 PHE A CA 1
ATOM 1598 C C . PHE A 1 204 ? -14.994 2.112 8.158 1.00 97.12 204 PHE A C 1
ATOM 1600 O O . PHE A 1 204 ? -15.731 2.558 7.283 1.00 97.12 204 PHE A O 1
ATOM 1607 N N . THR A 1 205 ? -15.468 1.523 9.251 1.00 92.56 205 THR A N 1
ATOM 1608 C CA . THR A 1 205 ? -16.895 1.387 9.551 1.00 92.56 205 THR A CA 1
ATOM 1609 C C . THR A 1 205 ? -17.261 2.242 10.753 1.00 92.56 205 THR A C 1
ATOM 1611 O O . THR A 1 205 ? -16.773 2.000 11.852 1.00 92.56 205 THR A O 1
ATOM 1614 N N . ILE A 1 206 ? -18.145 3.217 10.557 1.00 90.50 206 ILE A N 1
ATOM 1615 C CA . ILE A 1 206 ? -18.696 4.077 11.611 1.00 90.50 206 ILE A CA 1
ATOM 1616 C C . ILE A 1 206 ? -20.213 4.147 11.427 1.00 90.50 206 ILE A C 1
ATOM 1618 O O . ILE A 1 206 ? -20.697 4.223 10.298 1.00 90.50 206 ILE A O 1
ATOM 1622 N N . ASN A 1 207 ? -20.979 4.034 12.517 1.00 85.56 207 ASN A N 1
ATOM 1623 C CA . ASN A 1 207 ? -22.451 4.075 12.476 1.00 85.56 207 ASN A CA 1
ATOM 1624 C C . ASN A 1 207 ? -23.075 3.070 11.468 1.00 85.56 207 ASN A C 1
ATOM 1626 O O . ASN A 1 207 ? -24.036 3.360 10.758 1.00 85.56 207 ASN A O 1
ATOM 1630 N N . GLY A 1 208 ? -22.466 1.885 11.337 1.00 81.62 208 GLY A N 1
ATOM 1631 C CA . GLY A 1 208 ? -22.888 0.843 10.390 1.00 81.62 208 GLY A CA 1
ATOM 1632 C C . GLY A 1 208 ? -22.593 1.130 8.908 1.00 81.62 208 GLY A C 1
ATOM 1633 O O . GLY A 1 208 ? -22.932 0.304 8.060 1.00 81.62 208 GLY A O 1
ATOM 1634 N N . LYS A 1 209 ? -21.956 2.260 8.574 1.00 90.56 209 LYS A N 1
ATOM 1635 C CA . LYS A 1 209 ? -21.549 2.622 7.211 1.00 90.56 209 LYS A CA 1
ATOM 1636 C C . LYS A 1 209 ? -20.053 2.390 7.021 1.00 90.56 209 LYS A C 1
ATOM 1638 O O . LYS A 1 209 ? -19.245 2.930 7.768 1.00 90.56 209 LYS A O 1
ATOM 1643 N N . THR A 1 210 ? -19.695 1.645 5.978 1.00 94.44 210 THR A N 1
ATOM 1644 C CA . THR A 1 210 ? -18.296 1.390 5.608 1.00 94.44 210 THR A CA 1
ATOM 1645 C C . THR A 1 210 ? -17.828 2.334 4.502 1.00 94.44 210 THR A C 1
ATOM 1647 O O . THR A 1 210 ? -18.487 2.477 3.468 1.00 94.44 210 THR A O 1
ATOM 1650 N N . VAL A 1 211 ? -16.665 2.948 4.705 1.00 95.75 211 VAL A N 1
ATOM 1651 C CA . VAL A 1 211 ? -15.924 3.750 3.731 1.00 95.75 211 VAL A CA 1
ATOM 1652 C C . VAL A 1 211 ? -14.614 3.030 3.433 1.00 95.75 211 VAL A C 1
ATOM 1654 O O . VAL A 1 211 ? -13.784 2.861 4.320 1.00 95.75 211 VAL A O 1
ATOM 1657 N N . ASN A 1 212 ? -14.426 2.605 2.184 1.00 95.62 212 ASN A N 1
ATOM 1658 C CA . ASN A 1 212 ? -13.157 2.042 1.732 1.00 95.62 212 ASN A CA 1
ATOM 1659 C C . ASN A 1 212 ? -12.296 3.165 1.160 1.00 95.62 212 ASN A C 1
ATOM 1661 O O . ASN A 1 212 ? -12.724 3.858 0.233 1.00 95.62 212 ASN A O 1
ATOM 1665 N N . VAL A 1 213 ? -11.097 3.331 1.702 1.00 96.06 213 VAL A N 1
ATOM 1666 C CA . VAL A 1 213 ? -10.099 4.283 1.210 1.00 96.06 213 VAL A CA 1
ATOM 1667 C C . VAL A 1 213 ? -8.793 3.555 0.935 1.00 96.06 213 VAL A C 1
ATOM 1669 O O . VAL A 1 213 ? -8.521 2.507 1.512 1.00 96.06 213 VAL A O 1
ATOM 1672 N N . THR A 1 214 ? -7.972 4.102 0.051 1.00 94.75 214 THR A N 1
ATOM 1673 C CA . THR A 1 214 ? -6.610 3.612 -0.172 1.00 94.75 214 THR A CA 1
ATOM 1674 C C . THR A 1 214 ? -5.618 4.484 0.579 1.00 94.75 214 THR A C 1
ATOM 1676 O O . THR A 1 214 ? -5.818 5.697 0.668 1.00 94.75 214 THR A O 1
ATOM 1679 N N . THR A 1 215 ? -4.549 3.888 1.100 1.00 97.00 215 THR A N 1
ATOM 1680 C CA . THR A 1 215 ? -3.445 4.654 1.682 1.00 97.00 215 THR A CA 1
ATOM 1681 C C . THR A 1 215 ? -2.739 5.511 0.633 1.00 97.00 215 THR A C 1
ATOM 1683 O O . THR A 1 215 ? -2.645 5.131 -0.538 1.00 97.00 215 THR A O 1
ATOM 1686 N N . ASP A 1 216 ? -2.244 6.669 1.057 1.00 96.00 216 ASP A N 1
ATOM 1687 C CA . ASP A 1 216 ? -1.364 7.522 0.255 1.00 96.00 216 ASP A CA 1
ATOM 1688 C C . ASP A 1 216 ? 0.094 7.016 0.237 1.00 96.00 216 ASP A C 1
ATOM 1690 O O . ASP A 1 216 ? 0.414 5.965 0.797 1.00 96.00 216 ASP A O 1
ATOM 1694 N N . ASP A 1 217 ? 0.990 7.782 -0.396 1.00 93.38 217 ASP A N 1
ATOM 1695 C CA . ASP A 1 217 ? 2.425 7.477 -0.475 1.00 93.38 217 ASP A CA 1
ATOM 1696 C C . ASP A 1 217 ? 3.120 7.473 0.901 1.00 93.38 217 ASP A C 1
ATOM 1698 O O . ASP A 1 217 ? 4.226 6.960 1.009 1.00 93.38 217 ASP A O 1
ATOM 1702 N N . GLU A 1 218 ? 2.504 7.996 1.968 1.00 95.25 218 GLU A N 1
ATOM 1703 C CA . GLU A 1 218 ? 3.015 7.893 3.345 1.00 95.25 218 GLU A CA 1
ATOM 1704 C C . GLU A 1 218 ? 2.392 6.716 4.117 1.00 95.25 218 GLU A C 1
ATOM 1706 O O . GLU A 1 218 ? 2.642 6.544 5.321 1.00 95.25 218 GLU A O 1
ATOM 1711 N N . GLY A 1 219 ? 1.586 5.897 3.440 1.00 96.81 219 GLY A N 1
ATOM 1712 C CA . GLY A 1 219 ? 0.869 4.767 4.014 1.00 96.81 219 GLY A CA 1
ATOM 1713 C C . GLY A 1 219 ? -0.343 5.172 4.849 1.00 96.81 219 GLY A C 1
ATOM 1714 O O . GLY A 1 219 ? -0.811 4.362 5.648 1.00 96.81 219 GLY A O 1
ATOM 1715 N N . ILE A 1 220 ? -0.845 6.404 4.715 1.00 97.75 220 ILE A N 1
ATOM 1716 C CA . ILE A 1 220 ? -1.938 6.935 5.534 1.00 97.75 220 ILE A CA 1
ATOM 1717 C C . ILE A 1 220 ? -3.267 6.781 4.796 1.00 97.75 220 ILE A C 1
ATOM 1719 O O . ILE A 1 220 ? -3.486 7.331 3.719 1.00 97.75 220 ILE A O 1
ATOM 1723 N N . ALA A 1 221 ? -4.186 6.056 5.420 1.00 97.56 221 ALA A N 1
ATOM 1724 C CA . ALA A 1 221 ? -5.597 6.027 5.082 1.00 97.56 221 ALA A CA 1
ATOM 1725 C C . ALA A 1 221 ? -6.330 7.023 5.986 1.00 97.56 221 ALA A C 1
ATOM 1727 O O . ALA A 1 221 ? -6.144 7.016 7.205 1.00 97.56 221 ALA A O 1
ATOM 1728 N N . LYS A 1 222 ? -7.175 7.879 5.410 1.00 96.06 222 LYS A N 1
ATOM 1729 C CA . LYS A 1 222 ? -7.987 8.827 6.179 1.00 96.06 222 LYS A CA 1
ATOM 1730 C C . LYS A 1 222 ? -9.379 8.981 5.596 1.00 96.06 222 LYS A C 1
ATOM 1732 O O . LYS A 1 222 ? -9.540 8.952 4.377 1.00 96.06 222 LYS A O 1
ATOM 1737 N N . PHE A 1 223 ? -10.362 9.191 6.460 1.00 94.56 223 PHE A N 1
ATOM 1738 C CA . PHE A 1 223 ? -11.714 9.552 6.048 1.00 94.56 223 PHE A CA 1
ATOM 1739 C C . PHE A 1 223 ? -12.249 10.692 6.913 1.00 94.56 223 PHE A C 1
ATOM 1741 O O . PHE A 1 223 ? -11.835 10.869 8.059 1.00 94.56 223 PHE A O 1
ATOM 1748 N N . GLU A 1 224 ? -13.124 11.495 6.320 1.00 94.75 224 GLU A N 1
ATOM 1749 C CA . GLU A 1 224 ? -13.738 12.650 6.967 1.00 94.75 224 GLU A CA 1
ATOM 1750 C C . GLU A 1 224 ? -14.835 12.210 7.941 1.00 94.75 224 GLU A C 1
ATOM 1752 O O . GLU A 1 224 ? -15.663 11.354 7.616 1.00 94.75 224 GLU A O 1
ATOM 1757 N N . ILE A 1 225 ? -14.857 12.820 9.123 1.00 93.50 225 ILE A N 1
ATOM 1758 C CA . ILE A 1 225 ? -15.901 12.605 10.122 1.00 93.50 225 ILE A CA 1
ATOM 1759 C C . ILE A 1 225 ? -17.008 13.627 9.887 1.00 93.50 225 ILE A C 1
ATOM 1761 O O . ILE A 1 225 ? -16.837 14.816 10.140 1.00 93.50 225 ILE A O 1
ATOM 1765 N N . ILE A 1 226 ? -18.155 13.129 9.430 1.00 91.94 226 ILE A N 1
ATOM 1766 C CA . ILE A 1 226 ? -19.349 13.926 9.107 1.00 91.94 226 ILE A CA 1
ATOM 1767 C C . ILE A 1 226 ? -20.527 13.641 10.046 1.00 91.94 226 ILE A C 1
ATOM 1769 O O . ILE A 1 226 ? -21.650 14.053 9.768 1.00 91.94 226 ILE A O 1
ATOM 1773 N N . GLU A 1 227 ? -20.294 12.865 11.102 1.00 89.31 227 GLU A N 1
ATOM 1774 C CA . GLU A 1 227 ? -21.344 12.470 12.035 1.00 89.31 227 GLU A CA 1
ATOM 1775 C C . GLU A 1 227 ? -21.780 13.661 12.908 1.00 89.31 227 GLU A C 1
ATOM 1777 O O . GLU A 1 227 ? -20.990 14.567 13.184 1.00 89.31 227 GLU A O 1
ATOM 1782 N N . ASP A 1 228 ? -23.042 13.658 13.339 1.00 90.62 228 ASP A N 1
ATOM 1783 C CA . ASP A 1 228 ? -23.584 14.634 14.291 1.00 90.62 228 ASP A CA 1
ATOM 1784 C C . ASP A 1 228 ? -22.849 14.576 15.650 1.00 90.62 228 ASP A C 1
ATOM 1786 O O . ASP A 1 228 ? -22.125 13.619 15.928 1.00 90.62 228 ASP A O 1
ATOM 1790 N N . PRO A 1 229 ? -23.011 15.577 16.539 1.00 89.62 229 PRO A N 1
ATOM 1791 C CA . PRO A 1 229 ? -22.454 15.504 17.884 1.00 89.62 229 PRO A CA 1
ATOM 1792 C C . PRO A 1 229 ? -22.853 14.215 18.615 1.00 89.62 229 PRO A C 1
ATOM 1794 O O . PRO A 1 229 ? -24.036 13.893 18.746 1.00 89.62 229 PRO A O 1
ATOM 1797 N N . GLY A 1 230 ? -21.862 13.484 19.117 1.00 80.06 230 GLY A N 1
ATOM 1798 C CA . GLY A 1 230 ? -22.065 12.166 19.704 1.00 80.06 230 GLY A CA 1
ATOM 1799 C C . GLY A 1 230 ? -20.773 11.374 19.874 1.00 80.06 230 GLY A C 1
ATOM 1800 O O . GLY A 1 230 ? -19.685 11.817 19.518 1.00 80.06 230 GLY A O 1
ATOM 1801 N N . ILE A 1 231 ? -20.904 10.174 20.436 1.00 77.75 231 ILE A N 1
ATOM 1802 C CA . ILE A 1 231 ? -19.799 9.226 20.608 1.00 77.75 231 ILE A CA 1
ATOM 1803 C C . ILE A 1 231 ? -20.047 8.026 19.706 1.00 77.75 231 ILE A C 1
ATOM 1805 O O . ILE A 1 231 ? -21.080 7.355 19.830 1.00 77.75 231 ILE A O 1
ATOM 1809 N N . TYR A 1 232 ? -19.0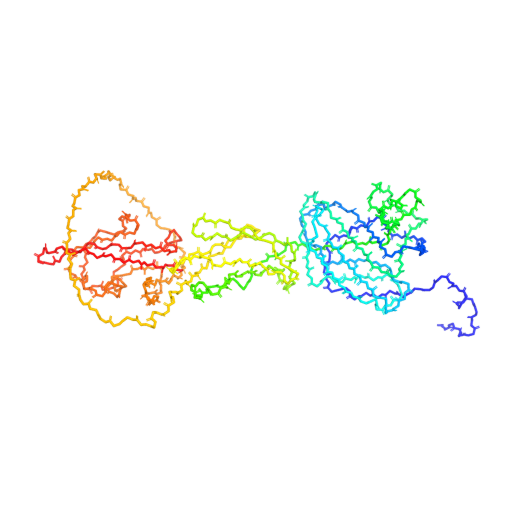72 7.747 18.847 1.00 82.94 232 TYR A N 1
ATOM 1810 C CA . TYR A 1 232 ? -19.118 6.711 17.827 1.00 82.94 232 TYR A CA 1
ATOM 1811 C C . TYR A 1 232 ? -17.972 5.722 18.004 1.00 82.94 232 TYR A C 1
ATOM 1813 O O . TYR A 1 232 ? -16.871 6.090 18.409 1.00 82.94 232 TYR A O 1
ATOM 1821 N N . ILE A 1 233 ? -18.228 4.466 17.642 1.00 82.06 233 ILE A N 1
ATOM 1822 C CA . ILE A 1 233 ? -17.180 3.463 17.460 1.00 82.06 233 ILE A CA 1
ATOM 1823 C C . ILE A 1 233 ? -16.838 3.438 15.975 1.00 82.06 233 ILE A C 1
ATOM 1825 O O . ILE A 1 233 ? -17.716 3.208 15.139 1.00 82.06 233 ILE A O 1
ATOM 1829 N N . VAL A 1 234 ? -15.567 3.663 15.661 1.00 90.00 234 VAL A N 1
ATOM 1830 C CA . VAL A 1 234 ? -15.010 3.420 14.334 1.00 90.00 234 VAL A CA 1
ATOM 1831 C C . VAL A 1 234 ? -14.247 2.102 14.351 1.00 90.00 234 VAL A C 1
ATOM 1833 O O . VAL A 1 234 ? -13.415 1.8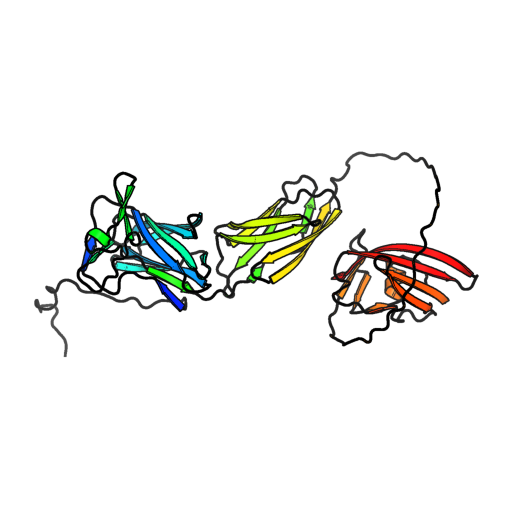60 15.223 1.00 90.00 234 VAL A O 1
ATOM 1836 N N . THR A 1 235 ? -14.554 1.237 13.393 1.00 89.62 235 THR A N 1
ATOM 1837 C CA . THR A 1 235 ? -13.830 -0.013 13.151 1.00 89.62 235 THR A CA 1
ATOM 1838 C C . THR A 1 235 ? -12.938 0.164 11.929 1.00 89.62 235 THR A C 1
ATOM 1840 O O . THR A 1 235 ? -13.428 0.574 10.881 1.00 89.62 235 THR A O 1
ATOM 1843 N N . THR A 1 236 ? -11.647 -0.120 12.061 1.00 94.00 236 THR A N 1
ATOM 1844 C CA . THR A 1 236 ? -10.671 -0.136 10.968 1.00 94.00 236 THR A CA 1
ATOM 1845 C C . THR A 1 236 ? -10.369 -1.579 10.598 1.00 94.00 236 THR A C 1
ATOM 1847 O O . THR A 1 236 ? -9.798 -2.301 11.414 1.00 94.00 236 THR A O 1
ATOM 1850 N N . ASP A 1 237 ? -10.691 -1.972 9.371 1.00 92.75 237 ASP A N 1
ATOM 1851 C CA . ASP A 1 237 ? -10.450 -3.302 8.821 1.00 92.75 237 ASP A CA 1
ATOM 1852 C C . ASP A 1 237 ? -9.361 -3.250 7.741 1.00 92.75 237 ASP A C 1
ATOM 1854 O O . ASP A 1 237 ? -9.446 -2.488 6.7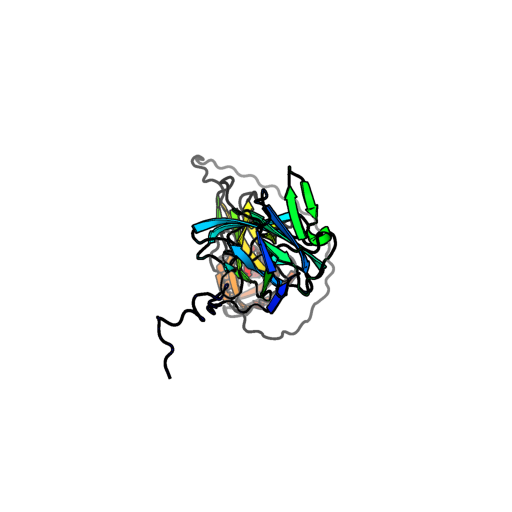71 1.00 92.75 237 ASP A O 1
ATOM 1858 N N . TYR A 1 238 ? -8.330 -4.077 7.904 1.00 93.38 238 TYR A N 1
ATOM 1859 C CA . TYR A 1 238 ? -7.236 -4.224 6.944 1.00 93.38 238 TYR A CA 1
ATOM 1860 C C . TYR A 1 238 ? -6.583 -5.602 7.083 1.00 93.38 238 TYR A C 1
ATOM 1862 O O . TYR A 1 238 ? -6.238 -6.011 8.184 1.00 93.38 238 TYR A O 1
ATOM 1870 N N . ASN A 1 239 ? -6.395 -6.321 5.974 1.00 85.88 239 ASN A N 1
ATOM 1871 C CA . ASN A 1 239 ? -5.681 -7.607 5.926 1.00 85.88 239 ASN A CA 1
ATOM 1872 C C . ASN A 1 239 ? -6.105 -8.620 7.021 1.00 85.88 239 ASN A C 1
ATOM 1874 O O . ASN A 1 239 ? -5.275 -9.200 7.719 1.00 85.88 239 ASN A O 1
ATOM 1878 N N . ASN A 1 240 ? -7.419 -8.811 7.200 1.00 82.38 240 ASN A N 1
ATOM 1879 C CA . ASN A 1 240 ? -8.034 -9.642 8.254 1.00 82.38 240 ASN A CA 1
ATOM 1880 C C . ASN A 1 240 ? -7.764 -9.190 9.706 1.00 82.38 240 ASN A C 1
ATOM 1882 O O . ASN A 1 240 ? -8.084 -9.919 10.645 1.00 82.38 240 ASN A O 1
ATOM 1886 N N . GLN A 1 241 ? -7.195 -8.003 9.904 1.00 83.94 241 GLN A N 1
ATOM 1887 C CA . GLN A 1 241 ? -7.062 -7.337 11.196 1.00 83.94 241 GLN A CA 1
ATOM 1888 C C . GLN A 1 241 ? -8.204 -6.330 11.347 1.00 83.94 241 GLN A C 1
ATOM 1890 O O . GLN A 1 241 ? -8.576 -5.664 10.381 1.00 83.94 241 GLN A O 1
ATOM 1895 N N . SER A 1 242 ? -8.740 -6.217 12.562 1.00 87.19 242 SER A N 1
ATOM 1896 C CA . SER A 1 242 ? -9.811 -5.279 12.892 1.00 87.19 242 SER A CA 1
ATOM 1897 C C . SER A 1 242 ? -9.475 -4.543 14.185 1.00 87.19 242 SER A C 1
ATOM 1899 O O . SER A 1 242 ? -9.057 -5.164 15.165 1.00 87.19 242 SER A O 1
ATOM 1901 N N . TYR A 1 243 ? -9.633 -3.221 14.179 1.00 85.06 243 TYR A N 1
ATOM 1902 C CA . TYR A 1 243 ? -9.317 -2.346 15.307 1.00 85.06 243 TYR A CA 1
ATOM 1903 C C . TYR A 1 243 ? -10.490 -1.423 15.598 1.00 85.06 243 TYR A C 1
ATOM 1905 O O . TYR A 1 243 ? -10.997 -0.780 14.685 1.00 85.06 243 TYR A O 1
ATOM 1913 N N . GLN A 1 244 ? -10.880 -1.297 16.863 1.00 85.31 244 GLN A N 1
ATOM 1914 C CA . GLN A 1 244 ? -11.946 -0.389 17.282 1.00 85.31 244 GLN A CA 1
ATOM 1915 C C . GLN A 1 244 ? -11.373 0.824 18.005 1.00 85.31 244 GLN A C 1
ATOM 1917 O O . GLN A 1 244 ? -10.519 0.681 18.878 1.00 85.31 244 GLN A O 1
ATOM 1922 N N . ASN A 1 245 ? -11.867 2.006 17.646 1.00 86.75 245 ASN A N 1
ATOM 1923 C CA . ASN A 1 245 ? -11.523 3.277 18.274 1.00 86.75 245 ASN A CA 1
ATOM 1924 C C . ASN A 1 245 ? -12.775 4.114 18.522 1.00 86.75 245 ASN A C 1
ATOM 1926 O O . ASN A 1 245 ? -13.803 3.938 17.865 1.00 86.75 245 ASN A O 1
ATOM 1930 N N . ILE A 1 246 ? -12.677 5.044 19.462 1.00 80.12 246 ILE A N 1
ATOM 1931 C CA . ILE A 1 246 ? -13.731 5.998 19.783 1.00 80.12 246 ILE A CA 1
ATOM 1932 C C . ILE A 1 246 ? -13.495 7.303 19.029 1.00 80.12 246 ILE A C 1
ATOM 1934 O O . ILE A 1 246 ? -12.419 7.895 19.091 1.00 80.12 246 ILE A O 1
ATOM 1938 N N . VAL A 1 247 ? -14.544 7.775 18.366 1.00 85.81 247 VAL A N 1
ATOM 1939 C CA . VAL A 1 247 ? -14.623 9.122 17.810 1.00 85.81 247 VAL A CA 1
ATOM 1940 C C . VAL A 1 247 ? -15.670 9.891 18.602 1.00 85.81 247 VAL A C 1
ATOM 1942 O O . VAL A 1 247 ? -16.856 9.559 18.559 1.00 85.81 247 VAL A O 1
ATOM 1945 N N . THR A 1 248 ? -15.233 10.921 19.320 1.00 86.31 248 THR A N 1
ATOM 1946 C CA . THR A 1 248 ? -16.126 11.862 20.003 1.00 86.31 248 THR A CA 1
ATOM 1947 C C . THR A 1 248 ? -16.292 13.102 19.140 1.00 86.31 248 THR A C 1
ATOM 1949 O O . THR A 1 248 ? -15.330 13.838 18.933 1.00 86.31 248 THR A O 1
ATOM 1952 N N . VAL A 1 249 ? -17.507 13.351 18.663 1.00 90.00 249 VAL A N 1
ATOM 1953 C CA . VAL A 1 249 ? -17.875 14.582 17.965 1.00 90.00 249 VAL A CA 1
ATOM 1954 C C . VAL A 1 249 ? -18.502 15.538 18.976 1.00 90.00 249 VAL A C 1
ATOM 1956 O O . VAL A 1 249 ? -19.606 15.302 19.468 1.00 90.00 249 VAL A O 1
ATOM 1959 N N . ASN A 1 250 ? -17.795 16.611 19.312 1.00 86.06 250 ASN A N 1
ATOM 1960 C CA . ASN A 1 250 ? -18.281 17.636 20.226 1.00 86.06 250 ASN A CA 1
ATOM 1961 C C . ASN A 1 250 ? -19.279 18.545 19.502 1.00 86.06 250 ASN A C 1
ATOM 1963 O O . ASN A 1 250 ? -19.063 18.953 18.358 1.00 86.06 250 ASN A O 1
ATOM 1967 N N . GLY A 1 251 ? -20.360 18.914 20.189 1.00 83.06 251 GLY A N 1
ATOM 1968 C CA . GLY A 1 251 ? -21.209 20.011 19.738 1.00 83.06 251 GLY A CA 1
ATOM 1969 C C . GLY A 1 251 ? -20.427 21.323 19.758 1.00 83.06 251 GLY A C 1
ATOM 1970 O O . GLY A 1 251 ? -19.587 21.533 20.633 1.00 83.06 251 GLY A O 1
ATOM 1971 N N . VAL A 1 252 ? -20.706 22.215 18.808 1.00 70.25 252 VAL A N 1
ATOM 1972 C CA . VAL A 1 252 ? -20.171 23.581 18.857 1.00 70.25 252 VAL A CA 1
ATOM 1973 C C . VAL A 1 252 ? -20.625 24.215 20.181 1.00 70.25 252 VAL A C 1
ATOM 1975 O O . VAL A 1 252 ? -21.823 24.151 20.475 1.00 70.25 252 VAL A O 1
ATOM 1978 N N . PRO A 1 253 ? -19.727 24.808 20.991 1.00 50.12 253 PRO A N 1
ATOM 1979 C CA . PRO A 1 253 ? -20.138 25.546 22.176 1.00 50.12 253 PRO A CA 1
ATOM 1980 C C . PRO A 1 253 ? -21.133 26.642 21.773 1.00 50.12 253 PRO A C 1
ATOM 1982 O O . PRO A 1 253 ? -20.804 27.517 20.972 1.00 50.12 253 PRO A O 1
ATOM 1985 N N . ASP A 1 254 ? -22.358 26.570 22.298 1.00 43.56 254 ASP A N 1
ATOM 1986 C CA . ASP A 1 254 ? -23.396 27.590 22.115 1.00 43.56 254 ASP A CA 1
ATOM 1987 C C . ASP A 1 254 ? -22.979 28.820 22.952 1.00 43.56 254 ASP A C 1
ATOM 1989 O O . ASP A 1 254 ? -23.420 29.004 24.088 1.00 43.56 254 ASP A O 1
ATOM 1993 N N . ASP A 1 255 ? -22.074 29.651 22.424 1.00 41.56 255 ASP A N 1
ATOM 1994 C CA . ASP A 1 255 ? -21.797 30.999 22.943 1.00 41.56 255 ASP A CA 1
ATOM 1995 C C . ASP A 1 255 ? -23.000 31.904 22.608 1.00 41.56 255 ASP A C 1
ATOM 1997 O O . ASP A 1 255 ? -22.942 32.738 21.711 1.00 41.56 255 ASP A O 1
ATOM 2001 N N . ASP A 1 256 ? -24.132 31.641 23.271 1.00 42.84 256 ASP A N 1
ATOM 2002 C CA . ASP A 1 256 ? -25.243 32.551 23.595 1.00 42.84 256 ASP A CA 1
ATOM 2003 C C . ASP A 1 256 ? -26.562 31.773 23.738 1.00 42.84 256 ASP A C 1
ATOM 2005 O O . ASP A 1 256 ? -27.412 31.827 22.851 1.00 42.84 256 ASP A O 1
ATOM 2009 N N . LYS A 1 257 ? -26.824 31.156 24.901 1.00 35.06 257 LYS A N 1
ATOM 2010 C CA . LYS A 1 257 ? -28.202 31.082 25.432 1.00 35.06 257 LYS A CA 1
ATOM 2011 C C . LYS A 1 257 ? -28.250 31.272 26.943 1.00 35.06 257 LYS A C 1
ATOM 2013 O O . LYS A 1 257 ? -27.924 30.396 27.737 1.00 35.06 257 LYS A O 1
ATOM 2018 N N . LYS A 1 258 ? -28.710 32.468 27.317 1.00 33.47 258 LYS A N 1
ATOM 2019 C CA . LYS A 1 258 ? -29.329 32.755 28.612 1.00 33.47 258 LYS A CA 1
ATOM 2020 C C . LYS A 1 258 ? -30.549 31.853 28.818 1.00 33.47 258 LYS A C 1
ATOM 2022 O O . LYS A 1 258 ? -31.225 31.503 27.856 1.00 33.47 258 LYS A O 1
ATOM 2027 N N . SER A 1 259 ? -30.774 31.551 30.094 1.00 34.53 259 SER A N 1
ATOM 2028 C CA . SER A 1 259 ? -31.972 30.972 30.706 1.00 34.53 259 SER A CA 1
ATOM 2029 C C . SER A 1 259 ? -33.278 31.295 29.985 1.00 34.53 259 SER A C 1
ATOM 2031 O O . SER A 1 259 ? -33.454 32.435 29.566 1.00 34.53 259 SER A O 1
ATOM 2033 N N . ASP A 1 260 ? -34.200 30.332 29.960 1.00 30.14 260 ASP A N 1
ATOM 2034 C CA . ASP A 1 260 ? -35.515 30.476 30.598 1.00 30.14 260 ASP A CA 1
ATOM 2035 C C . ASP A 1 260 ? -36.167 29.087 30.773 1.00 30.14 260 ASP A C 1
ATOM 2037 O O . ASP A 1 260 ? -36.122 28.242 29.878 1.00 30.14 260 ASP A O 1
ATOM 2041 N N . ASP A 1 261 ? -36.704 28.858 31.975 1.00 33.69 261 ASP A N 1
ATOM 2042 C CA . ASP A 1 261 ? -37.545 27.725 32.374 1.00 33.69 261 ASP A CA 1
ATOM 2043 C C . ASP A 1 261 ? -38.822 27.636 31.517 1.00 33.69 261 ASP A C 1
ATOM 2045 O O . ASP A 1 261 ? -39.430 28.664 31.237 1.00 33.69 261 ASP A O 1
ATOM 2049 N N . GLU A 1 262 ? -39.299 26.422 31.215 1.00 29.69 262 GLU A N 1
ATOM 2050 C CA . GLU A 1 262 ? -40.660 25.982 31.581 1.00 29.69 262 GLU A CA 1
ATOM 2051 C C . GLU A 1 262 ? -40.904 24.498 31.239 1.00 29.69 262 GLU A C 1
ATOM 2053 O O . GLU A 1 262 ? -40.458 23.962 30.226 1.00 29.69 262 GLU A O 1
ATOM 2058 N N . SER A 1 263 ? -41.617 23.841 32.151 1.00 29.91 263 SER A N 1
ATOM 2059 C CA . SER A 1 263 ? -42.067 22.448 32.151 1.00 29.91 263 SER A CA 1
ATOM 2060 C C . SER A 1 263 ? -43.108 22.131 31.074 1.00 29.91 263 SER A C 1
ATOM 2062 O O . SER A 1 263 ? -43.941 22.981 30.788 1.00 29.91 263 SER A O 1
ATOM 2064 N N . ASP A 1 264 ? -43.199 20.868 30.636 1.00 25.59 264 ASP A N 1
ATOM 2065 C CA . ASP A 1 264 ? -44.463 20.120 30.757 1.00 25.59 264 ASP A CA 1
ATOM 2066 C C . ASP A 1 264 ? -44.327 18.619 30.450 1.00 25.59 264 ASP A C 1
ATOM 2068 O O . ASP A 1 264 ? -43.710 18.179 29.482 1.00 25.59 264 ASP A O 1
ATOM 2072 N N . SER A 1 265 ? -44.949 17.831 31.323 1.00 29.12 265 SER A N 1
ATOM 2073 C CA . SER A 1 265 ? -45.092 16.378 31.285 1.00 29.12 265 SER A CA 1
ATOM 2074 C C . SER A 1 265 ? -46.166 15.921 30.295 1.00 29.12 265 SER A C 1
ATOM 2076 O O . SER A 1 265 ? -47.274 16.447 30.369 1.00 29.12 265 SER A O 1
ATOM 2078 N N . VAL A 1 266 ? -45.942 14.839 29.535 1.00 25.73 266 VAL A N 1
ATOM 2079 C CA . VAL A 1 266 ? -47.023 13.907 29.149 1.00 25.73 266 VAL A CA 1
ATOM 2080 C C . VAL A 1 266 ? -46.499 12.470 29.082 1.00 25.73 266 VAL A C 1
ATOM 2082 O O . VAL A 1 266 ? -45.483 12.169 28.469 1.00 25.73 266 VAL A O 1
ATOM 2085 N N . ASN A 1 267 ? -47.252 11.611 29.756 1.00 27.89 267 ASN A N 1
ATOM 2086 C CA . ASN A 1 267 ? -47.124 10.174 29.928 1.00 27.89 267 ASN A CA 1
ATOM 2087 C C . ASN A 1 267 ? -47.927 9.462 28.823 1.00 27.89 267 ASN A C 1
ATOM 2089 O O . ASN A 1 267 ? -49.069 9.857 28.602 1.00 27.89 267 ASN A O 1
ATOM 2093 N N . ASP A 1 268 ? -47.403 8.404 28.196 1.00 25.62 268 ASP A N 1
ATOM 2094 C CA . ASP A 1 268 ? -48.246 7.408 27.519 1.00 25.62 268 ASP A CA 1
ATOM 2095 C C . ASP A 1 268 ? -47.582 6.018 27.499 1.00 25.62 268 ASP A C 1
ATOM 2097 O O . ASP A 1 268 ? -46.573 5.769 26.845 1.00 25.62 268 ASP A O 1
ATOM 2101 N N . ASN A 1 269 ? -48.199 5.098 28.242 1.00 27.06 269 ASN A N 1
ATOM 2102 C CA . ASN A 1 269 ? -47.881 3.673 28.325 1.00 27.06 269 ASN A CA 1
ATOM 2103 C C . ASN A 1 269 ? -48.629 2.880 27.239 1.00 27.06 269 ASN A C 1
ATOM 2105 O O . ASN A 1 269 ? -49.842 3.056 27.100 1.00 27.06 269 ASN A O 1
ATOM 2109 N N . LYS A 1 270 ? -47.994 1.858 26.637 1.00 27.14 270 LYS A N 1
ATOM 2110 C CA . LYS A 1 270 ? -48.606 0.511 26.511 1.00 27.14 270 LYS A CA 1
ATOM 2111 C C . LYS A 1 270 ? -47.608 -0.602 26.112 1.00 27.14 270 LYS A C 1
ATOM 2113 O O . LYS A 1 270 ? -46.643 -0.323 25.413 1.00 27.14 270 LYS A O 1
ATOM 2118 N N . PRO A 1 271 ? -47.861 -1.865 26.527 1.00 25.77 271 PRO A N 1
ATOM 2119 C CA . PRO A 1 271 ? -46.857 -2.918 26.670 1.00 25.77 271 PRO A CA 1
ATOM 2120 C C . PRO A 1 271 ? -46.823 -3.904 25.493 1.00 25.77 271 PRO A C 1
ATOM 2122 O O . PRO A 1 271 ? -47.839 -4.129 24.828 1.00 25.77 271 PRO A O 1
ATOM 2125 N N . VAL A 1 272 ? -45.694 -4.600 25.324 1.00 23.83 272 VAL A N 1
ATOM 2126 C CA . VAL A 1 272 ? -45.602 -5.816 24.502 1.00 23.83 272 VAL A CA 1
ATOM 2127 C C . VAL A 1 272 ? -44.942 -6.938 25.311 1.00 23.83 272 VAL A C 1
ATOM 2129 O O . VAL A 1 272 ? -43.850 -6.790 25.841 1.00 23.83 272 VAL A O 1
ATOM 2132 N N . ASN A 1 273 ? -45.655 -8.062 25.420 1.00 22.69 273 ASN A N 1
ATOM 2133 C CA . ASN A 1 273 ? -45.256 -9.300 26.097 1.00 22.69 273 ASN A CA 1
ATOM 2134 C C . ASN A 1 273 ? -43.971 -9.909 25.507 1.00 22.69 273 ASN A C 1
ATOM 2136 O O . ASN A 1 273 ? -43.959 -10.289 24.334 1.00 22.69 273 ASN A O 1
ATOM 2140 N N . THR A 1 274 ? -42.966 -10.148 26.347 1.00 23.91 274 THR A N 1
ATOM 2141 C CA . THR A 1 274 ? -41.788 -10.973 26.043 1.00 23.91 274 THR A CA 1
ATOM 2142 C C . THR A 1 274 ? -41.946 -12.396 26.591 1.00 23.91 274 THR A C 1
ATOM 2144 O O . THR A 1 274 ? -42.480 -12.633 27.675 1.00 23.91 274 THR A O 1
ATOM 2147 N N . LYS A 1 275 ? -41.502 -13.383 25.802 1.00 23.78 275 LYS A N 1
ATOM 2148 C CA . LYS A 1 275 ? -41.336 -14.780 26.228 1.00 23.78 275 LYS A CA 1
ATOM 2149 C C . LYS A 1 275 ? -39.934 -14.954 26.808 1.00 23.78 275 LYS A C 1
ATOM 2151 O O . LYS A 1 275 ? -38.956 -14.677 26.126 1.00 23.78 275 LYS A O 1
ATOM 2156 N N . THR A 1 276 ? -39.858 -15.483 28.020 1.00 20.11 276 THR A N 1
ATOM 2157 C CA . THR A 1 276 ? -38.627 -15.882 28.707 1.00 20.11 276 THR A CA 1
ATOM 2158 C C . THR A 1 276 ? -38.124 -17.253 28.234 1.00 20.11 276 THR A C 1
ATOM 2160 O O . THR A 1 276 ? -38.905 -18.196 28.088 1.00 20.11 276 THR A O 1
ATOM 2163 N N . ILE A 1 277 ? -36.805 -17.386 28.043 1.00 23.70 277 ILE A N 1
ATOM 2164 C CA . ILE A 1 277 ? -36.081 -18.670 28.070 1.00 23.70 277 ILE A CA 1
ATOM 2165 C C . ILE A 1 277 ? -34.813 -18.468 28.926 1.00 23.70 277 ILE A C 1
ATOM 2167 O O . ILE A 1 277 ? -34.077 -17.519 28.666 1.00 23.70 277 ILE A O 1
ATOM 2171 N N . PRO A 1 278 ? -34.536 -19.321 29.931 1.00 24.38 278 PRO A N 1
ATOM 2172 C CA . PRO A 1 278 ? -33.367 -19.183 30.797 1.00 24.38 278 PRO A CA 1
ATOM 2173 C C . PRO A 1 278 ? -32.080 -19.654 30.104 1.00 24.38 278 PRO A C 1
ATOM 2175 O O . PRO A 1 278 ? -32.059 -20.695 29.442 1.00 24.38 278 PRO A O 1
ATOM 2178 N N . VAL A 1 279 ? -30.993 -18.909 30.314 1.00 24.48 279 VAL A N 1
ATOM 2179 C CA . VAL A 1 279 ? -29.640 -19.230 29.845 1.00 24.48 279 VAL A CA 1
ATOM 2180 C C . VAL A 1 279 ? -28.806 -19.725 31.025 1.00 24.48 279 VAL A C 1
ATOM 2182 O O . VAL A 1 279 ? -28.790 -19.110 32.083 1.00 24.48 279 VAL A O 1
ATOM 2185 N N . ASN A 1 280 ? -28.097 -20.836 30.831 1.00 26.56 280 ASN A N 1
ATOM 2186 C CA . ASN A 1 280 ? -27.084 -21.341 31.753 1.00 26.56 280 ASN A CA 1
ATOM 2187 C C . ASN A 1 280 ? -25.800 -21.556 30.944 1.00 26.56 280 ASN A C 1
ATOM 2189 O O . ASN A 1 280 ? -25.738 -22.496 30.151 1.00 26.56 280 ASN A O 1
ATOM 2193 N N . TYR A 1 281 ? -24.782 -20.713 31.135 1.00 23.97 281 TYR A N 1
ATOM 2194 C CA . TYR A 1 281 ? -23.436 -20.961 30.613 1.00 23.97 281 TYR A CA 1
ATOM 2195 C C . TYR A 1 281 ? -22.38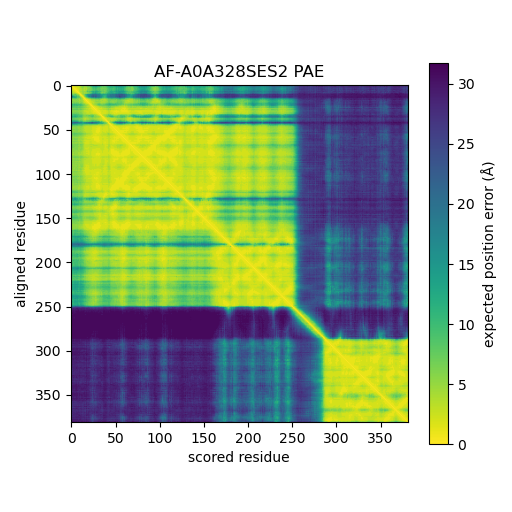2 -20.713 31.693 1.00 23.97 281 TYR A C 1
ATOM 2197 O O . TYR A 1 281 ? -22.400 -19.703 32.387 1.00 23.97 281 TYR A O 1
ATOM 2205 N N . LYS A 1 282 ? -21.481 -21.693 31.831 1.00 24.62 282 LYS A N 1
ATOM 2206 C CA . LYS A 1 282 ? -20.296 -21.685 32.697 1.00 24.62 282 LYS A CA 1
ATOM 2207 C C . LYS A 1 282 ? -19.123 -21.028 31.961 1.00 24.62 282 LYS A C 1
ATOM 2209 O O . LYS A 1 282 ? -18.932 -21.317 30.781 1.00 24.62 282 LYS A O 1
ATOM 2214 N N . SER A 1 283 ? -18.344 -20.208 32.669 1.00 28.30 283 SER A N 1
ATOM 2215 C CA . SER A 1 283 ? -17.212 -19.438 32.141 1.00 28.30 283 SER A CA 1
ATOM 2216 C C . SER A 1 283 ? -15.940 -20.270 31.903 1.00 28.30 283 SER A C 1
ATOM 2218 O O . SER A 1 283 ? -15.702 -21.297 32.548 1.00 28.30 283 SER A O 1
ATOM 2220 N N . GLN A 1 284 ? -15.113 -19.802 30.961 1.00 30.23 284 GLN A N 1
ATOM 2221 C CA . GLN A 1 284 ? -13.686 -20.112 30.861 1.00 30.23 284 GLN A CA 1
ATOM 2222 C C . GLN A 1 284 ? -12.911 -18.798 31.011 1.00 30.23 284 GLN A C 1
ATOM 2224 O O . GLN A 1 284 ? -13.083 -17.866 30.235 1.00 30.23 284 GLN A O 1
ATOM 2229 N N . THR A 1 285 ? -12.083 -18.744 32.048 1.00 34.50 285 THR A N 1
ATOM 2230 C CA . THR A 1 285 ? -11.342 -17.580 32.537 1.00 34.50 285 THR A CA 1
ATOM 2231 C C . THR A 1 285 ? -10.142 -17.222 31.655 1.00 34.50 285 THR A C 1
ATOM 2233 O O . THR A 1 285 ? -9.164 -17.974 31.615 1.00 34.50 285 THR A O 1
ATOM 2236 N N . GLY A 1 286 ? -10.184 -16.039 31.040 1.00 40.88 286 GLY A N 1
ATOM 2237 C CA . GLY A 1 286 ? -9.022 -15.265 30.596 1.00 40.88 286 GLY A CA 1
ATOM 2238 C C . GLY A 1 286 ? -8.967 -13.961 31.397 1.00 40.88 286 GLY A C 1
ATOM 2239 O O . GLY A 1 286 ? -9.974 -13.277 31.531 1.00 40.88 286 GLY A O 1
ATOM 2240 N N . ASN A 1 287 ? -7.814 -13.640 31.984 1.00 53.09 287 ASN A N 1
ATOM 2241 C CA . ASN A 1 287 ? -7.636 -12.539 32.940 1.00 53.09 287 ASN A CA 1
ATOM 2242 C C . ASN A 1 287 ? -7.477 -11.176 32.222 1.00 53.09 287 ASN A C 1
ATOM 2244 O O . ASN A 1 287 ? -6.480 -10.481 32.420 1.00 53.09 287 ASN A O 1
ATOM 2248 N N . HIS A 1 288 ? -8.397 -10.847 31.312 1.00 65.50 288 HIS A N 1
ATOM 2249 C CA . HIS A 1 288 ? -8.391 -9.583 30.573 1.00 65.50 288 HIS A CA 1
ATOM 2250 C C . HIS A 1 288 ? -9.016 -8.482 31.435 1.00 65.50 288 HIS A C 1
ATOM 2252 O O . HIS A 1 288 ? -10.097 -8.676 31.981 1.00 65.50 288 HIS A O 1
ATOM 2258 N N . ILE A 1 289 ? -8.327 -7.352 31.605 1.00 78.31 289 ILE A N 1
ATOM 2259 C CA . ILE A 1 289 ? -8.814 -6.228 32.412 1.00 78.31 289 ILE A CA 1
ATOM 2260 C C . ILE A 1 289 ? -9.490 -5.238 31.472 1.00 78.31 289 ILE A C 1
ATOM 2262 O O . ILE A 1 289 ? -8.814 -4.683 30.611 1.00 78.31 289 ILE A O 1
ATOM 2266 N N . TYR A 1 290 ? -10.782 -4.998 31.682 1.00 85.19 290 TYR A N 1
ATOM 2267 C CA . TYR A 1 290 ? -11.554 -4.030 30.913 1.00 85.19 290 TYR A CA 1
ATOM 2268 C C . TYR A 1 290 ? -11.675 -2.702 31.662 1.00 85.19 290 TYR A C 1
ATOM 2270 O O . TYR A 1 290 ? -11.485 -2.649 32.881 1.00 85.19 290 TYR A O 1
ATOM 2278 N N . THR A 1 291 ? -12.001 -1.626 30.953 1.00 84.62 291 THR A N 1
ATOM 2279 C CA . THR A 1 291 ? -12.294 -0.316 31.552 1.00 84.62 291 THR A CA 1
ATOM 2280 C C . THR A 1 291 ? -13.726 0.100 31.241 1.00 84.62 291 THR A C 1
ATOM 2282 O O . THR A 1 291 ? -14.104 0.184 30.076 1.00 84.62 291 THR A O 1
ATOM 2285 N N . LEU A 1 292 ? -14.507 0.371 32.287 1.00 90.75 292 LEU A N 1
ATOM 2286 C CA . LEU A 1 292 ? -15.887 0.843 32.217 1.00 90.75 292 LEU A CA 1
ATOM 2287 C C . LEU A 1 292 ? -15.921 2.367 32.357 1.00 90.75 292 LEU A C 1
ATOM 2289 O O . LEU A 1 292 ? -15.432 2.915 33.351 1.00 90.75 292 LEU A O 1
ATOM 2293 N N . TYR A 1 293 ? -16.556 3.033 31.404 1.00 86.50 293 TYR A N 1
ATOM 2294 C CA . TYR A 1 293 ? -16.801 4.470 31.413 1.00 86.50 293 TYR A CA 1
ATOM 2295 C C . TYR A 1 293 ? -18.297 4.760 31.458 1.00 86.50 293 TYR A C 1
ATOM 2297 O O . TYR A 1 293 ? -19.089 4.074 30.810 1.00 86.50 293 TYR A O 1
ATOM 2305 N N . HIS A 1 294 ? -18.661 5.815 32.176 1.00 90.00 294 HIS A N 1
ATOM 2306 C CA . HIS A 1 294 ? -19.955 6.466 32.031 1.00 90.00 294 HIS A CA 1
ATOM 2307 C C . HIS A 1 294 ? -19.954 7.259 30.719 1.00 90.00 294 HIS A C 1
ATOM 2309 O O . HIS A 1 294 ? -19.061 8.071 30.481 1.00 90.00 294 HIS A O 1
ATOM 2315 N N . ALA A 1 295 ? -20.886 6.974 29.809 1.00 79.00 295 ALA A N 1
ATOM 2316 C CA . ALA A 1 295 ? -20.777 7.460 28.434 1.00 79.00 295 ALA A CA 1
ATOM 2317 C C . ALA A 1 295 ? -21.075 8.959 28.284 1.00 79.00 295 ALA A C 1
ATOM 2319 O O . ALA A 1 295 ? -20.668 9.547 27.287 1.00 79.00 295 ALA A O 1
ATOM 2320 N N . SER A 1 296 ? -21.788 9.578 29.229 1.00 78.12 296 SER A N 1
ATOM 2321 C CA . SER A 1 296 ? -22.162 10.994 29.121 1.00 78.12 296 SER A CA 1
ATOM 2322 C C . SER A 1 296 ? -20.995 11.948 29.410 1.00 78.12 296 SER A C 1
ATOM 2324 O O . SER A 1 296 ? -20.921 13.017 28.808 1.00 78.12 296 SER A O 1
ATOM 2326 N N . ASP A 1 297 ? -20.058 11.554 30.278 1.00 76.81 297 ASP A N 1
ATOM 2327 C CA . ASP A 1 297 ? -18.927 12.381 30.724 1.00 76.81 297 ASP A CA 1
ATOM 2328 C C . ASP A 1 297 ? -17.555 11.694 30.582 1.00 76.81 297 ASP A C 1
ATOM 2330 O O . ASP A 1 297 ? -16.523 12.292 30.893 1.00 76.81 297 ASP A O 1
ATOM 2334 N N . MET A 1 298 ? -17.526 10.441 30.114 1.00 76.31 298 MET A N 1
ATOM 2335 C CA . MET A 1 298 ? -16.333 9.590 30.035 1.00 76.31 298 MET A CA 1
ATOM 2336 C C . MET A 1 298 ? -15.604 9.423 31.376 1.00 76.31 298 MET A C 1
ATOM 2338 O O . MET A 1 298 ? -14.406 9.115 31.415 1.00 76.31 298 MET A O 1
ATOM 2342 N N . LYS A 1 299 ? -16.312 9.578 32.499 1.00 82.06 299 LYS A N 1
ATOM 2343 C CA . LYS A 1 299 ? -15.777 9.280 33.826 1.00 82.06 299 LYS A CA 1
ATOM 2344 C C . LYS A 1 299 ? -15.517 7.781 33.912 1.00 82.06 299 LYS A C 1
ATOM 2346 O O . LYS A 1 299 ? -16.420 6.960 33.751 1.00 82.06 299 LYS A O 1
ATOM 2351 N N . MET A 1 300 ? -14.260 7.417 34.158 1.00 86.31 300 MET A N 1
ATOM 2352 C CA . MET A 1 300 ? -13.896 6.031 34.434 1.00 86.31 300 MET A CA 1
ATOM 2353 C C . MET A 1 300 ? -14.579 5.593 35.730 1.00 86.31 300 MET A C 1
ATOM 2355 O O . MET A 1 300 ? -14.314 6.154 36.795 1.00 86.31 300 MET A O 1
ATOM 2359 N N . ILE A 1 301 ? -15.428 4.578 35.627 1.00 92.56 301 ILE A N 1
ATOM 2360 C CA . ILE A 1 301 ? -16.155 3.998 36.754 1.00 92.56 301 ILE A CA 1
ATOM 2361 C C . ILE A 1 301 ? -15.326 2.889 37.393 1.00 92.56 301 ILE A C 1
ATOM 2363 O O . ILE A 1 301 ? -15.109 2.886 38.604 1.00 92.56 301 ILE A O 1
ATOM 2367 N N . CYS A 1 302 ? -14.813 1.956 36.587 1.00 86.94 302 CYS A N 1
ATOM 2368 C CA . CYS A 1 302 ? -13.942 0.900 37.088 1.00 86.94 302 CYS A CA 1
ATOM 2369 C C . CYS A 1 302 ? -12.983 0.373 36.017 1.00 86.94 302 CYS A C 1
ATOM 2371 O O . CYS A 1 302 ? -13.206 0.527 34.819 1.00 86.94 302 CYS A O 1
ATOM 2373 N N . GLN A 1 303 ? -11.912 -0.272 36.478 1.00 87.44 303 GLN A N 1
ATOM 2374 C CA . GLN A 1 303 ? -10.980 -1.015 35.642 1.00 87.44 303 GLN A CA 1
ATOM 2375 C C . GLN A 1 303 ? -10.842 -2.427 36.223 1.00 87.44 303 GLN A C 1
ATOM 2377 O O . GLN A 1 303 ? -10.242 -2.619 37.282 1.00 87.44 303 GLN A O 1
ATOM 2382 N N . SER A 1 304 ? -11.499 -3.398 35.595 1.00 82.81 304 SER A N 1
ATOM 2383 C CA . SER A 1 304 ? -11.720 -4.739 36.135 1.00 82.81 304 SER A CA 1
ATOM 2384 C C . SER A 1 304 ? -12.252 -5.670 35.043 1.00 82.81 304 SER A C 1
ATOM 2386 O O . SER A 1 304 ? -12.808 -5.221 34.047 1.00 82.81 304 SER A O 1
ATOM 2388 N N . ASN A 1 305 ? -12.141 -6.981 35.243 1.00 84.75 305 ASN A N 1
ATOM 2389 C CA . ASN A 1 305 ? -12.858 -7.971 34.435 1.00 84.75 305 ASN A CA 1
ATOM 2390 C C . ASN A 1 305 ? -14.303 -8.209 34.915 1.00 84.75 305 ASN A C 1
ATOM 2392 O O . ASN A 1 305 ? -15.013 -9.058 34.386 1.00 84.75 305 ASN A O 1
ATOM 2396 N N . MET A 1 306 ? -14.727 -7.499 35.959 1.00 90.62 306 MET A N 1
ATOM 2397 C CA . MET A 1 306 ? -16.025 -7.655 36.607 1.00 90.62 306 MET A CA 1
ATOM 2398 C C . MET A 1 306 ? -16.592 -6.297 37.018 1.00 90.62 306 MET A C 1
ATOM 2400 O O . MET A 1 306 ? -15.870 -5.470 37.585 1.00 90.62 306 MET A O 1
ATOM 2404 N N . ILE A 1 307 ? -17.895 -6.112 36.819 1.00 93.50 307 ILE A N 1
ATOM 2405 C CA . ILE A 1 307 ? -18.669 -5.014 37.404 1.00 93.50 307 ILE A CA 1
ATOM 2406 C C . ILE A 1 307 ? -19.202 -5.505 38.750 1.00 93.50 307 ILE A C 1
ATOM 2408 O O . ILE A 1 307 ? -19.917 -6.507 38.818 1.00 93.50 307 ILE A O 1
ATOM 2412 N N . ASN A 1 308 ? -18.824 -4.824 39.828 1.00 94.75 308 ASN A N 1
ATOM 2413 C CA . ASN A 1 308 ? -19.310 -5.100 41.177 1.00 94.75 308 ASN A CA 1
ATOM 2414 C C . ASN A 1 308 ? -20.354 -4.064 41.611 1.00 94.75 308 ASN A C 1
ATOM 2416 O O . ASN A 1 308 ? -20.584 -3.067 40.924 1.00 94.75 308 ASN A O 1
ATOM 2420 N N . LEU A 1 309 ? -20.977 -4.302 42.764 1.00 94.94 309 LEU A N 1
ATOM 2421 C CA . LEU A 1 309 ? -22.013 -3.425 43.307 1.00 94.94 309 LEU A CA 1
ATOM 2422 C C . LEU A 1 309 ? -21.525 -1.977 43.473 1.00 94.94 309 LEU A C 1
ATOM 2424 O O . LEU A 1 309 ? -22.254 -1.045 43.142 1.00 94.94 309 LEU A O 1
ATOM 2428 N N . LYS A 1 310 ? -20.269 -1.779 43.904 1.00 93.31 310 LYS A N 1
ATOM 2429 C CA . LYS A 1 310 ? -19.673 -0.439 44.003 1.00 93.31 310 LYS A CA 1
ATOM 2430 C C . LYS A 1 310 ? -19.678 0.302 42.663 1.00 93.31 310 LYS A C 1
ATOM 2432 O O . LYS A 1 310 ? -20.038 1.471 42.631 1.00 93.31 310 LYS A O 1
ATOM 2437 N N . ALA A 1 311 ? -19.287 -0.364 41.577 1.00 94.31 311 ALA A N 1
ATOM 2438 C CA . ALA A 1 311 ? -19.226 0.251 40.255 1.00 94.31 311 ALA A CA 1
ATOM 2439 C C . ALA A 1 311 ? -20.611 0.711 39.771 1.00 94.31 311 ALA A C 1
ATOM 2441 O O . ALA A 1 311 ? -20.715 1.775 39.174 1.00 94.31 311 ALA A O 1
ATOM 2442 N N . LEU A 1 312 ? -21.677 -0.038 40.075 1.00 96.69 312 LEU A N 1
ATOM 2443 C CA . LEU A 1 312 ? -23.042 0.402 39.765 1.00 96.69 312 LEU A CA 1
ATOM 2444 C C . LEU A 1 312 ? -23.461 1.609 40.610 1.00 96.69 312 LEU A C 1
ATOM 2446 O O . LEU A 1 312 ? -24.015 2.559 40.073 1.00 96.69 312 LEU A O 1
ATOM 2450 N N . ILE A 1 313 ? -23.155 1.605 41.910 1.00 94.94 313 ILE A N 1
ATOM 2451 C CA . ILE A 1 313 ? -23.437 2.751 42.789 1.00 94.94 313 ILE A CA 1
ATOM 2452 C C . ILE A 1 313 ? -22.696 4.006 42.303 1.00 94.94 313 ILE A C 1
ATOM 2454 O O . ILE A 1 313 ? -23.272 5.089 42.289 1.00 94.94 313 ILE A O 1
ATOM 2458 N N . ASP A 1 314 ? -21.437 3.863 41.881 1.00 91.88 314 ASP A N 1
ATOM 2459 C CA . ASP A 1 314 ? -20.634 4.966 41.344 1.00 91.88 314 ASP A CA 1
ATOM 2460 C C . ASP A 1 314 ? -21.152 5.463 39.980 1.00 91.88 314 ASP A C 1
ATOM 2462 O O . ASP A 1 314 ? -21.030 6.652 39.691 1.00 91.88 314 ASP A O 1
ATOM 2466 N N . LEU A 1 315 ? -21.691 4.562 39.147 1.00 95.81 315 LEU A N 1
ATOM 2467 C CA . LEU A 1 315 ? -22.258 4.877 37.831 1.00 95.81 315 LEU A CA 1
ATOM 2468 C C . LEU A 1 315 ? -23.576 5.646 37.953 1.00 95.81 315 LEU A C 1
ATOM 2470 O O . LEU A 1 315 ? -23.734 6.677 37.316 1.00 95.81 315 LEU A O 1
ATOM 2474 N N . PHE A 1 316 ? -24.507 5.145 38.767 1.00 95.69 316 PHE A N 1
ATOM 2475 C CA . PHE A 1 316 ? -25.851 5.716 38.906 1.00 95.69 316 PHE A CA 1
ATOM 2476 C C . PHE A 1 316 ? -25.948 6.807 39.978 1.00 95.69 316 PHE A C 1
ATOM 2478 O O . PHE A 1 316 ? -27.010 7.397 40.162 1.00 95.69 316 PHE A O 1
ATOM 2485 N N . GLU A 1 317 ? -24.875 7.014 40.746 1.00 93.69 317 GLU A N 1
ATOM 2486 C CA . GLU A 1 317 ? -24.834 7.897 41.917 1.00 93.69 317 GLU A CA 1
ATOM 2487 C C . GLU A 1 317 ? -26.000 7.634 42.900 1.00 93.69 317 GLU A C 1
ATOM 2489 O O . GLU A 1 317 ? -26.508 8.534 43.573 1.00 93.69 317 GLU A O 1
ATOM 2494 N N . PHE A 1 318 ? -26.414 6.365 43.003 1.00 95.12 318 PHE A N 1
ATOM 2495 C CA . PHE A 1 318 ? -27.575 5.906 43.767 1.00 95.12 318 PHE A CA 1
ATOM 2496 C C . PHE A 1 318 ? -27.205 4.715 44.655 1.00 95.12 318 PHE A C 1
ATOM 2498 O O . PHE A 1 318 ? -26.451 3.835 44.244 1.00 95.12 318 PHE A O 1
ATOM 2505 N N . ASN A 1 319 ? -27.735 4.664 45.883 1.00 94.19 319 ASN A N 1
ATOM 2506 C CA . ASN A 1 319 ? -27.452 3.553 46.789 1.00 94.19 319 ASN A CA 1
ATOM 2507 C C . ASN A 1 319 ? -28.260 2.302 46.406 1.00 94.19 319 ASN A C 1
ATOM 2509 O O . ASN A 1 319 ? -29.485 2.320 46.445 1.00 94.19 319 ASN A O 1
ATOM 2513 N N . LEU A 1 320 ? -27.555 1.215 46.099 1.00 96.25 320 LEU A N 1
ATOM 2514 C CA . LEU A 1 320 ? -28.118 -0.072 45.687 1.00 96.25 320 LEU A CA 1
ATOM 2515 C C . LEU A 1 320 ? -27.871 -1.185 46.728 1.00 96.25 320 LEU A C 1
ATOM 2517 O O . LEU A 1 320 ? -27.903 -2.359 46.374 1.00 96.25 320 LEU A O 1
ATOM 2521 N N . THR A 1 321 ? -27.552 -0.855 47.986 1.00 95.44 321 THR A N 1
ATOM 2522 C CA . THR A 1 321 ? -27.335 -1.852 49.054 1.00 95.44 321 THR A CA 1
ATOM 2523 C C . THR A 1 321 ? -28.631 -2.255 49.749 1.00 95.44 321 THR A C 1
ATOM 2525 O O . THR A 1 321 ? -29.556 -1.457 49.869 1.00 95.44 321 THR A O 1
ATOM 2528 N N . ASP A 1 322 ? -28.646 -3.468 50.302 1.00 94.81 322 ASP A N 1
ATOM 2529 C CA . ASP A 1 322 ? -29.728 -4.006 51.138 1.00 94.81 322 ASP A CA 1
ATOM 2530 C C . ASP A 1 322 ? -31.099 -4.013 50.438 1.00 94.81 322 ASP A C 1
ATOM 2532 O O . ASP A 1 322 ? -32.055 -3.362 50.869 1.00 94.81 322 ASP A O 1
ATOM 2536 N N . GLY A 1 323 ? -31.191 -4.765 49.344 1.00 95.38 323 GLY A N 1
ATOM 2537 C CA . GLY A 1 323 ? -32.417 -4.923 48.567 1.00 95.38 323 GLY A CA 1
ATOM 2538 C C . GLY A 1 323 ? -32.285 -5.979 47.475 1.00 95.38 323 GLY A C 1
ATOM 2539 O O . GLY A 1 323 ? -31.292 -6.700 47.408 1.00 95.38 323 GLY A O 1
ATOM 2540 N N . HIS A 1 324 ? -33.286 -6.075 46.608 1.00 97.75 324 HIS A N 1
ATOM 2541 C CA . HIS A 1 324 ? -33.283 -6.990 45.468 1.00 97.75 324 HIS A CA 1
ATOM 2542 C C . HIS A 1 324 ? -32.885 -6.238 44.196 1.00 97.75 324 HIS A C 1
ATOM 2544 O O . HIS A 1 324 ? -33.529 -5.244 43.854 1.00 97.75 324 HIS A O 1
ATOM 2550 N N . LEU A 1 325 ? -31.837 -6.688 43.502 1.00 97.94 325 LEU A N 1
ATOM 2551 C CA . LEU A 1 325 ? -31.270 -5.998 42.343 1.00 97.94 325 LEU A CA 1
ATOM 2552 C C . LEU A 1 325 ? -31.395 -6.849 41.080 1.00 97.94 325 LEU A C 1
ATOM 2554 O O . LEU A 1 325 ? -30.915 -7.983 41.028 1.00 97.94 325 LEU A O 1
ATOM 2558 N N . LYS A 1 326 ? -31.940 -6.240 40.027 1.00 98.06 326 LYS A N 1
ATOM 2559 C CA . LYS A 1 326 ? -31.876 -6.750 38.658 1.00 98.06 326 LYS A CA 1
ATOM 2560 C C . LYS A 1 326 ? -31.081 -5.805 37.786 1.00 98.06 326 LYS A C 1
ATOM 2562 O O . LYS A 1 326 ? -31.253 -4.592 37.878 1.00 98.06 326 LYS A O 1
ATOM 2567 N N . VAL A 1 327 ? -30.231 -6.361 36.933 1.00 97.31 327 VAL A N 1
ATOM 2568 C CA . VAL A 1 327 ? -29.410 -5.587 35.997 1.00 97.31 327 VAL A CA 1
ATOM 2569 C C . VAL A 1 327 ? -29.598 -6.133 34.597 1.00 97.31 327 VAL A C 1
ATOM 2571 O O . VAL A 1 327 ? -29.523 -7.346 34.378 1.00 97.31 327 VAL A O 1
ATOM 2574 N N . TYR A 1 328 ? -29.814 -5.226 33.655 1.00 95.69 328 TYR A N 1
ATOM 2575 C CA . TYR A 1 328 ? -29.983 -5.512 32.243 1.00 95.69 328 TYR A CA 1
ATOM 2576 C C . TYR A 1 328 ? -28.901 -4.780 31.453 1.00 95.69 328 TYR A C 1
ATOM 2578 O O . TYR A 1 328 ? -28.627 -3.615 31.731 1.00 95.69 328 TYR A O 1
ATOM 2586 N N . ILE A 1 329 ? -28.308 -5.457 30.473 1.00 94.06 329 ILE A N 1
ATOM 2587 C CA . ILE A 1 329 ? -27.471 -4.835 29.441 1.00 94.06 329 ILE A CA 1
ATOM 2588 C C . ILE A 1 329 ? -28.151 -5.072 28.097 1.00 94.06 329 ILE A C 1
ATOM 2590 O O . ILE A 1 329 ? -28.423 -6.227 27.767 1.00 94.06 329 ILE A O 1
ATOM 2594 N N . ASP A 1 330 ? -28.435 -4.004 27.350 1.00 91.06 330 ASP A N 1
ATOM 2595 C CA . ASP A 1 330 ? -29.155 -4.035 26.068 1.00 91.06 330 ASP A CA 1
ATOM 2596 C C . ASP A 1 330 ? -30.404 -4.937 26.134 1.00 91.06 330 ASP A C 1
ATOM 2598 O O . ASP A 1 330 ? -30.513 -5.959 25.451 1.00 91.06 330 ASP A O 1
ATOM 2602 N N . GLU A 1 331 ? -31.306 -4.612 27.066 1.00 91.12 331 GLU A N 1
ATOM 2603 C CA . GLU A 1 331 ? -32.546 -5.355 27.367 1.00 91.12 331 GLU A CA 1
ATOM 2604 C C . GLU A 1 331 ? -32.354 -6.805 27.871 1.00 91.12 331 GLU A C 1
ATOM 2606 O O . GLU A 1 331 ? -33.322 -7.489 28.220 1.00 91.12 331 GLU A O 1
ATOM 2611 N N . THR A 1 332 ? -31.118 -7.300 27.961 1.00 90.00 332 THR A N 1
ATOM 2612 C CA . THR A 1 332 ? -30.814 -8.665 28.400 1.00 90.00 332 THR A CA 1
ATOM 2613 C C . THR A 1 332 ? -30.541 -8.696 29.897 1.00 90.00 332 THR A C 1
ATOM 2615 O O . THR A 1 332 ? -29.587 -8.083 30.364 1.00 90.00 332 THR A O 1
ATOM 2618 N N . LEU A 1 333 ? -31.331 -9.465 30.653 1.00 94.50 333 LEU A N 1
ATOM 2619 C CA . LEU A 1 333 ? -31.108 -9.684 32.086 1.00 94.50 333 LEU A CA 1
ATOM 2620 C C . LEU A 1 333 ? -29.774 -10.413 32.316 1.00 94.50 333 LEU A C 1
ATOM 2622 O O . LEU A 1 333 ? -29.598 -11.553 31.874 1.00 94.50 333 LEU A O 1
ATOM 2626 N N . VAL A 1 334 ? -28.853 -9.761 33.022 1.00 93.44 334 VAL A N 1
ATOM 2627 C CA . VAL A 1 334 ? -27.509 -10.281 33.329 1.00 93.44 334 VAL A CA 1
ATOM 2628 C C . VAL A 1 334 ? -27.306 -10.585 34.812 1.00 93.44 334 VAL A C 1
ATOM 2630 O O . VAL A 1 334 ? -26.409 -11.356 35.145 1.00 93.44 334 VAL A O 1
ATOM 2633 N N . PHE A 1 335 ? -28.148 -10.038 35.693 1.00 96.56 335 PHE A N 1
ATOM 2634 C CA . PHE A 1 335 ? -28.109 -10.279 37.136 1.00 96.56 335 PHE A CA 1
ATOM 2635 C C . PHE A 1 335 ? -29.510 -10.142 37.746 1.00 96.56 335 PHE A C 1
ATOM 2637 O O . PHE A 1 335 ? -30.246 -9.243 37.350 1.00 96.56 335 PHE A O 1
ATOM 2644 N N . ASP A 1 336 ? -29.865 -11.018 38.689 1.00 97.25 336 ASP A N 1
ATOM 2645 C CA . ASP A 1 336 ? -31.144 -11.030 39.421 1.00 97.25 336 ASP A CA 1
ATOM 2646 C C . ASP A 1 336 ? -30.927 -11.753 40.763 1.00 97.25 336 ASP A C 1
ATOM 2648 O O . ASP A 1 336 ? -30.897 -12.988 40.806 1.00 97.25 336 ASP A O 1
ATOM 2652 N N . ASP A 1 337 ? -30.647 -10.996 41.826 1.00 97.31 337 ASP A N 1
ATOM 2653 C CA . ASP A 1 337 ? -30.397 -11.536 43.169 1.00 97.31 337 ASP A CA 1
ATOM 2654 C C . ASP A 1 337 ? -30.501 -10.445 44.252 1.00 97.31 337 ASP A C 1
ATOM 2656 O O . ASP A 1 337 ? -30.437 -9.243 43.975 1.00 97.31 337 ASP A O 1
ATOM 2660 N N . ASP A 1 338 ? -30.594 -10.868 45.511 1.00 96.06 338 ASP A N 1
ATOM 2661 C CA . ASP A 1 338 ? -30.533 -9.969 46.664 1.00 96.06 338 ASP A CA 1
ATOM 2662 C C . ASP A 1 338 ? -29.100 -9.465 46.887 1.00 96.06 338 ASP A C 1
ATOM 2664 O O . ASP A 1 338 ? -28.127 -10.223 46.834 1.00 96.06 338 ASP A O 1
ATOM 2668 N N . VAL A 1 339 ? -28.943 -8.179 47.174 1.00 95.44 339 VAL A N 1
ATOM 2669 C CA . VAL A 1 339 ? -27.669 -7.516 47.470 1.00 95.44 339 VAL A CA 1
ATOM 2670 C C . VAL A 1 339 ? -27.701 -6.937 48.885 1.00 95.44 339 VAL A C 1
ATOM 2672 O O . VAL A 1 339 ? -28.716 -6.411 49.329 1.00 95.44 339 VAL A O 1
ATOM 2675 N N . GLY A 1 340 ? -26.592 -7.071 49.613 1.00 91.81 340 GLY A N 1
ATOM 2676 C CA . GLY A 1 340 ? -26.416 -6.518 50.962 1.00 91.81 340 GLY A CA 1
ATOM 2677 C C . GLY A 1 340 ? -25.481 -5.309 50.960 1.00 91.81 340 GLY A C 1
ATOM 2678 O O . GLY A 1 340 ? -25.384 -4.594 49.964 1.00 91.81 340 GLY A O 1
ATOM 2679 N N . ASP A 1 341 ? -24.735 -5.131 52.047 1.00 92.56 341 ASP A N 1
ATOM 2680 C CA . ASP A 1 341 ? -23.726 -4.078 52.222 1.00 92.56 341 ASP A CA 1
ATOM 2681 C C . ASP A 1 341 ? -22.340 -4.425 51.632 1.00 92.56 341 ASP A C 1
ATOM 2683 O O . ASP A 1 341 ? -21.439 -3.582 51.599 1.00 92.56 341 ASP A O 1
ATOM 2687 N N . ASP A 1 342 ? -22.156 -5.647 51.118 1.00 93.94 342 ASP A N 1
ATOM 2688 C CA . ASP A 1 342 ? -20.926 -6.066 50.440 1.00 93.94 342 ASP A CA 1
ATOM 2689 C C . ASP A 1 342 ? -20.792 -5.429 49.046 1.00 93.94 342 ASP A C 1
ATOM 2691 O O . ASP A 1 342 ? -21.190 -5.987 48.020 1.00 93.94 342 ASP A O 1
ATOM 2695 N N . LEU A 1 343 ? -20.143 -4.264 49.010 1.00 93.06 343 LEU A N 1
ATOM 2696 C CA . LEU A 1 343 ? -19.848 -3.508 47.789 1.00 93.06 343 LEU A CA 1
ATOM 2697 C C . LEU A 1 343 ? -18.973 -4.268 46.774 1.00 93.06 343 LEU A C 1
ATOM 2699 O O . LEU A 1 343 ? -18.896 -3.872 45.607 1.00 93.06 343 LEU A O 1
ATOM 2703 N N . SER A 1 344 ? -18.295 -5.338 47.200 1.00 91.44 344 SER A N 1
ATOM 2704 C CA . SER A 1 344 ? -17.451 -6.159 46.329 1.00 91.44 344 SER A CA 1
ATOM 2705 C C . SER A 1 344 ? -18.213 -7.279 45.621 1.00 91.44 344 SER A C 1
ATOM 2707 O O . SER A 1 344 ? -17.630 -7.934 44.751 1.00 91.44 344 SER A O 1
ATOM 2709 N N . LYS A 1 345 ? -19.508 -7.470 45.930 1.00 91.75 345 LYS A N 1
ATOM 2710 C CA . LYS A 1 345 ? -20.355 -8.470 45.273 1.00 91.75 345 LYS A CA 1
ATOM 2711 C C . LYS A 1 345 ? -20.309 -8.278 43.758 1.00 91.75 345 LYS A C 1
ATOM 2713 O O . LYS A 1 345 ? -20.622 -7.207 43.237 1.00 91.75 345 LYS A O 1
ATOM 2718 N N . VAL A 1 346 ? -19.881 -9.328 43.062 1.00 93.00 346 VAL A N 1
ATOM 2719 C CA . VAL A 1 346 ? -19.799 -9.361 41.601 1.00 93.00 346 VAL A CA 1
ATOM 2720 C C . VAL A 1 346 ? -21.212 -9.411 41.039 1.00 93.00 346 VAL A C 1
ATOM 2722 O O . VAL A 1 346 ? -21.988 -10.293 41.404 1.00 93.00 346 VAL A O 1
ATOM 2725 N N . ILE A 1 347 ? -21.518 -8.470 40.152 1.00 94.38 347 ILE A N 1
ATOM 2726 C CA . ILE A 1 347 ? -22.802 -8.391 39.459 1.00 94.38 347 ILE A CA 1
ATOM 2727 C C . ILE A 1 347 ? -22.657 -8.974 38.052 1.00 94.38 347 ILE A C 1
ATOM 2729 O O . ILE A 1 347 ? -23.461 -9.802 37.641 1.00 94.38 347 ILE A O 1
ATOM 2733 N N . ILE A 1 348 ? -21.616 -8.575 37.314 1.00 92.19 348 ILE A N 1
ATOM 2734 C CA . ILE A 1 348 ? -21.427 -8.966 35.910 1.00 92.19 348 ILE A CA 1
ATOM 2735 C C . ILE A 1 348 ? -19.965 -9.338 35.681 1.00 92.19 348 ILE A C 1
ATOM 2737 O O . ILE A 1 348 ? -19.066 -8.585 36.054 1.00 92.19 348 ILE A O 1
ATOM 2741 N N . GLU A 1 349 ? -19.723 -10.478 35.036 1.00 89.12 349 GLU A N 1
ATOM 2742 C CA . GLU A 1 349 ? -18.423 -10.805 34.442 1.00 89.12 349 GLU A CA 1
ATOM 2743 C C . GLU A 1 349 ? -18.358 -10.180 33.042 1.00 89.12 349 GLU A C 1
ATOM 2745 O O . GLU A 1 349 ? -19.200 -10.465 32.183 1.00 89.12 349 GLU A O 1
ATOM 2750 N N . ILE A 1 350 ? -17.381 -9.299 32.824 1.00 80.88 350 ILE A N 1
ATOM 2751 C CA . ILE A 1 350 ? -17.170 -8.657 31.529 1.00 80.88 350 ILE A CA 1
ATOM 2752 C C . ILE A 1 350 ? -16.434 -9.648 30.633 1.00 80.88 350 ILE A C 1
ATOM 2754 O O . ILE A 1 350 ? -15.397 -10.200 30.995 1.00 80.88 350 ILE A O 1
ATOM 2758 N N . ILE A 1 351 ? -16.991 -9.862 29.449 1.00 76.31 351 ILE A N 1
ATOM 2759 C CA . ILE A 1 351 ? -16.420 -10.699 28.399 1.00 76.31 351 ILE A CA 1
ATOM 2760 C C . ILE A 1 351 ? -16.477 -9.925 27.085 1.00 76.31 351 ILE A C 1
ATOM 2762 O O . ILE A 1 351 ? -17.236 -8.966 26.974 1.00 76.31 351 ILE A O 1
ATOM 2766 N N . GLU A 1 352 ? -15.738 -10.376 26.074 1.00 69.88 352 GLU A N 1
ATOM 2767 C CA . GLU A 1 352 ? -15.572 -9.679 24.785 1.00 69.88 352 GLU A CA 1
ATOM 2768 C C . GLU A 1 352 ? -16.887 -9.248 24.112 1.00 69.88 352 GLU A C 1
ATOM 2770 O O . GLU A 1 352 ? -16.920 -8.245 23.411 1.00 69.88 352 GLU A O 1
ATOM 2775 N N . LYS A 1 353 ? -18.000 -9.955 24.358 1.00 75.25 353 LYS A N 1
ATOM 2776 C CA . LYS A 1 353 ? -19.318 -9.590 23.807 1.00 75.25 353 LYS A CA 1
ATOM 2777 C C . LYS A 1 353 ? -19.881 -8.266 24.346 1.00 75.25 353 LYS A C 1
ATOM 2779 O O . LYS A 1 353 ? -20.822 -7.745 23.765 1.00 75.25 353 LYS A O 1
ATOM 2784 N N . PHE A 1 354 ? -19.382 -7.812 25.494 1.00 81.44 354 PHE A N 1
ATOM 2785 C CA . PHE A 1 354 ? -19.786 -6.573 26.151 1.00 81.44 354 PHE A CA 1
ATOM 2786 C C . PHE A 1 354 ? -18.813 -5.432 25.845 1.00 81.44 354 PHE A C 1
ATOM 2788 O O . PHE A 1 354 ? -18.848 -4.427 26.536 1.00 81.44 354 PHE A O 1
ATOM 2795 N N . LEU A 1 355 ? -17.903 -5.593 24.878 1.00 79.75 355 LEU A N 1
ATOM 2796 C CA . LEU A 1 355 ? -17.074 -4.491 24.405 1.00 79.75 355 LEU A CA 1
ATOM 2797 C C . LEU A 1 355 ? -17.908 -3.519 23.574 1.00 79.75 355 LEU A C 1
ATOM 2799 O O . LEU A 1 355 ? -18.692 -3.925 22.714 1.00 79.75 355 LEU A O 1
ATOM 2803 N N . GLY A 1 356 ? -17.661 -2.230 23.784 1.00 76.38 356 GLY A N 1
ATOM 2804 C CA . GLY A 1 356 ? -18.350 -1.157 23.085 1.00 76.38 356 GLY A CA 1
ATOM 2805 C C . GLY A 1 356 ? -19.385 -0.448 23.950 1.00 76.38 356 GLY A C 1
ATOM 2806 O O . GLY A 1 356 ? -19.256 -0.368 25.172 1.00 76.38 356 GLY A O 1
ATOM 2807 N N . LYS A 1 357 ? -20.361 0.170 23.281 1.00 86.19 357 LYS A N 1
ATOM 2808 C CA . LYS A 1 357 ? -21.374 1.039 23.885 1.00 86.19 357 LYS A CA 1
ATOM 2809 C C . LYS A 1 357 ? -22.639 0.237 24.164 1.00 86.19 357 LYS A C 1
ATOM 2811 O O . LYS A 1 357 ? -23.170 -0.372 23.240 1.00 86.19 357 LYS A O 1
ATOM 2816 N N . HIS A 1 358 ? -23.131 0.312 25.394 1.00 92.50 358 HIS A N 1
ATOM 2817 C CA . HIS A 1 358 ? -24.296 -0.443 25.843 1.00 92.50 358 HIS A CA 1
ATOM 2818 C C . HIS A 1 358 ? -25.233 0.416 26.691 1.00 92.50 358 HIS A C 1
ATOM 2820 O O . HIS A 1 358 ? -24.776 1.301 27.425 1.00 92.50 358 HIS A O 1
ATOM 2826 N N . GLU A 1 359 ? -26.531 0.130 26.623 1.00 94.94 359 GLU A N 1
ATOM 2827 C CA . GLU A 1 359 ? -27.480 0.598 27.634 1.00 94.94 359 GLU A CA 1
ATOM 2828 C C . GLU A 1 359 ? -27.420 -0.350 28.833 1.00 94.94 359 GLU A C 1
ATOM 2830 O O . GLU A 1 359 ? -27.497 -1.572 28.678 1.00 94.94 359 GLU A O 1
ATOM 2835 N N . ILE A 1 360 ? -27.291 0.207 30.034 1.00 97.00 360 ILE A N 1
ATOM 2836 C CA . ILE A 1 360 ? -27.401 -0.538 31.284 1.00 97.00 360 ILE A CA 1
ATOM 2837 C C . ILE A 1 360 ? -28.585 -0.012 32.087 1.00 97.00 360 ILE A C 1
ATOM 2839 O O . ILE A 1 360 ? -28.694 1.182 32.356 1.00 97.00 360 ILE A O 1
ATOM 2843 N N . VAL A 1 361 ? -29.472 -0.920 32.485 1.00 97.81 361 VAL A N 1
ATOM 2844 C CA . VAL A 1 361 ? -30.660 -0.612 33.287 1.00 97.81 361 VAL A CA 1
ATOM 2845 C C . VAL A 1 361 ? -30.596 -1.402 34.583 1.00 97.81 361 VAL A C 1
ATOM 2847 O O . VAL A 1 361 ? -30.314 -2.602 34.565 1.00 97.81 361 VAL A O 1
ATOM 2850 N N . VAL A 1 362 ? -30.880 -0.749 35.707 1.00 97.50 362 VAL A N 1
ATOM 2851 C CA . VAL A 1 362 ? -31.043 -1.408 37.006 1.00 97.50 362 VAL A CA 1
ATOM 2852 C C . VAL A 1 362 ? -32.471 -1.247 37.510 1.00 97.50 362 VAL A C 1
ATOM 2854 O O . VAL A 1 362 ? -33.028 -0.152 37.474 1.00 97.50 362 VAL A O 1
ATOM 2857 N N . GLU A 1 363 ? -33.057 -2.340 37.995 1.00 98.00 363 GLU A N 1
ATOM 2858 C CA . GLU A 1 363 ? -34.295 -2.335 38.778 1.00 98.00 363 GLU A CA 1
ATOM 2859 C C . GLU A 1 363 ? -33.950 -2.772 40.204 1.00 98.00 363 GLU A C 1
ATOM 2861 O O . GLU A 1 363 ? -33.540 -3.913 40.430 1.00 98.00 363 GLU A O 1
ATOM 2866 N N . PHE A 1 364 ? -34.098 -1.868 41.167 1.00 98.00 364 PHE A N 1
ATOM 2867 C CA . PHE A 1 364 ? -33.754 -2.103 42.565 1.00 98.00 364 PHE A CA 1
ATOM 2868 C C . PHE A 1 364 ? -34.993 -1.989 43.449 1.00 98.00 364 PHE A C 1
ATOM 2870 O O . PHE A 1 364 ? -35.682 -0.973 43.420 1.00 98.00 364 PHE A O 1
ATOM 2877 N N . THR A 1 365 ? -35.284 -3.034 44.224 1.00 97.31 365 THR A N 1
ATOM 2878 C CA . THR A 1 365 ? -36.341 -3.020 45.245 1.00 97.31 365 THR A CA 1
ATOM 2879 C C . THR A 1 365 ? -35.707 -2.886 46.622 1.00 97.31 365 THR A C 1
ATOM 2881 O O . THR A 1 365 ? -34.990 -3.792 47.049 1.00 97.31 365 THR A O 1
ATOM 2884 N N . ASP A 1 366 ? -35.965 -1.777 47.309 1.00 93.31 366 ASP A N 1
ATOM 2885 C CA . ASP A 1 366 ? -35.384 -1.499 48.624 1.00 93.31 366 ASP A CA 1
ATOM 2886 C C . ASP A 1 366 ? -36.048 -2.323 49.754 1.00 93.31 366 ASP A C 1
ATOM 2888 O O . ASP A 1 366 ? -37.060 -3.006 49.567 1.00 93.31 366 ASP A O 1
ATOM 2892 N N . ASN A 1 367 ? -35.507 -2.234 50.973 1.00 88.75 367 ASN A N 1
ATOM 2893 C CA . ASN A 1 367 ? -36.069 -2.902 52.158 1.00 88.75 367 ASN A CA 1
ATOM 2894 C C . ASN A 1 367 ? -37.488 -2.442 52.552 1.00 88.75 367 ASN A C 1
ATOM 2896 O O . ASN A 1 367 ? -38.152 -3.120 53.343 1.00 88.75 367 ASN A O 1
ATOM 2900 N N . ASN A 1 368 ? -37.954 -1.298 52.046 1.00 90.00 368 ASN A N 1
ATOM 2901 C CA . ASN A 1 368 ? -39.314 -0.803 52.259 1.00 90.00 368 ASN A CA 1
ATOM 2902 C C . ASN A 1 368 ? -40.291 -1.324 51.189 1.00 90.00 368 ASN A C 1
ATOM 2904 O O . ASN A 1 368 ? -41.502 -1.122 51.320 1.00 90.00 368 ASN A O 1
ATOM 2908 N N . GLY A 1 369 ? -39.785 -2.024 50.169 1.00 88.75 369 GLY A N 1
ATOM 2909 C CA . GLY A 1 369 ? -40.545 -2.522 49.027 1.00 88.75 369 GLY A CA 1
ATOM 2910 C C . GLY A 1 369 ? -40.773 -1.476 47.932 1.00 88.75 369 GLY A C 1
ATOM 2911 O O . GLY A 1 369 ? -41.633 -1.694 47.075 1.00 88.75 369 GLY A O 1
ATOM 2912 N N . GLU A 1 370 ? -40.058 -0.348 47.961 1.00 94.81 370 GLU A N 1
ATOM 2913 C CA . GLU A 1 370 ? -40.072 0.663 46.903 1.00 94.81 370 GLU A CA 1
ATOM 2914 C C . GLU A 1 370 ? -39.180 0.217 45.738 1.00 94.81 370 GLU A C 1
ATOM 2916 O O . GLU A 1 370 ? -38.098 -0.328 45.947 1.00 94.81 370 GLU A O 1
ATOM 2921 N N . ILE A 1 371 ? -39.654 0.414 44.503 1.00 95.44 371 ILE A N 1
ATOM 2922 C CA . ILE A 1 371 ? -38.956 -0.002 43.281 1.00 95.44 371 ILE A CA 1
ATOM 2923 C C . ILE A 1 371 ? -38.384 1.234 42.589 1.00 95.44 371 ILE A C 1
ATOM 2925 O O . ILE A 1 371 ? -39.127 2.155 42.247 1.00 95.44 371 ILE A O 1
ATOM 2929 N N . HIS A 1 372 ? -37.083 1.207 42.321 1.00 95.75 372 HIS A N 1
ATOM 2930 C CA . HIS A 1 372 ? -36.350 2.226 41.581 1.00 95.75 372 HIS A CA 1
ATOM 2931 C C . HIS A 1 372 ? -35.829 1.641 40.268 1.00 95.75 372 HIS A C 1
ATOM 2933 O O . HIS A 1 372 ? -35.190 0.590 40.267 1.00 95.75 372 HIS A O 1
ATOM 2939 N N . THR A 1 373 ? -36.074 2.335 39.157 1.00 96.88 373 THR A N 1
ATOM 2940 C CA . THR A 1 373 ? -35.537 1.977 37.840 1.00 96.88 373 THR A CA 1
ATOM 2941 C C . THR A 1 373 ? -34.637 3.104 37.358 1.00 96.88 373 THR A C 1
ATOM 2943 O O . THR A 1 373 ? -35.092 4.242 37.255 1.00 96.88 373 THR A O 1
ATOM 2946 N N . LEU A 1 374 ? -33.372 2.791 37.081 1.00 96.38 374 LEU A N 1
ATOM 2947 C CA . LEU A 1 374 ? -32.362 3.744 36.612 1.00 96.38 374 LEU A CA 1
ATOM 2948 C C . LEU A 1 374 ? -31.742 3.202 35.325 1.00 96.38 374 LEU A C 1
ATOM 2950 O O . LEU A 1 374 ? -31.526 1.994 35.216 1.00 96.38 374 LEU A O 1
ATOM 2954 N N . ASN A 1 375 ? -31.449 4.073 34.365 1.00 95.50 375 ASN A N 1
ATOM 2955 C CA . ASN A 1 375 ? -30.777 3.704 33.128 1.00 95.50 375 ASN A CA 1
ATOM 2956 C C . ASN A 1 375 ? -29.606 4.638 32.843 1.00 95.50 375 ASN A C 1
ATOM 2958 O O . ASN A 1 375 ? -29.664 5.831 33.111 1.00 95.50 375 ASN A O 1
ATOM 2962 N N . GLU A 1 376 ? -28.537 4.061 32.315 1.00 95.69 376 GLU A N 1
ATOM 2963 C CA . GLU A 1 376 ? -27.356 4.790 31.886 1.00 95.69 376 GLU A CA 1
ATOM 2964 C C . GLU A 1 376 ? -26.803 4.193 30.601 1.00 95.69 376 GLU A C 1
ATOM 2966 O O . GLU A 1 376 ? -27.097 3.056 30.225 1.00 95.69 376 GLU A O 1
ATOM 2971 N N . THR A 1 377 ? -25.964 4.968 29.922 1.00 91.69 377 THR A N 1
ATOM 2972 C CA . THR A 1 377 ? -25.154 4.446 28.821 1.00 91.69 377 THR A CA 1
ATOM 2973 C C . THR A 1 377 ? -23.724 4.247 29.300 1.00 91.69 377 THR A C 1
ATOM 2975 O O . THR A 1 377 ? -23.114 5.154 29.870 1.00 91.69 377 THR A O 1
ATOM 2978 N N . ILE A 1 378 ? -23.166 3.068 29.042 1.00 93.25 378 ILE A N 1
ATOM 2979 C CA . ILE A 1 378 ? -21.794 2.713 29.408 1.00 93.25 378 ILE A CA 1
ATOM 2980 C C . ILE A 1 378 ? -20.953 2.384 28.182 1.00 93.25 378 ILE A C 1
ATOM 2982 O O . ILE A 1 378 ? -21.472 1.986 27.138 1.00 93.25 378 ILE A O 1
ATOM 2986 N N . ILE A 1 379 ? -19.637 2.537 28.324 1.00 82.44 379 ILE A N 1
ATOM 2987 C CA . ILE A 1 379 ? -18.651 2.080 27.343 1.00 82.44 379 ILE A CA 1
ATOM 2988 C C . ILE A 1 379 ? -17.655 1.160 28.040 1.00 82.44 379 ILE A C 1
ATOM 2990 O O . ILE A 1 379 ? -17.063 1.547 29.047 1.00 82.44 379 ILE A O 1
ATOM 2994 N N . ILE A 1 380 ? -17.452 -0.035 27.493 1.00 88.12 380 ILE A N 1
ATOM 2995 C CA . ILE A 1 380 ? -16.493 -1.024 27.995 1.00 88.12 380 ILE A CA 1
ATOM 2996 C C . ILE A 1 380 ? -15.373 -1.193 26.959 1.00 88.12 380 ILE A C 1
ATOM 2998 O O . ILE A 1 380 ? -15.651 -1.457 25.786 1.00 88.12 380 ILE A O 1
ATOM 3002 N N . LYS A 1 381 ? -14.119 -1.028 27.399 1.00 81.44 381 LYS A N 1
ATOM 3003 C CA . LYS A 1 381 ? -12.887 -1.218 26.610 1.00 81.44 381 LYS A CA 1
ATOM 3004 C C . LYS A 1 381 ? -12.070 -2.394 27.090 1.00 81.44 381 LYS A C 1
ATOM 3006 O O . LYS A 1 381 ? -11.962 -2.517 28.331 1.00 81.44 381 LYS A O 1
#

Nearest PDB structures (foldseek):
  4oum-assembly1_A  TM=4.888E-01  e=8.554E-02  Homo sapiens
  7byt-assembly1_A  TM=4.628E-01  e=6.061E-02  Phanerodontia chrysosporium
  2w3j-assembly1_A  TM=4.628E-01  e=8.143E-02  uncultured bacterium
  7byv-assembly1_A  TM=4.747E-01  e=3.566E-01  Phanerodontia chrysosporium
  3wnn-assembly2_B  TM=2.627E-01  e=2.499E-02  Niallia circulans

Foldseek 3Di:
DDDDPPDPVVVPDPDDDDDDDDDPDDFDDKDDQDDDFDKDWDPDFFKKKFKDAAQAWWKFFKKKAFDQFWQKKKWKWKDKQNHTWDIDIDTHHGGTIDIGTQLAIETDHHGIIMMIMMGIPTFMKGADDNGHLDFPRIFTDDPNDTDRCSVVRIHTGMMITTDHAQKDKDPQAADEEEAPPQDKGKIAIAHPVGRGYTQFWKWKAKPNDIDIFTAHSRRMDMDTDNDDAFKIWIWIDGPNDIDIYIYGHHYDPPPDDDDDDDDDDDDDDDDDDDDDDDDDDDDDDDFDWKWKAFRVPRPTLDTGQFDFQSSVCSNQVDDQAAWWKWKDKQNHTQATGGHHPPRRHTGHGHDPVQAAKIKMWMWTQHPVRDIDIDITIMHMD

Sequence (381 aa):
QYISYYDTSLSTVTPSYGFILENTVEYNVNYQYDILGELDLYGNATEYRNNYVAIEDDLIAGVGTYFEDSGVEYKIEIYVNDELKLTQNGVSPFSGFHTIKLDSYVSIKEGDVFTVQIMSNYVPVLKDSRQHYVKGASQYLCDGVWVNISTENRVCSIKAYTVADDTKIINNSDISVDYASDSFFTAKVVTADGHAVAGAPVGFTINGKTVNVTTDDEGIAKFEIIEDPGIYIVTTDYNNQSYQNIVTVNGVPDDDKKSDDESDSVNDNKPVNTKTIPVNYKSQTGNHIYTLYHASDMKMICQSNMINLKALIDLFEFNLTDGHLKVYIDETLVFDDDVGDDLSKVIIEIIEKFLGKHEIVVEFTDNNGEIHTLNETIIIK

Solvent-accessible surface area (backbone atoms only — not comparable to full-atom values): 22053 Å² total; per-residue (Å²): 139,82,83,60,92,83,49,65,78,72,80,67,54,83,84,83,86,84,87,85,90,78,82,85,73,83,61,76,46,77,51,60,50,63,82,59,51,51,78,44,74,47,81,97,24,34,35,33,34,40,51,48,68,36,87,48,63,29,23,44,40,30,41,32,37,57,37,92,40,48,72,42,56,34,39,40,37,36,25,52,72,88,39,83,36,46,78,50,75,52,62,36,88,44,57,41,78,44,76,44,73,49,85,34,24,37,74,47,43,57,68,38,44,33,33,50,34,41,37,36,88,54,30,38,27,33,26,89,55,80,57,59,72,47,89,75,29,20,29,35,42,52,100,92,38,81,40,51,38,29,83,73,62,30,37,55,48,53,34,42,29,23,27,78,72,56,66,44,81,44,81,60,66,66,47,76,42,55,47,93,59,91,38,68,53,48,36,29,36,22,36,79,91,61,47,20,28,10,47,41,72,36,35,39,33,43,91,91,45,75,46,79,38,52,13,39,70,77,3,44,26,66,50,76,64,81,64,70,61,43,81,42,58,36,35,43,38,43,94,94,42,77,45,79,30,45,41,35,26,36,66,71,81,75,93,79,74,81,88,80,91,83,88,85,90,84,88,85,88,86,89,80,91,79,88,88,79,92,85,86,84,84,89,82,94,71,96,58,73,29,38,36,24,38,58,92,78,62,48,74,56,46,77,37,40,51,44,26,46,45,41,52,27,66,66,70,75,44,92,74,56,47,26,41,40,33,35,25,49,70,91,39,79,67,35,79,51,78,37,52,84,60,47,74,45,76,55,39,78,63,52,83,89,61,56,44,78,43,46,39,37,38,43,38,32,41,81,87,69,51,78,46,77,49,76,50,50,34,32,32,83

pLDDT: mean 85.61, std 18.96, range [20.11, 98.81]

Secondary structure (DSSP, 8-state):
----TT-TTTTT-SPP--------S---EEEES-SS-EEEEETT--EEEEEEE-SSSEEEEEEEEEESSTT-EEEEEEEETTEEEEEEEEE-SSSEEEEEEEEEEEEE-TT-EEEEEEESSSEEEEESSS----TTTEEEEETTEEEEGGGGT-EE-EEEEEEE---EEES---EEEETTS--EEEEEEE-TT--EEET-EEEEEETTEEEEEE--TTSEEEEE--PPSEEEEEEEEETTEEEEEEEEEEPPP-S-----------------PPPP-----------PPEEEEETTT--EEEEESEEEHHHHHHHHTS---SEEEEEEETTEEEEEEEE-S-TT-EEEE--GGG-EEEEEEEEEEETTS-EEEEEEEEEE-

Mean predicted aligned error: 15.09 Å